Protein AF-A0A2D6ACR7-F1 (afdb_monomer)

pLDDT: mean 82.37, std 18.06, range [27.03, 98.69]

Radius of gyration: 22.25 Å; Cα contacts (8 Å, |Δi|>4): 767; chains: 1; bounding box: 65×64×54 Å

Nearest PDB structures (foldseek):
  6c80-assembly2_B  TM=6.185E-01  e=1.051E-09  Linum usitatissimum
  6c80-assembly1_A  TM=6.211E-01  e=3.548E-09  Linum usitatissimum
  6yao-assembly1_A  TM=6.087E-01  e=3.243E-08  Zea mays
  8clw-assembly1_A  TM=5.637E-01  e=1.971E-08  Zea mays
  8cm2-assembly1_A  TM=6.034E-01  e=7.435E-08  Zea mays

Structure (mmCIF, N/CA/C/O backbone):
data_AF-A0A2D6ACR7-F1
#
_entry.id   AF-A0A2D6ACR7-F1
#
loop_
_atom_site.group_PDB
_atom_site.id
_atom_site.type_symbol
_atom_site.label_atom_id
_atom_site.label_alt_id
_atom_site.label_comp_id
_atom_site.label_asym_id
_atom_site.label_entity_id
_atom_site.label_seq_id
_atom_site.pdbx_PDB_ins_code
_atom_site.Cartn_x
_atom_site.Cartn_y
_atom_site.Cartn_z
_atom_site.occupancy
_atom_site.B_iso_or_equiv
_atom_site.auth_seq_id
_atom_site.auth_comp_id
_atom_site.auth_asym_id
_atom_site.auth_atom_id
_atom_site.pdbx_PDB_model_num
ATOM 1 N N . MET A 1 1 ? -39.086 -8.931 -20.977 1.00 32.16 1 MET A N 1
ATOM 2 C CA . MET A 1 1 ? -38.122 -8.091 -21.718 1.00 32.16 1 MET A CA 1
ATOM 3 C C . MET A 1 1 ? -38.561 -6.638 -21.595 1.00 32.16 1 MET A C 1
ATOM 5 O O . MET A 1 1 ? -39.583 -6.286 -22.160 1.00 32.16 1 MET A O 1
ATOM 9 N N . ARG A 1 2 ? -37.881 -5.822 -20.779 1.00 27.03 2 ARG A N 1
ATOM 10 C CA . ARG A 1 2 ? -38.121 -4.370 -20.705 1.00 27.03 2 ARG A CA 1
ATOM 11 C C . ARG A 1 2 ? -36.912 -3.682 -21.328 1.00 27.03 2 ARG A C 1
ATOM 13 O O . ARG A 1 2 ? -35.798 -3.879 -20.849 1.00 27.03 2 ARG A O 1
ATOM 20 N N . GLY A 1 3 ? -37.143 -2.969 -22.429 1.00 29.28 3 GLY A N 1
ATOM 21 C CA . GLY A 1 3 ? -36.119 -2.243 -23.171 1.00 29.28 3 GLY A CA 1
ATOM 22 C C . GLY A 1 3 ? -35.458 -1.187 -22.293 1.00 29.28 3 GLY A C 1
ATOM 23 O O . GLY A 1 3 ? -36.133 -0.408 -21.624 1.00 29.28 3 GLY A O 1
ATOM 24 N N . CYS A 1 4 ? -34.129 -1.198 -22.271 1.00 29.14 4 CYS A N 1
ATOM 25 C CA . CYS A 1 4 ? -33.329 -0.186 -21.603 1.00 29.14 4 CYS A CA 1
ATOM 26 C C . CYS A 1 4 ? -33.202 1.006 -22.561 1.00 29.14 4 CYS A C 1
ATOM 28 O O . CYS A 1 4 ? -32.306 1.047 -23.399 1.00 29.14 4 CYS A O 1
ATOM 30 N N . THR A 1 5 ? -34.141 1.948 -22.495 1.00 33.62 5 THR A N 1
ATOM 31 C CA . THR A 1 5 ? -33.985 3.246 -23.156 1.00 33.62 5 THR A CA 1
ATOM 32 C C . THR A 1 5 ? -32.949 4.039 -22.369 1.00 33.62 5 THR A C 1
ATOM 34 O O . THR A 1 5 ? -33.218 4.485 -21.252 1.00 33.62 5 THR A O 1
ATOM 37 N N . TYR A 1 6 ? -31.740 4.165 -22.917 1.00 33.53 6 TYR A N 1
ATOM 38 C CA . TYR A 1 6 ? -30.740 5.077 -22.375 1.00 33.53 6 TYR A CA 1
ATOM 39 C C . TYR A 1 6 ? -31.261 6.505 -22.531 1.00 33.53 6 TYR A C 1
ATOM 41 O O . TYR A 1 6 ? -31.427 7.003 -23.640 1.00 33.53 6 TYR A O 1
ATOM 49 N N . ASP A 1 7 ? -31.561 7.122 -21.392 1.00 43.62 7 ASP A N 1
ATOM 50 C CA . ASP A 1 7 ? -32.065 8.484 -21.279 1.00 43.62 7 ASP A CA 1
ATOM 51 C C . ASP A 1 7 ? -31.105 9.462 -21.982 1.00 43.62 7 ASP A C 1
ATOM 53 O O . ASP A 1 7 ? -29.890 9.428 -21.755 1.00 43.62 7 ASP A O 1
ATOM 57 N N . PHE A 1 8 ? -31.635 10.337 -22.837 1.00 36.16 8 PHE A N 1
ATOM 58 C CA . PHE A 1 8 ? -30.876 11.372 -23.549 1.00 36.16 8 PHE A CA 1
ATOM 59 C C . PHE A 1 8 ? -30.076 12.253 -22.571 1.00 36.16 8 PHE A C 1
ATOM 61 O O . PHE A 1 8 ? -28.972 12.711 -22.879 1.00 36.16 8 PHE A O 1
ATOM 68 N N . VAL A 1 9 ? -30.575 12.398 -21.338 1.00 41.72 9 VAL A N 1
ATOM 69 C CA . VAL A 1 9 ? -29.881 13.064 -20.228 1.00 41.72 9 VAL A CA 1
ATOM 70 C C . VAL A 1 9 ? -28.606 12.316 -19.821 1.00 41.72 9 VAL A C 1
ATOM 72 O O . VAL A 1 9 ? -27.584 12.942 -19.548 1.00 41.72 9 VAL A O 1
ATOM 75 N N . TYR A 1 10 ? -28.611 10.980 -19.822 1.00 44.31 10 TYR A N 1
ATOM 76 C CA . TYR A 1 10 ? -27.429 10.175 -19.511 1.00 44.31 10 TYR A CA 1
ATOM 77 C C . TYR A 1 10 ? -26.345 10.345 -20.579 1.00 44.31 10 TYR A C 1
ATOM 79 O O . TYR A 1 10 ? -25.189 10.578 -20.230 1.00 44.31 10 TYR A O 1
ATOM 87 N N . VAL A 1 11 ? -26.712 10.295 -21.863 1.00 43.09 11 VAL A N 1
ATOM 88 C CA . VAL A 1 11 ? -25.769 10.485 -22.980 1.00 43.09 11 VAL A CA 1
ATOM 89 C C . VAL A 1 11 ? -25.199 11.906 -22.973 1.00 43.09 11 VAL A C 1
ATOM 91 O O . VAL A 1 11 ? -23.983 12.069 -22.998 1.00 43.09 11 VAL A O 1
ATOM 94 N N . SER A 1 12 ? -26.041 12.926 -22.799 1.00 43.62 12 SER A N 1
ATOM 95 C CA . SER A 1 12 ? -25.620 14.335 -22.736 1.00 43.62 12 SER A CA 1
ATOM 96 C C . SER A 1 12 ? -24.672 14.614 -21.561 1.00 43.62 12 SER A C 1
ATOM 98 O O . SER A 1 12 ? -23.674 15.319 -21.703 1.00 43.62 12 SER A O 1
ATOM 100 N N . VAL A 1 13 ? -24.922 14.000 -20.399 1.00 50.91 13 VAL A N 1
ATOM 101 C CA . VAL A 1 13 ? -24.055 14.111 -19.216 1.00 50.91 13 VAL A CA 1
ATOM 102 C C . VAL A 1 13 ? -22.725 13.373 -19.407 1.00 50.91 13 VAL A C 1
ATOM 104 O O . VAL A 1 13 ? -21.712 13.815 -18.868 1.00 50.91 13 VAL A O 1
ATOM 107 N N . GLN A 1 14 ? -22.686 12.265 -20.152 1.00 47.03 14 GLN A N 1
ATOM 108 C CA . GLN A 1 14 ? -21.426 11.578 -20.469 1.00 47.03 14 GLN A CA 1
ATOM 109 C C . GLN A 1 14 ? -20.617 12.325 -21.536 1.00 47.03 14 GLN A C 1
ATOM 111 O O . GLN A 1 14 ? -19.407 12.451 -21.379 1.00 47.03 14 GLN A O 1
ATOM 116 N N . VAL A 1 15 ? -21.270 12.913 -22.542 1.00 46.62 15 VAL A N 1
ATOM 117 C CA . VAL A 1 15 ? -20.622 13.785 -23.537 1.00 46.62 15 VAL A CA 1
ATOM 118 C C . VAL A 1 15 ? -20.020 15.026 -22.865 1.00 46.62 15 VAL A C 1
ATOM 120 O O . VAL A 1 15 ? -18.858 15.344 -23.110 1.00 46.62 15 VAL A O 1
ATOM 123 N N . LEU A 1 16 ? -20.729 15.664 -21.921 1.00 49.78 16 LEU A N 1
ATOM 124 C CA . LEU A 1 16 ? -20.158 16.756 -21.117 1.00 49.78 16 LEU A CA 1
ATOM 125 C C . LEU A 1 16 ? -18.928 16.307 -20.308 1.00 49.78 16 LEU A C 1
ATOM 127 O O . LEU A 1 16 ? -17.957 17.050 -20.226 1.00 49.78 16 LEU A O 1
ATOM 131 N N . LYS A 1 17 ? -18.937 15.105 -19.718 1.00 50.47 17 LYS A N 1
ATOM 132 C CA . LYS A 1 17 ? -17.806 14.583 -18.921 1.00 50.47 17 LYS A CA 1
ATOM 133 C C . LYS A 1 17 ? -16.572 14.276 -19.764 1.00 50.47 17 LYS A C 1
ATOM 135 O O . LYS A 1 17 ? -15.466 14.577 -19.329 1.00 50.47 17 LYS A O 1
ATOM 140 N N . VAL A 1 18 ? -16.768 13.667 -20.933 1.00 46.78 18 VAL A N 1
ATOM 141 C CA . VAL A 1 18 ? -15.682 13.245 -21.829 1.00 46.78 18 VAL A CA 1
ATOM 142 C C . VAL A 1 18 ? -15.062 14.440 -22.546 1.00 46.78 18 VAL A C 1
ATOM 144 O O . VAL A 1 18 ? -13.860 14.440 -22.768 1.00 46.78 18 VAL A O 1
ATOM 147 N N . CYS A 1 19 ? -15.839 15.482 -22.850 1.00 46.41 19 CYS A N 1
ATOM 148 C CA . CYS A 1 19 ? -15.314 16.654 -23.545 1.00 46.41 19 CYS A CA 1
ATOM 149 C C . CYS A 1 19 ? -14.800 17.737 -22.584 1.00 46.41 19 CYS A C 1
ATOM 151 O O . CYS A 1 19 ? -13.721 18.275 -22.807 1.00 46.41 19 CYS A O 1
ATOM 153 N N . LEU A 1 20 ? -15.519 18.062 -21.500 1.00 53.78 20 LEU A N 1
ATOM 154 C CA . LEU A 1 20 ? -15.186 19.240 -20.684 1.00 53.78 20 LEU A CA 1
ATOM 155 C C . LEU A 1 20 ? -14.039 19.021 -19.708 1.00 53.78 20 LEU A C 1
ATOM 157 O O . LEU A 1 20 ? -13.333 19.974 -19.410 1.00 53.78 20 LEU A O 1
ATOM 161 N N . VAL A 1 21 ? -13.840 17.811 -19.184 1.00 53.50 21 VAL A N 1
ATOM 162 C CA . VAL A 1 21 ? -12.768 17.579 -18.207 1.00 53.50 21 VAL A CA 1
ATOM 163 C C . VAL A 1 21 ? -11.394 17.509 -18.892 1.00 53.50 21 VAL A C 1
ATOM 165 O O . VAL A 1 21 ? -10.489 18.180 -18.400 1.00 53.50 21 VAL A O 1
ATOM 168 N N . PRO A 1 22 ? -11.205 16.825 -20.041 1.00 50.06 22 PRO A N 1
ATOM 169 C CA . PRO A 1 22 ? -9.967 16.942 -20.809 1.00 50.06 22 PRO A CA 1
ATOM 170 C C . PRO A 1 22 ? -9.761 18.361 -21.336 1.00 50.06 22 PRO A C 1
ATOM 172 O O . PRO A 1 22 ? -8.680 18.898 -21.149 1.00 50.06 22 PRO A O 1
ATOM 175 N N . LEU A 1 23 ? -10.804 19.017 -21.868 1.00 53.00 23 LEU A N 1
ATOM 176 C CA . LEU A 1 23 ? -10.726 20.419 -22.295 1.00 53.00 23 LEU A CA 1
ATOM 177 C C . LEU A 1 23 ? -10.321 21.344 -21.142 1.00 53.00 23 L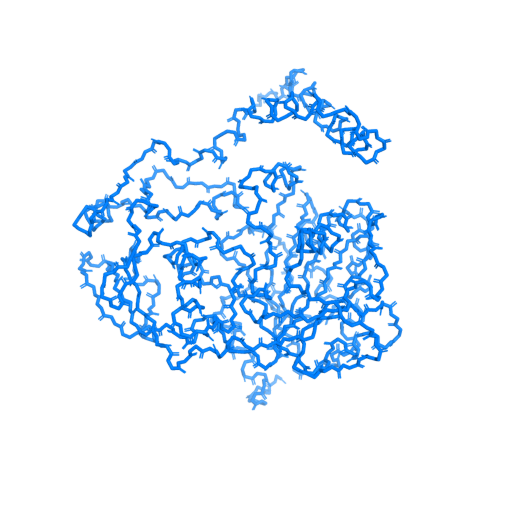EU A C 1
ATOM 179 O O . LEU A 1 23 ? -9.557 22.271 -21.356 1.00 53.00 23 LEU A O 1
ATOM 183 N N . ALA A 1 24 ? -10.775 21.089 -19.917 1.00 54.31 24 ALA A N 1
ATOM 184 C CA . ALA A 1 24 ? -10.395 21.867 -18.745 1.00 54.31 24 ALA A CA 1
ATOM 185 C C . ALA A 1 24 ? -8.967 21.606 -18.272 1.00 54.31 24 ALA A C 1
ATOM 187 O O . ALA A 1 24 ? -8.308 22.539 -17.832 1.00 54.31 24 ALA A O 1
ATOM 188 N N . VAL A 1 25 ? -8.485 20.365 -18.360 1.00 54.28 25 VAL A N 1
ATOM 189 C CA . VAL A 1 25 ? -7.078 20.035 -18.091 1.00 54.28 25 VAL A CA 1
ATOM 190 C C . VAL A 1 25 ? -6.186 20.662 -19.164 1.00 54.28 25 VAL A C 1
ATOM 192 O O . VAL A 1 25 ? -5.176 21.273 -18.835 1.00 54.28 25 VAL A O 1
ATOM 195 N N . THR A 1 26 ? -6.589 20.610 -20.433 1.00 53.59 26 THR A N 1
ATOM 196 C CA . THR A 1 26 ? -5.908 21.300 -21.533 1.00 53.59 26 THR A CA 1
ATOM 197 C C . THR A 1 26 ? -5.942 22.816 -21.336 1.00 53.59 26 THR A C 1
ATOM 199 O O . THR A 1 26 ? -4.903 23.451 -21.415 1.00 53.59 26 THR A O 1
ATOM 202 N N . LEU A 1 27 ? -7.083 23.416 -20.989 1.00 51.00 27 LEU A N 1
ATOM 203 C CA . LEU A 1 27 ? -7.186 24.849 -20.684 1.00 51.00 27 LEU A CA 1
ATOM 204 C C . LEU A 1 27 ? -6.377 25.236 -19.439 1.00 51.00 27 LEU A C 1
ATOM 206 O O . LEU A 1 27 ? -5.805 26.318 -19.407 1.00 51.00 27 LEU A O 1
ATOM 210 N N . PHE A 1 28 ? -6.273 24.354 -18.443 1.00 56.44 28 PHE A N 1
ATOM 211 C CA . PHE A 1 28 ? -5.432 24.545 -17.260 1.00 56.44 28 PHE A CA 1
ATOM 212 C C . PHE A 1 28 ? -3.940 24.576 -17.612 1.00 56.44 28 PHE A C 1
ATOM 214 O O . PHE A 1 28 ? -3.203 25.396 -17.075 1.00 56.44 28 PHE A O 1
ATOM 221 N N . VAL A 1 29 ? -3.507 23.709 -18.532 1.00 52.12 29 VAL A N 1
ATOM 222 C CA . VAL A 1 29 ? -2.110 23.627 -18.985 1.00 52.12 29 VAL A CA 1
ATOM 223 C C . VAL A 1 29 ? -1.764 24.742 -19.979 1.00 52.12 29 VAL A C 1
ATOM 225 O O . VAL A 1 29 ? -0.653 25.258 -19.952 1.00 52.12 29 VAL A O 1
ATOM 228 N N . VAL A 1 30 ? -2.702 25.128 -20.848 1.00 48.72 30 VAL A N 1
ATOM 229 C CA . VAL A 1 30 ? -2.438 26.011 -21.999 1.00 48.72 30 VAL A CA 1
ATOM 230 C C . VAL A 1 30 ? -2.842 27.469 -21.735 1.00 48.72 30 VAL A C 1
ATOM 232 O O . VAL A 1 30 ? -2.284 28.376 -22.342 1.00 48.72 30 VAL A O 1
ATOM 235 N N . ALA A 1 31 ? -3.784 27.728 -20.823 1.00 57.72 31 ALA A N 1
ATOM 236 C CA . ALA A 1 31 ? -4.308 29.068 -20.555 1.00 57.72 31 ALA A CA 1
ATOM 237 C C . ALA A 1 31 ? -4.481 29.314 -19.038 1.00 57.72 31 ALA A C 1
ATOM 239 O O . ALA A 1 31 ? -5.609 29.351 -18.529 1.00 57.72 31 ALA A O 1
ATOM 240 N N . PRO A 1 32 ? -3.376 29.548 -18.302 1.00 54.59 32 PRO A N 1
ATOM 241 C CA . PRO A 1 32 ? -3.344 29.671 -16.840 1.00 54.59 32 PRO A CA 1
ATOM 242 C C . PRO A 1 32 ? -4.098 30.887 -16.274 1.00 54.59 32 PRO A C 1
ATOM 244 O O . PRO A 1 32 ? -3.966 31.188 -15.098 1.00 54.59 32 PRO A O 1
ATOM 247 N N . HIS A 1 33 ? -4.896 31.603 -17.066 1.00 56.44 33 HIS A N 1
ATOM 248 C CA . HIS A 1 33 ? -5.745 32.714 -16.624 1.00 56.44 33 HIS A CA 1
ATOM 249 C C . HIS A 1 33 ? -7.211 32.285 -16.405 1.00 56.44 33 HIS A C 1
ATOM 251 O O . HIS A 1 33 ? -7.989 33.024 -15.808 1.00 56.44 33 HIS A O 1
ATOM 257 N N . TYR A 1 34 ? -7.597 31.065 -16.806 1.00 56.28 34 TYR A N 1
ATOM 258 C CA . TYR A 1 34 ? -8.970 30.538 -16.699 1.00 56.28 34 TYR A CA 1
ATOM 259 C C . TYR A 1 34 ? -9.301 29.883 -15.343 1.00 56.28 34 TYR A C 1
ATOM 261 O O . TYR A 1 34 ? -10.048 28.904 -15.260 1.00 56.28 34 TYR A O 1
ATOM 269 N N . TRP A 1 35 ? -8.816 30.460 -14.240 1.00 52.62 35 TRP A N 1
ATOM 270 C CA . TRP A 1 35 ? -9.111 29.985 -12.879 1.00 52.62 35 TRP A CA 1
ATOM 271 C C . TRP A 1 35 ? -10.615 29.967 -12.554 1.00 52.62 35 TRP A C 1
ATOM 273 O O . TRP A 1 35 ? -11.046 29.191 -11.706 1.00 52.62 35 TRP A O 1
ATOM 283 N N . GLY A 1 36 ? -11.434 30.763 -13.252 1.00 53.69 36 GLY A N 1
ATOM 284 C CA . GLY A 1 36 ? -12.889 30.829 -13.054 1.00 53.69 36 GLY A CA 1
ATOM 285 C C . GLY A 1 36 ? -13.682 29.601 -13.530 1.00 53.69 36 GLY A C 1
ATOM 286 O O . GLY A 1 36 ? -14.800 29.387 -13.064 1.00 53.69 36 GLY A O 1
ATOM 287 N N . VAL A 1 37 ? -13.123 28.755 -14.406 1.00 53.66 37 VAL A N 1
ATOM 288 C CA . VAL A 1 37 ? -13.819 27.559 -14.939 1.00 53.66 37 VAL A CA 1
ATOM 289 C C . VAL A 1 37 ? -13.693 26.361 -13.985 1.00 53.66 37 VAL A C 1
ATOM 291 O O . VAL A 1 37 ? -14.593 25.522 -13.894 1.00 53.66 37 VAL A O 1
ATOM 294 N N . LEU A 1 38 ? -12.613 26.319 -13.202 1.00 52.44 38 LEU A N 1
ATOM 295 C CA . LEU A 1 38 ? -12.324 25.295 -12.192 1.00 52.44 38 LEU A CA 1
ATOM 296 C C . LEU A 1 38 ? -13.436 25.154 -11.134 1.00 52.44 38 LEU A C 1
ATOM 298 O O . LEU A 1 38 ? -13.902 24.032 -10.930 1.00 52.44 38 LEU A O 1
ATOM 302 N N . PRO A 1 39 ? -13.935 26.238 -10.503 1.00 53.28 39 PRO A N 1
ATOM 303 C CA . PRO A 1 39 ? -15.071 26.176 -9.587 1.00 53.28 39 PRO A CA 1
ATOM 304 C C . PRO A 1 39 ? -16.343 25.635 -10.243 1.00 53.28 39 PRO A C 1
ATOM 306 O O . PRO A 1 39 ? -17.083 24.886 -9.612 1.00 53.28 39 PRO A O 1
ATOM 309 N N . LEU A 1 40 ? -16.596 25.969 -11.512 1.00 52.00 40 LEU A N 1
ATOM 310 C CA . LEU A 1 40 ? -17.808 25.563 -12.227 1.00 52.00 40 LEU A CA 1
ATOM 311 C C . LEU A 1 40 ? -17.795 24.062 -12.562 1.00 52.00 40 LEU A C 1
ATOM 313 O O . LEU A 1 40 ? -18.788 23.362 -12.363 1.00 52.00 40 LEU A O 1
ATOM 317 N N . LEU A 1 41 ? -16.641 23.546 -12.989 1.00 55.50 41 LEU A N 1
ATOM 318 C CA . LEU A 1 41 ? -16.401 22.114 -13.183 1.00 55.50 41 LEU A CA 1
ATOM 319 C C . LEU A 1 41 ? -16.436 21.348 -11.865 1.00 55.50 41 LEU A C 1
ATOM 321 O O . LEU A 1 41 ? -17.027 20.272 -11.789 1.00 55.50 41 LEU A O 1
ATOM 325 N N . PHE A 1 42 ? -15.859 21.923 -10.811 1.00 53.66 42 PHE A N 1
ATOM 326 C CA . PHE A 1 42 ? -15.922 21.370 -9.465 1.00 53.66 42 PHE A CA 1
ATOM 327 C C . PHE A 1 42 ? -17.379 21.273 -8.987 1.00 53.66 42 PHE A C 1
ATOM 329 O O . PHE A 1 42 ? -17.803 20.220 -8.520 1.00 53.66 42 PHE A O 1
ATOM 336 N N . LEU A 1 43 ? -18.192 22.311 -9.206 1.00 50.62 43 LEU A N 1
ATOM 337 C CA . LEU A 1 43 ? -19.628 22.318 -8.909 1.00 50.62 43 LEU A CA 1
ATOM 338 C C . LEU A 1 43 ? -20.423 21.302 -9.753 1.00 50.62 43 LEU A C 1
ATOM 340 O O . LEU A 1 43 ? -21.362 20.695 -9.238 1.00 50.62 43 LEU A O 1
ATOM 344 N N . LEU A 1 44 ? -20.045 21.068 -11.013 1.00 52.91 44 LEU A N 1
ATOM 345 C CA . LEU A 1 44 ? -20.660 20.056 -11.884 1.00 52.91 44 LEU A CA 1
ATOM 346 C C . LEU A 1 44 ? -20.317 18.621 -11.452 1.00 52.91 44 LEU A C 1
ATOM 348 O O . LEU A 1 44 ? -21.209 17.775 -11.373 1.00 52.91 44 LEU A O 1
ATOM 352 N N . VAL A 1 45 ? -19.058 18.351 -11.091 1.00 51.31 45 VAL A N 1
ATOM 353 C CA . VAL A 1 45 ? -18.621 17.064 -10.516 1.00 51.31 45 VAL A CA 1
ATOM 354 C C . VAL A 1 45 ? -19.323 16.805 -9.177 1.00 51.31 45 VAL A C 1
ATOM 356 O O . VAL A 1 45 ? -19.790 15.691 -8.928 1.00 51.31 45 VAL A O 1
ATOM 359 N N . LEU A 1 46 ? -19.496 17.847 -8.356 1.00 44.00 46 LEU A N 1
ATOM 360 C CA . LEU A 1 46 ? -20.262 17.811 -7.106 1.00 44.00 46 LEU A CA 1
ATOM 361 C C . LEU A 1 46 ? -21.776 17.624 -7.300 1.00 44.00 46 LEU A C 1
ATOM 363 O O . LEU A 1 46 ? -22.466 17.345 -6.323 1.00 44.00 46 LEU A O 1
ATOM 367 N N . ARG A 1 47 ? -22.329 17.764 -8.512 1.00 45.12 47 ARG A N 1
ATOM 368 C CA . ARG A 1 47 ? -23.769 17.582 -8.790 1.00 45.12 47 ARG A CA 1
ATOM 369 C C . ARG A 1 47 ? -24.141 16.186 -9.294 1.00 45.12 47 ARG A C 1
ATOM 371 O O . ARG A 1 47 ? -25.323 15.915 -9.470 1.00 45.12 47 ARG A O 1
ATOM 378 N N . LEU A 1 48 ? -23.185 15.270 -9.469 1.00 48.88 48 LEU A N 1
ATOM 379 C CA . LEU A 1 48 ? -23.453 13.898 -9.918 1.00 48.88 48 LEU A CA 1
ATOM 380 C C . LEU A 1 48 ? -24.039 13.041 -8.774 1.00 48.88 48 LEU A C 1
ATOM 382 O O . LEU A 1 48 ? -23.304 12.696 -7.847 1.00 48.88 48 LEU A O 1
ATOM 386 N N . PRO A 1 49 ? -25.323 12.624 -8.816 1.00 39.72 49 PRO A N 1
ATOM 387 C CA . PRO A 1 49 ? -25.995 12.000 -7.669 1.00 39.72 49 PRO A CA 1
ATOM 388 C C . PRO A 1 49 ? -25.344 10.692 -7.199 1.00 39.72 49 PRO A C 1
ATOM 390 O O . PRO A 1 49 ? -25.216 10.489 -5.998 1.00 39.72 49 PRO A O 1
ATOM 393 N N . LYS A 1 50 ? -24.833 9.854 -8.118 1.00 38.16 50 LYS A N 1
ATOM 394 C CA . LYS A 1 50 ? -24.115 8.601 -7.792 1.00 38.16 50 LYS A CA 1
ATOM 395 C C . LYS A 1 50 ? -22.665 8.813 -7.331 1.00 38.16 50 LYS A C 1
ATOM 397 O O . LYS A 1 50 ? -22.194 8.070 -6.474 1.00 38.16 50 LYS A O 1
ATOM 402 N N . CYS A 1 51 ? -21.970 9.840 -7.832 1.00 40.72 51 CYS A N 1
ATOM 403 C CA . CYS A 1 51 ? -20.648 10.212 -7.311 1.00 40.72 51 CYS A CA 1
ATOM 404 C C . CYS A 1 51 ? -20.781 10.829 -5.919 1.00 40.72 51 CYS A C 1
ATOM 406 O O . CYS A 1 51 ? -19.979 10.528 -5.047 1.00 40.72 51 CYS A O 1
ATOM 408 N N . ASN A 1 52 ? -21.853 11.582 -5.665 1.00 40.53 52 ASN A N 1
ATOM 409 C CA . ASN A 1 52 ? -22.217 12.037 -4.331 1.00 40.53 52 ASN A CA 1
ATOM 410 C C . ASN A 1 52 ? -22.564 10.884 -3.396 1.00 40.53 52 ASN A C 1
ATOM 412 O O . ASN A 1 52 ? -22.194 10.961 -2.234 1.00 40.53 52 ASN A O 1
ATOM 416 N N . THR A 1 53 ? -23.212 9.808 -3.848 1.00 41.19 53 THR A N 1
ATOM 417 C CA . THR A 1 53 ? -23.493 8.681 -2.949 1.00 41.19 53 THR A CA 1
ATOM 418 C C . THR A 1 53 ? -22.231 7.934 -2.540 1.00 41.19 53 THR A C 1
ATOM 420 O O . THR A 1 53 ? -22.225 7.494 -1.411 1.00 41.19 53 THR A O 1
ATOM 423 N N . CYS A 1 54 ? -21.172 7.835 -3.362 1.00 38.78 54 CYS A N 1
ATOM 424 C CA . CYS A 1 54 ? -19.912 7.133 -3.026 1.00 38.78 54 CYS A CA 1
ATOM 425 C C . CYS A 1 54 ? -18.792 8.039 -2.470 1.00 38.78 54 CYS A C 1
ATOM 427 O O . CYS A 1 54 ? -18.012 7.622 -1.620 1.00 38.78 54 CYS A O 1
ATOM 429 N N . ALA A 1 55 ? -18.719 9.299 -2.898 1.00 42.31 55 ALA A N 1
ATOM 430 C CA . ALA A 1 55 ? -17.878 10.313 -2.261 1.00 42.31 55 ALA A CA 1
ATOM 431 C C . ALA A 1 55 ? -18.454 10.680 -0.877 1.00 42.31 55 ALA A C 1
ATOM 433 O O . ALA A 1 55 ? -17.723 10.869 0.092 1.00 42.31 55 ALA A O 1
ATOM 434 N N . ARG A 1 56 ? -19.789 10.675 -0.739 1.00 41.75 56 ARG A N 1
ATOM 435 C CA . ARG A 1 56 ? -20.500 10.791 0.541 1.00 41.75 56 ARG A CA 1
ATOM 436 C C . ARG A 1 56 ? -21.076 9.468 1.061 1.00 41.75 56 ARG A C 1
ATOM 438 O O . ARG A 1 56 ? -21.972 9.572 1.893 1.00 41.75 56 ARG A O 1
ATOM 445 N N . SER A 1 57 ? -20.595 8.261 0.710 1.00 44.16 57 SER A N 1
ATOM 446 C CA . SER A 1 57 ? -21.160 6.967 1.214 1.00 44.16 57 SER A CA 1
ATOM 447 C C . SER A 1 57 ? -20.888 6.709 2.702 1.00 44.16 57 SER A C 1
ATOM 449 O O . SER A 1 57 ? -20.521 5.612 3.108 1.00 44.16 57 SER A O 1
ATOM 451 N N . GLY A 1 58 ? -20.996 7.755 3.519 1.00 43.69 58 GLY A N 1
ATOM 452 C CA . GLY A 1 58 ? -21.908 7.833 4.663 1.00 43.69 58 GLY A CA 1
ATOM 453 C C . GLY A 1 58 ? -21.348 8.644 5.834 1.00 43.69 58 GLY A C 1
ATOM 454 O O . GLY A 1 58 ? -21.868 8.613 6.941 1.00 43.69 58 GLY A O 1
ATOM 455 N N . CYS A 1 59 ? -20.332 9.474 5.591 1.00 42.47 59 CYS A N 1
ATOM 456 C CA . CYS A 1 59 ? -19.771 10.383 6.592 1.00 42.47 59 CYS A CA 1
ATOM 457 C C . CYS A 1 59 ? -20.789 11.358 7.238 1.00 42.47 59 CYS A C 1
ATOM 459 O O . CYS A 1 59 ? -20.473 11.924 8.282 1.00 42.47 59 CYS A O 1
ATOM 461 N N . ALA A 1 60 ? -21.984 11.579 6.677 1.00 46.22 60 ALA A N 1
ATOM 462 C CA . ALA A 1 60 ? -23.017 12.432 7.289 1.00 46.22 60 ALA A CA 1
ATOM 463 C C . ALA A 1 60 ? -24.190 11.647 7.911 1.00 46.22 60 ALA A C 1
ATOM 465 O O . ALA A 1 60 ? -24.725 12.070 8.931 1.00 46.22 60 ALA A O 1
ATOM 466 N N . SER A 1 61 ? -24.554 10.489 7.356 1.00 53.97 61 SER A N 1
ATOM 467 C CA . SER A 1 61 ? -25.665 9.649 7.815 1.00 53.97 61 SER A CA 1
ATOM 468 C C . SER A 1 61 ? -25.132 8.326 8.369 1.00 53.97 61 SER A C 1
ATOM 470 O O . SER A 1 61 ? -24.861 7.374 7.647 1.00 53.97 61 SER A O 1
ATOM 472 N N . GLY A 1 62 ? -24.941 8.262 9.684 1.00 71.50 62 GLY A N 1
ATOM 473 C CA . GLY A 1 62 ? -24.470 7.054 10.357 1.00 71.50 62 GLY A CA 1
ATOM 474 C C . GLY A 1 62 ? -23.994 7.343 11.773 1.00 71.50 62 GLY A C 1
ATOM 475 O O . GLY A 1 62 ? -23.666 8.481 12.112 1.00 71.50 62 GLY A O 1
ATOM 476 N N . LYS A 1 63 ? -23.945 6.317 12.626 1.00 89.38 63 LYS A N 1
ATOM 477 C CA . LYS A 1 63 ? -23.433 6.475 13.996 1.00 89.38 63 LYS A CA 1
ATOM 478 C C . LYS A 1 63 ? -21.940 6.802 13.963 1.00 89.38 63 LYS A C 1
ATOM 480 O O . LYS A 1 63 ? -21.192 6.221 13.182 1.00 89.38 63 LYS A O 1
ATOM 485 N N . GLN A 1 64 ? -21.509 7.719 14.827 1.00 92.31 64 GLN A N 1
ATOM 486 C CA . GLN A 1 64 ? -20.114 8.164 14.920 1.00 92.31 64 GLN A CA 1
ATOM 487 C C . GLN A 1 64 ? -19.668 8.143 16.382 1.00 92.31 64 GLN A C 1
ATOM 489 O O . GLN A 1 64 ? -19.675 9.178 17.053 1.00 92.31 64 GLN A O 1
ATOM 494 N N . PRO A 1 65 ? -19.369 6.956 16.932 1.00 95.94 65 PRO A N 1
ATOM 495 C CA . PRO A 1 65 ? -18.988 6.835 18.327 1.00 95.94 65 PRO A CA 1
ATOM 496 C C . PRO A 1 65 ? -17.737 7.671 18.616 1.00 95.94 65 PRO A C 1
ATOM 498 O O . PRO A 1 65 ? -16.751 7.594 17.895 1.00 95.94 65 PRO A O 1
ATOM 501 N N . LYS A 1 66 ? -17.768 8.451 19.699 1.00 96.69 66 LYS A N 1
ATOM 502 C CA . LYS A 1 66 ? -16.601 9.196 20.213 1.00 96.69 66 LYS A CA 1
ATOM 503 C C . LYS A 1 66 ? -15.858 8.429 21.311 1.00 96.69 66 LYS A C 1
ATOM 505 O O . LYS A 1 66 ? -14.683 8.675 21.584 1.00 96.69 66 LYS A O 1
ATOM 510 N N . THR A 1 67 ? -16.546 7.481 21.947 1.00 97.75 67 THR A N 1
ATOM 511 C CA . THR A 1 67 ? -16.064 6.731 23.112 1.00 97.75 67 THR A CA 1
ATOM 512 C C . THR A 1 67 ? -15.962 5.240 22.812 1.00 97.75 67 THR A C 1
ATOM 514 O O . THR A 1 67 ? -16.688 4.706 21.971 1.00 97.75 67 THR A O 1
ATOM 517 N N . LYS A 1 68 ? -15.098 4.540 23.560 1.00 97.94 68 LYS A N 1
ATOM 518 C CA . LYS A 1 68 ? -14.924 3.083 23.448 1.00 97.94 68 LYS A CA 1
ATOM 519 C C . LYS A 1 68 ? -16.241 2.343 23.699 1.00 97.94 68 LYS A C 1
ATOM 521 O O . LYS A 1 68 ? -16.586 1.435 22.953 1.00 97.94 68 LYS A O 1
ATOM 526 N N . ARG A 1 69 ? -17.011 2.769 24.709 1.00 98.19 69 ARG A N 1
ATOM 527 C CA . ARG A 1 69 ? -18.327 2.188 25.028 1.00 98.19 69 ARG A CA 1
ATOM 528 C C . ARG A 1 69 ? -19.291 2.296 23.845 1.00 98.19 69 ARG A C 1
ATOM 530 O O . ARG A 1 69 ? -19.912 1.301 23.485 1.00 98.19 69 ARG A O 1
ATOM 537 N N . ALA A 1 70 ? -19.387 3.473 23.223 1.00 98.06 70 ALA A N 1
ATOM 538 C CA . ALA A 1 70 ? -20.257 3.683 22.067 1.00 98.06 70 ALA A CA 1
ATOM 539 C C . ALA A 1 70 ? -19.797 2.874 20.840 1.00 98.06 70 ALA A C 1
ATOM 541 O O . ALA A 1 70 ? -20.634 2.309 20.138 1.00 98.06 70 ALA A O 1
ATOM 542 N N . PHE A 1 71 ? -18.482 2.771 20.613 1.00 97.94 71 PHE A N 1
ATOM 543 C CA . PHE A 1 71 ? -17.902 1.951 19.546 1.00 97.94 71 PHE A CA 1
ATOM 544 C C . PHE A 1 71 ? -18.292 0.479 19.708 1.00 97.94 71 PHE A C 1
ATOM 546 O O . PHE A 1 71 ? -18.903 -0.111 18.820 1.00 97.94 71 PHE A O 1
ATOM 553 N N . VAL A 1 72 ? -18.012 -0.096 20.880 1.00 98.25 72 VAL A N 1
ATOM 554 C CA . VAL A 1 72 ? -18.299 -1.507 21.176 1.00 98.25 72 VAL A CA 1
ATOM 555 C C . VAL A 1 72 ? -19.802 -1.779 21.108 1.00 98.25 72 VAL A C 1
ATOM 557 O O . VAL A 1 72 ? -20.214 -2.812 20.588 1.00 98.25 72 VAL A O 1
ATOM 560 N N . ALA A 1 73 ? -20.639 -0.843 21.565 1.00 98.25 73 ALA A N 1
ATOM 561 C CA . ALA A 1 73 ? -22.088 -0.961 21.440 1.00 98.25 73 ALA A CA 1
ATOM 562 C C . ALA A 1 73 ? -22.557 -1.020 19.975 1.00 98.25 73 ALA A C 1
ATOM 564 O O . ALA A 1 73 ? -23.482 -1.773 19.678 1.00 98.25 73 ALA A O 1
ATOM 565 N N . CYS A 1 74 ? -21.931 -0.271 19.060 1.00 97.44 74 CYS A N 1
ATOM 566 C CA . CYS A 1 74 ? -22.247 -0.350 17.631 1.00 97.44 74 CYS A CA 1
ATOM 567 C C . CYS A 1 74 ? -21.879 -1.724 17.055 1.00 97.44 74 CYS A C 1
ATOM 569 O O . CYS A 1 74 ? -22.734 -2.369 16.454 1.00 97.44 74 CYS A O 1
ATOM 571 N N . VAL A 1 75 ? -20.663 -2.209 17.327 1.00 96.94 75 VAL A N 1
ATOM 572 C CA . VAL A 1 75 ? -20.200 -3.527 16.853 1.00 96.94 75 VAL A CA 1
ATOM 573 C C . VAL A 1 75 ? -21.088 -4.661 17.383 1.00 96.94 75 VAL A C 1
ATOM 575 O O . VAL A 1 75 ? -21.508 -5.535 16.634 1.00 96.94 75 VAL A O 1
ATOM 578 N N . ARG A 1 76 ? -21.461 -4.632 18.670 1.00 96.94 76 ARG A N 1
ATOM 579 C CA . ARG A 1 76 ? -22.323 -5.662 19.288 1.00 96.94 76 ARG A CA 1
ATOM 580 C C . ARG A 1 76 ? -23.732 -5.734 18.699 1.00 96.94 76 ARG A C 1
ATOM 582 O O . ARG A 1 76 ? -24.350 -6.801 18.748 1.00 96.94 76 ARG A O 1
ATOM 589 N N . ARG A 1 77 ? -24.217 -4.612 18.157 1.00 96.56 77 ARG A N 1
ATOM 590 C CA . ARG A 1 77 ? -25.484 -4.499 17.420 1.00 96.56 77 ARG A CA 1
ATOM 591 C C . ARG A 1 77 ? -25.377 -4.983 15.968 1.00 96.56 77 ARG A C 1
ATOM 593 O O . ARG A 1 77 ? -26.356 -4.868 15.247 1.00 96.56 77 ARG A O 1
ATOM 600 N N . GLY A 1 78 ? -24.219 -5.495 15.547 1.00 94.88 78 GLY A N 1
ATOM 601 C CA . GLY A 1 78 ? -23.993 -5.979 14.185 1.00 94.88 78 GLY A CA 1
ATOM 602 C C . GLY A 1 78 ? -23.617 -4.887 13.184 1.00 94.88 78 GLY A C 1
ATOM 603 O O . GLY A 1 78 ? -23.535 -5.170 11.997 1.00 94.88 78 GLY A O 1
ATOM 604 N N . LEU A 1 79 ? -23.366 -3.649 13.631 1.00 94.12 79 LEU A N 1
ATOM 605 C CA . LEU A 1 79 ? -22.921 -2.591 12.723 1.00 94.12 79 LEU A CA 1
ATOM 606 C C . LEU A 1 79 ? -21.441 -2.777 12.380 1.00 94.12 79 LEU A C 1
ATOM 608 O O . LEU A 1 79 ? -20.606 -2.913 13.277 1.00 94.12 79 LEU A O 1
ATOM 612 N N . GLN A 1 80 ? -21.111 -2.701 11.094 1.00 92.19 80 GLN A N 1
ATOM 613 C CA . GLN A 1 80 ? -19.746 -2.829 10.606 1.00 92.19 80 GLN A CA 1
ATOM 614 C C . GLN A 1 80 ? -18.977 -1.500 10.754 1.00 92.19 80 GLN A C 1
ATOM 616 O O . GLN A 1 80 ? -19.467 -0.450 10.321 1.00 92.19 80 GLN A O 1
ATOM 621 N N . PRO A 1 81 ? -17.777 -1.504 11.366 1.00 93.69 81 PRO A N 1
ATOM 622 C CA . PRO A 1 81 ? -16.950 -0.308 11.474 1.00 93.69 81 PRO A CA 1
ATOM 623 C C . PRO A 1 81 ? -16.400 0.113 10.110 1.00 93.69 81 PRO A C 1
ATOM 625 O O . PRO A 1 81 ? -15.865 -0.702 9.359 1.00 93.69 81 PRO A O 1
ATOM 628 N N . VAL A 1 82 ? -16.465 1.412 9.827 1.00 90.19 82 VAL A N 1
ATOM 629 C CA . VAL A 1 82 ? -15.949 2.023 8.601 1.00 90.19 82 VAL A CA 1
ATOM 630 C C . VAL A 1 82 ? -14.946 3.110 8.954 1.00 90.19 82 VAL A C 1
ATOM 632 O O . VAL A 1 82 ? -15.267 4.054 9.676 1.00 90.19 82 VAL A O 1
ATOM 635 N N . GLY A 1 83 ? -13.730 2.963 8.429 1.00 89.56 83 GLY A N 1
ATOM 636 C CA . GLY A 1 83 ? -12.674 3.968 8.497 1.00 89.56 83 GLY A CA 1
ATOM 637 C C . GLY A 1 83 ? -12.908 5.122 7.524 1.00 89.56 83 GLY A C 1
ATOM 638 O O . GLY A 1 83 ? -13.961 5.756 7.519 1.00 89.56 83 GLY A O 1
ATOM 639 N N . SER A 1 84 ?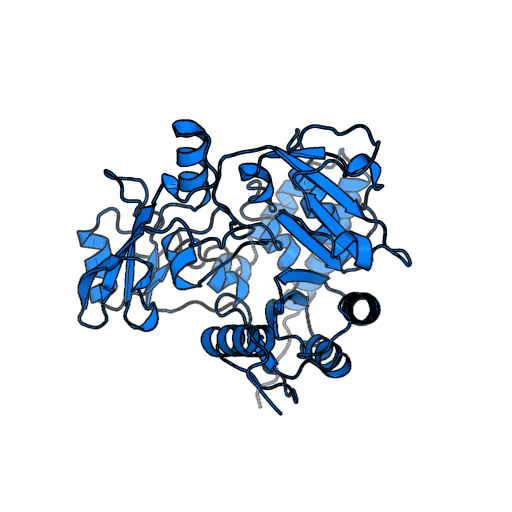 -11.933 5.359 6.647 1.00 80.31 84 SER A N 1
ATOM 640 C CA . SER A 1 84 ? -11.980 6.435 5.643 1.00 80.31 84 SER A CA 1
ATOM 641 C C . SER A 1 84 ? -12.839 6.106 4.408 1.00 80.31 84 SER A C 1
ATOM 643 O O . SER A 1 84 ? -12.986 6.947 3.534 1.00 80.31 84 SER A O 1
ATOM 645 N N . GLY A 1 85 ? -13.405 4.895 4.310 1.00 80.00 85 GLY A N 1
ATOM 646 C CA . GLY A 1 85 ? -14.331 4.506 3.231 1.00 80.00 85 GLY A CA 1
ATOM 647 C C . GLY A 1 85 ? -13.690 4.142 1.882 1.00 80.00 85 GLY A C 1
ATOM 648 O O . GLY A 1 85 ? -14.411 3.796 0.950 1.00 80.00 85 GLY A O 1
ATOM 649 N N . TRP A 1 86 ? -12.356 4.146 1.772 1.00 77.81 86 TRP A N 1
ATOM 650 C CA . TRP A 1 86 ? -11.635 3.866 0.520 1.00 77.81 86 TRP A CA 1
ATOM 651 C C . TRP A 1 86 ? -11.998 2.531 -0.135 1.00 77.81 86 TRP A C 1
ATOM 653 O O . TRP A 1 86 ? -12.188 2.479 -1.346 1.00 77.81 86 TRP A O 1
ATOM 663 N N . SER A 1 87 ? -12.161 1.454 0.637 1.00 79.44 87 SER A N 1
ATOM 664 C CA . SER A 1 87 ? -12.540 0.158 0.061 1.00 79.44 87 SER A CA 1
ATOM 665 C C . SER A 1 87 ? -13.918 0.172 -0.592 1.00 79.44 87 SER A C 1
ATOM 667 O O . SER A 1 87 ? -14.116 -0.533 -1.575 1.00 79.44 87 SER A O 1
ATOM 669 N N . PHE A 1 88 ? -14.855 0.989 -0.103 1.00 77.38 88 PHE A N 1
ATOM 670 C CA . PHE A 1 88 ? -16.174 1.110 -0.730 1.00 77.38 88 PHE A CA 1
ATOM 671 C C . PHE A 1 88 ? -16.083 1.837 -2.057 1.00 77.38 88 PHE A C 1
ATOM 673 O O . PHE A 1 88 ? -16.697 1.422 -3.034 1.00 77.38 88 PHE A O 1
ATOM 680 N N . TYR A 1 89 ? -15.261 2.885 -2.104 1.00 74.44 89 TYR A N 1
ATOM 681 C CA . TYR A 1 89 ? -14.967 3.592 -3.339 1.00 74.44 89 TYR A CA 1
ATOM 682 C C . TYR A 1 89 ? -14.340 2.653 -4.385 1.00 74.44 89 TYR A C 1
ATOM 684 O O . TYR A 1 89 ? -14.825 2.570 -5.512 1.00 74.44 89 TYR A O 1
ATOM 692 N N . LEU A 1 90 ? -13.319 1.883 -3.993 1.00 77.31 90 LEU A N 1
ATOM 693 C CA . LEU A 1 90 ? -12.588 0.991 -4.900 1.00 77.31 90 LEU A CA 1
ATOM 694 C C . LEU A 1 90 ? -13.434 -0.211 -5.353 1.00 77.31 90 LEU A C 1
ATOM 696 O O . LEU A 1 90 ? -13.365 -0.604 -6.516 1.00 77.31 90 LEU A O 1
ATOM 700 N N . LYS A 1 91 ? -14.269 -0.771 -4.468 1.00 78.00 91 LYS A N 1
ATOM 701 C CA . LYS A 1 91 ? -15.192 -1.871 -4.803 1.00 78.00 91 LYS A CA 1
ATOM 702 C C . LYS A 1 91 ? -16.467 -1.419 -5.503 1.00 78.00 91 LYS A C 1
ATOM 704 O O . LYS A 1 91 ? -17.098 -2.229 -6.177 1.00 78.00 91 LYS A O 1
ATOM 709 N N . ARG A 1 92 ? -16.833 -0.143 -5.353 1.00 74.94 92 ARG A N 1
ATOM 710 C CA . ARG A 1 92 ? -18.151 0.410 -5.703 1.00 74.94 92 ARG A CA 1
ATOM 711 C C . ARG A 1 92 ? -19.293 -0.334 -5.003 1.00 74.94 92 ARG A C 1
ATOM 713 O O . ARG A 1 92 ? -20.353 -0.538 -5.587 1.00 74.94 92 ARG A O 1
ATOM 720 N N . ASP A 1 93 ? -19.046 -0.734 -3.760 1.00 75.81 93 ASP A N 1
ATOM 721 C CA . ASP A 1 93 ? -19.972 -1.493 -2.924 1.00 75.81 93 ASP A CA 1
ATOM 722 C C . ASP A 1 93 ? -19.845 -1.041 -1.465 1.00 75.81 93 ASP A C 1
ATOM 724 O O . ASP A 1 93 ? -18.736 -0.803 -0.978 1.00 75.81 93 ASP A O 1
ATOM 728 N N . ALA A 1 94 ? -20.975 -0.893 -0.778 1.00 75.44 94 ALA A N 1
ATOM 729 C CA . ALA A 1 94 ? -21.034 -0.453 0.609 1.00 75.44 94 ALA A CA 1
ATOM 730 C C . ALA A 1 94 ? -22.043 -1.309 1.397 1.00 75.44 94 ALA A C 1
ATOM 732 O O . ALA A 1 94 ? -23.173 -1.491 0.941 1.00 75.44 94 ALA A O 1
ATOM 733 N N . PRO A 1 95 ? -21.686 -1.791 2.603 1.00 77.31 95 PRO A N 1
ATOM 734 C CA . PRO A 1 95 ? -22.612 -2.528 3.449 1.00 77.31 95 PRO A CA 1
ATOM 735 C C . PRO A 1 95 ? -23.766 -1.634 3.917 1.00 77.31 95 PRO A C 1
ATOM 737 O O . PRO A 1 95 ? -23.597 -0.436 4.139 1.00 77.31 95 PRO A O 1
ATOM 740 N N . SER A 1 96 ? -24.934 -2.234 4.149 1.00 79.56 96 SER A N 1
ATOM 741 C CA . SER A 1 96 ? -26.137 -1.522 4.601 1.00 79.56 96 SER A CA 1
ATOM 742 C C . SER A 1 96 ? -26.113 -1.140 6.089 1.00 79.56 96 SER A C 1
ATOM 744 O O . SER A 1 96 ? -26.759 -0.174 6.490 1.00 79.56 96 SER A O 1
ATOM 746 N N . GLN A 1 97 ? -25.367 -1.871 6.923 1.00 88.69 97 GLN A N 1
ATOM 747 C CA . GLN A 1 97 ? -25.310 -1.672 8.374 1.00 88.69 97 GLN A CA 1
ATOM 748 C C . GLN A 1 97 ? -23.915 -1.244 8.821 1.00 88.69 97 GLN A C 1
ATOM 750 O O . GLN A 1 97 ? -23.059 -2.073 9.122 1.00 88.69 97 GLN A O 1
ATOM 755 N N . ILE A 1 98 ? -23.687 0.068 8.889 1.00 90.00 98 ILE A N 1
ATOM 756 C CA . ILE A 1 98 ? -22.359 0.641 9.132 1.00 90.00 98 ILE A CA 1
ATOM 757 C C . ILE A 1 98 ? -22.352 1.728 10.209 1.00 90.00 98 ILE A C 1
ATOM 759 O O . ILE A 1 98 ? -23.371 2.341 10.534 1.00 90.00 98 ILE A O 1
ATOM 763 N N . PHE A 1 99 ? -21.171 1.983 10.767 1.00 92.12 99 PHE A N 1
ATOM 764 C CA . PHE A 1 99 ? -20.886 3.169 11.573 1.00 92.12 99 PHE A CA 1
ATOM 765 C C . PHE A 1 99 ? -19.468 3.679 11.291 1.00 92.12 99 PHE A C 1
ATOM 767 O O . PHE A 1 99 ? -18.579 2.898 10.959 1.00 92.12 99 PHE A O 1
ATOM 774 N N . TYR A 1 100 ? -19.231 4.982 11.455 1.00 90.88 100 TYR A N 1
ATOM 775 C CA . TYR A 1 100 ? -17.953 5.606 11.095 1.00 90.88 100 TYR A CA 1
ATOM 776 C C . TYR A 1 100 ? -17.048 5.776 12.301 1.00 90.88 100 TYR A C 1
ATOM 778 O O . TYR A 1 100 ? -17.440 6.346 13.321 1.00 90.88 100 TYR A O 1
ATOM 786 N N . THR A 1 101 ? -15.799 5.351 12.157 1.00 93.75 101 THR A N 1
ATOM 787 C CA . THR A 1 101 ? -14.806 5.406 13.230 1.00 93.75 101 THR A CA 1
ATOM 788 C C . THR A 1 101 ? -14.085 6.748 13.303 1.00 93.75 101 THR A C 1
ATOM 790 O O . THR A 1 101 ? -13.429 7.003 14.300 1.00 93.75 101 THR A O 1
ATOM 793 N N . ARG A 1 102 ? -14.259 7.659 12.334 1.00 87.69 102 ARG A N 1
ATOM 794 C CA . ARG A 1 102 ? -13.541 8.954 12.251 1.00 87.69 102 ARG A CA 1
ATOM 795 C C . ARG A 1 102 ? -13.589 9.822 13.521 1.00 87.69 102 ARG A C 1
ATOM 797 O O . ARG A 1 102 ? -12.674 10.593 13.780 1.00 87.69 102 ARG A O 1
ATOM 804 N N . GLN A 1 103 ? -14.670 9.731 14.301 1.00 92.56 103 GLN A N 1
ATOM 805 C CA . GLN A 1 103 ? -14.826 10.459 15.572 1.00 92.56 103 GLN A CA 1
ATOM 806 C C . GLN A 1 103 ? -14.228 9.689 16.765 1.00 92.56 103 GLN A C 1
ATOM 808 O O . GLN A 1 103 ? -13.934 10.269 17.809 1.00 92.56 103 GLN A O 1
ATOM 813 N N . PHE A 1 104 ? -13.984 8.388 16.605 1.00 96.94 104 PHE A N 1
ATOM 814 C CA . PHE A 1 104 ? -13.237 7.538 17.524 1.00 96.94 104 PHE A CA 1
ATOM 815 C C . PHE A 1 104 ? -11.733 7.604 17.205 1.00 96.94 104 PHE A C 1
ATOM 817 O O . PHE A 1 104 ? -11.104 6.610 16.846 1.00 96.94 104 PHE A O 1
ATOM 824 N N . ARG A 1 105 ? -11.163 8.807 17.327 1.00 96.81 105 ARG A N 1
ATOM 825 C CA . ARG A 1 105 ? -9.771 9.139 16.968 1.00 96.81 105 ARG A CA 1
ATOM 826 C C . ARG A 1 105 ? -8.939 9.626 18.157 1.00 96.81 105 ARG A C 1
ATOM 828 O O . ARG A 1 105 ? -9.484 9.976 19.215 1.00 96.81 105 ARG A O 1
ATOM 835 N N . GLY A 1 106 ? -7.626 9.649 17.961 1.00 97.69 106 GLY A N 1
ATOM 836 C CA . GLY A 1 106 ? -6.633 10.150 18.905 1.00 97.69 106 GLY A CA 1
ATOM 837 C C . GLY A 1 106 ? -5.976 9.059 19.747 1.00 97.69 106 GLY A C 1
ATOM 838 O O . GLY A 1 106 ? -6.326 7.875 19.674 1.00 97.69 106 GLY A O 1
ATOM 839 N N . ARG A 1 107 ? -5.027 9.495 20.575 1.00 97.50 107 ARG A N 1
ATOM 840 C CA . ARG A 1 107 ? -4.203 8.652 21.442 1.00 97.50 107 ARG A CA 1
ATOM 841 C C . ARG A 1 107 ? -4.629 8.775 22.905 1.00 97.50 107 ARG A C 1
ATOM 843 O O . ARG A 1 107 ? -5.043 9.843 23.348 1.00 97.50 107 ARG A O 1
ATOM 850 N N . LYS A 1 108 ? -4.530 7.682 23.662 1.00 96.31 108 LYS A N 1
ATOM 851 C CA . LYS A 1 108 ? -4.595 7.678 25.131 1.00 96.31 108 LYS A CA 1
ATOM 852 C C . LYS A 1 108 ? -3.542 6.707 25.656 1.00 96.31 108 LYS A C 1
ATOM 854 O O . LYS A 1 108 ? -3.628 5.513 25.367 1.00 96.31 108 LYS A O 1
ATOM 859 N N . ASN A 1 109 ? -2.588 7.209 26.439 1.00 94.81 109 ASN A N 1
ATOM 860 C CA . ASN A 1 109 ? -1.386 6.472 26.848 1.00 94.81 109 ASN A CA 1
ATOM 861 C C . ASN A 1 109 ? -0.644 5.953 25.598 1.00 94.81 109 ASN A C 1
ATOM 863 O O . ASN A 1 109 ? -0.487 6.697 24.637 1.00 94.81 109 ASN A O 1
ATOM 867 N N . GLU A 1 110 ? -0.241 4.683 25.551 1.00 96.00 110 GLU A N 1
ATOM 868 C CA . GLU A 1 110 ? 0.409 4.069 24.379 1.00 96.00 110 GLU A CA 1
ATOM 869 C C . GLU A 1 110 ? -0.559 3.653 23.250 1.00 96.00 110 GLU A C 1
ATOM 871 O O . GLU A 1 110 ? -0.126 3.151 22.215 1.00 96.00 110 GLU A O 1
ATOM 876 N N . TRP A 1 111 ? -1.869 3.860 23.421 1.00 98.31 111 TRP A N 1
ATOM 877 C CA . TRP A 1 111 ? -2.880 3.316 22.517 1.00 98.31 111 TRP A CA 1
ATOM 878 C C . TRP A 1 111 ? -3.470 4.350 21.566 1.00 98.31 111 TRP A C 1
ATOM 880 O O . TRP A 1 111 ? -3.983 5.389 21.989 1.00 98.31 111 TRP A O 1
ATOM 890 N N . TRP A 1 112 ? -3.539 3.983 20.292 1.00 98.50 112 TRP A N 1
ATOM 891 C CA . TRP A 1 112 ? -4.210 4.736 19.243 1.00 98.50 112 TRP A CA 1
ATOM 892 C C . TRP A 1 112 ? -5.568 4.135 18.919 1.00 98.50 112 TRP A C 1
ATOM 894 O O . TRP A 1 112 ? -5.689 2.936 18.664 1.00 98.50 112 TRP A O 1
ATOM 904 N N . LYS A 1 113 ? -6.615 4.963 18.915 1.00 98.62 113 LYS A N 1
ATOM 905 C CA . LYS A 1 113 ? -7.963 4.511 18.546 1.00 98.62 113 LYS A CA 1
ATOM 906 C C . LYS A 1 113 ? -8.040 4.211 17.054 1.00 98.62 113 LYS A C 1
ATOM 908 O O . LYS A 1 113 ? -7.456 4.936 16.249 1.00 98.62 113 LYS A O 1
ATOM 913 N N . SER A 1 114 ? -8.827 3.203 16.688 1.00 97.81 114 SER A N 1
ATOM 914 C CA . SER A 1 114 ? -8.915 2.668 15.325 1.00 97.81 114 SER A CA 1
ATOM 915 C C . SER A 1 114 ? -9.370 3.658 14.253 1.00 97.81 114 SER A C 1
ATOM 917 O O . SER A 1 114 ? -9.131 3.407 13.075 1.00 97.81 114 SER A O 1
ATOM 919 N N . GLY A 1 115 ? -10.004 4.769 14.634 1.00 96.25 115 GLY A N 1
ATOM 920 C CA . GLY A 1 115 ? -10.393 5.849 13.729 1.00 96.25 115 GLY A CA 1
ATOM 921 C C . GLY A 1 115 ? -9.321 6.900 13.456 1.00 96.25 115 GLY A C 1
ATOM 922 O O . GLY A 1 115 ? -9.568 7.805 12.666 1.00 96.25 115 GLY A O 1
ATOM 923 N N . THR A 1 116 ? -8.160 6.817 14.107 1.00 97.12 116 THR A N 1
ATOM 924 C CA . THR A 1 116 ? -7.019 7.707 13.838 1.00 97.12 116 THR A CA 1
ATOM 925 C C . THR A 1 116 ? -6.423 7.374 12.471 1.00 97.12 116 THR A C 1
ATOM 927 O O . THR A 1 116 ? -6.298 6.192 12.145 1.00 97.12 116 THR A O 1
ATOM 930 N N . SER A 1 117 ? -6.072 8.382 11.669 1.00 94.00 117 SER A N 1
ATOM 931 C CA . SER A 1 117 ? -5.367 8.173 10.396 1.00 94.00 117 SER A CA 1
ATOM 932 C C . SER A 1 117 ? -3.939 7.654 10.604 1.00 94.00 117 SER A C 1
ATOM 934 O O . SER A 1 117 ? -3.329 7.921 11.638 1.00 94.00 117 SER A O 1
ATOM 936 N N . ILE A 1 118 ? -3.396 6.922 9.627 1.00 94.19 118 ILE A N 1
ATOM 937 C CA . ILE A 1 118 ? -1.977 6.530 9.617 1.00 94.19 118 ILE A CA 1
ATOM 938 C C . ILE A 1 118 ? -1.097 7.782 9.654 1.00 94.19 118 ILE A C 1
ATOM 940 O O . ILE A 1 118 ? -0.129 7.813 10.405 1.00 94.19 118 ILE A O 1
ATOM 944 N N . GLN A 1 119 ? -1.476 8.817 8.899 1.00 92.69 119 GLN A N 1
ATOM 945 C CA . GLN A 1 119 ? -0.799 10.110 8.851 1.00 92.69 119 GLN A CA 1
ATOM 946 C C . GLN A 1 119 ? -0.606 10.711 10.249 1.00 92.69 119 GLN A C 1
ATOM 948 O O . GLN A 1 119 ? 0.521 10.978 10.645 1.00 92.69 119 GLN A O 1
ATOM 953 N N . GLU A 1 120 ? -1.684 10.835 11.035 1.00 95.31 120 GLU A N 1
ATOM 954 C CA . GLU A 1 120 ? -1.625 11.358 12.411 1.00 95.31 120 GLU A CA 1
ATOM 955 C C . GLU A 1 120 ? -0.668 10.549 13.306 1.00 95.31 120 GLU A C 1
ATOM 957 O O . GLU A 1 120 ? 0.016 11.114 14.160 1.00 95.31 120 GLU A O 1
ATOM 962 N N . VAL A 1 121 ? -0.613 9.226 13.124 1.00 96.94 121 VAL A N 1
ATOM 963 C CA . VAL A 1 121 ? 0.289 8.357 13.890 1.00 96.94 121 VAL A CA 1
ATOM 964 C C . VAL A 1 121 ? 1.740 8.533 13.434 1.00 96.94 121 VAL A C 1
ATOM 966 O O . VAL A 1 121 ? 2.632 8.655 14.271 1.00 96.94 121 VAL A O 1
ATOM 969 N N . ALA A 1 122 ? 1.983 8.570 12.124 1.00 95.88 122 ALA A N 1
ATOM 970 C CA . ALA A 1 122 ? 3.312 8.747 11.546 1.00 95.88 122 ALA A CA 1
ATOM 971 C C . ALA A 1 122 ? 3.909 10.113 11.914 1.00 95.88 122 ALA A C 1
ATOM 973 O O . ALA A 1 122 ? 5.063 10.178 12.334 1.00 95.88 122 ALA A O 1
ATOM 974 N N . ASP A 1 123 ? 3.109 11.180 11.841 1.00 96.12 123 ASP A N 1
ATOM 975 C CA . ASP A 1 123 ? 3.498 12.521 12.280 1.00 96.12 123 ASP A CA 1
ATOM 976 C C . ASP A 1 123 ? 3.904 12.539 13.751 1.00 96.12 123 ASP A C 1
ATOM 978 O O . ASP A 1 123 ? 4.944 13.096 14.094 1.00 96.12 123 ASP A O 1
ATOM 982 N N . TYR A 1 124 ? 3.122 11.892 14.621 1.00 97.81 124 TYR A N 1
ATOM 983 C CA . TYR A 1 124 ? 3.455 11.806 16.038 1.00 97.81 124 TYR A CA 1
ATOM 984 C C . TYR A 1 124 ? 4.826 11.156 16.260 1.00 97.81 124 TYR A C 1
ATOM 986 O O . TYR A 1 124 ? 5.664 11.726 16.954 1.00 97.81 124 TYR A O 1
ATOM 994 N N . TYR A 1 125 ? 5.092 9.990 15.663 1.00 97.50 125 TYR A N 1
ATOM 995 C CA . TYR A 1 125 ? 6.366 9.296 15.884 1.00 97.50 125 TYR A CA 1
ATOM 996 C C . TYR A 1 125 ? 7.564 10.003 15.242 1.00 97.50 125 TYR A C 1
ATOM 998 O O . TYR A 1 125 ? 8.645 10.018 15.837 1.00 97.50 125 TYR A O 1
ATOM 1006 N N . ARG A 1 126 ? 7.366 10.667 14.099 1.00 96.94 126 ARG A N 1
ATOM 1007 C CA . ARG A 1 126 ? 8.383 11.534 13.498 1.00 96.94 126 ARG A CA 1
ATOM 1008 C C . ARG A 1 126 ? 8.723 12.700 14.420 1.00 96.94 126 ARG A C 1
ATOM 1010 O O . ARG A 1 126 ? 9.883 12.890 14.756 1.00 96.94 126 ARG A O 1
ATOM 1017 N N . LEU A 1 127 ? 7.719 13.464 14.845 1.00 97.50 127 LEU A N 1
ATOM 1018 C CA . LEU A 1 127 ? 7.931 14.691 15.615 1.00 97.50 127 LEU A CA 1
ATOM 1019 C C . LEU A 1 127 ? 8.454 14.425 17.030 1.00 97.50 127 LEU A C 1
ATOM 1021 O O . LEU A 1 127 ? 9.142 15.270 17.586 1.00 97.50 127 LEU A O 1
ATOM 1025 N N . GLN A 1 128 ? 8.103 13.288 17.633 1.00 97.56 128 GLN A N 1
ATOM 1026 C CA . GLN A 1 128 ? 8.456 12.994 19.026 1.00 97.56 128 GLN A CA 1
ATOM 1027 C C . GLN A 1 128 ? 9.726 12.158 19.180 1.00 97.56 128 GLN A C 1
ATOM 1029 O O . GLN A 1 128 ? 10.406 12.284 20.192 1.00 97.56 128 GLN A O 1
ATOM 1034 N N . TYR A 1 129 ? 10.033 11.293 18.211 1.00 97.44 129 TYR A N 1
ATOM 1035 C CA . TYR A 1 129 ? 11.126 10.321 18.334 1.00 97.44 129 TYR A CA 1
ATOM 1036 C C . TYR A 1 129 ? 12.062 10.302 17.122 1.00 97.44 129 TYR A C 1
ATOM 1038 O O . TYR A 1 129 ? 12.987 9.496 17.093 1.00 97.44 129 TYR A O 1
ATOM 1046 N N . ASN A 1 130 ? 11.812 11.134 16.104 1.00 97.44 130 ASN A N 1
ATOM 1047 C CA . ASN A 1 130 ? 12.472 11.056 14.799 1.00 97.44 130 ASN A CA 1
ATOM 1048 C C . ASN A 1 130 ? 12.434 9.635 14.195 1.00 97.44 130 ASN A C 1
ATOM 1050 O O . ASN A 1 130 ? 13.394 9.159 13.587 1.00 97.44 130 ASN A O 1
ATOM 1054 N N . LYS A 1 131 ? 11.308 8.937 14.393 1.00 97.31 131 LYS A N 1
ATOM 1055 C CA . LYS A 1 131 ? 11.061 7.584 13.882 1.00 97.31 131 LYS A CA 1
ATOM 1056 C C . LYS A 1 131 ? 10.085 7.612 12.712 1.00 97.31 131 LYS A C 1
ATOM 1058 O O . LYS A 1 131 ? 9.222 8.484 12.624 1.00 97.31 131 LYS A O 1
ATOM 1063 N N . ALA A 1 132 ? 10.185 6.615 11.844 1.00 95.50 132 ALA A N 1
ATOM 1064 C CA . ALA A 1 132 ? 9.280 6.395 10.728 1.00 95.50 132 ALA A CA 1
ATOM 1065 C C . ALA A 1 132 ? 8.782 4.945 10.702 1.00 95.50 132 ALA A C 1
ATOM 1067 O O . ALA A 1 132 ? 9.441 4.007 11.164 1.00 95.50 132 ALA A O 1
ATOM 1068 N N . PHE A 1 133 ? 7.601 4.746 10.117 1.00 94.06 133 PHE A N 1
ATOM 1069 C CA . PHE A 1 133 ? 7.164 3.402 9.761 1.00 94.06 133 PHE A CA 1
ATOM 1070 C C . PHE A 1 133 ? 8.098 2.830 8.683 1.00 94.06 133 PHE A C 1
ATOM 1072 O O . PHE A 1 133 ? 8.464 3.554 7.759 1.00 94.06 133 PHE A O 1
ATOM 1079 N N . PRO A 1 134 ? 8.453 1.537 8.736 1.00 90.69 134 PRO A N 1
ATOM 1080 C CA . PRO A 1 134 ? 9.282 0.936 7.690 1.00 90.69 134 PRO A CA 1
ATOM 1081 C C . PRO A 1 134 ? 8.611 0.921 6.308 1.00 90.69 134 PRO A C 1
ATOM 1083 O O . PRO A 1 134 ? 9.275 0.960 5.278 1.00 90.69 134 PRO A O 1
ATOM 1086 N N . SER A 1 135 ? 7.278 0.853 6.284 1.00 89.62 135 SER A N 1
ATOM 1087 C CA . SER A 1 135 ? 6.474 0.868 5.065 1.00 89.62 135 SER A CA 1
ATOM 1088 C C . SER A 1 135 ? 5.041 1.299 5.384 1.00 89.62 135 SER A C 1
ATOM 1090 O O . SER A 1 135 ? 4.481 0.836 6.381 1.00 89.62 135 SER A O 1
ATOM 1092 N N . LEU A 1 136 ? 4.419 2.134 4.546 1.00 89.50 136 LEU A N 1
ATOM 1093 C CA . LEU A 1 136 ? 3.007 2.530 4.665 1.00 89.50 136 LEU A CA 1
ATOM 1094 C C . LEU A 1 136 ? 2.255 2.367 3.339 1.00 89.50 136 LEU A C 1
ATOM 1096 O O . LEU A 1 136 ? 2.858 2.540 2.282 1.00 89.50 136 LEU A O 1
ATOM 1100 N N . PRO A 1 137 ? 0.936 2.089 3.370 1.00 86.88 137 PRO A N 1
ATOM 1101 C CA . PRO A 1 137 ? 0.091 2.256 2.193 1.00 86.88 137 PRO A CA 1
ATOM 1102 C C . PRO A 1 137 ? 0.253 3.656 1.598 1.00 86.88 137 PRO A C 1
ATOM 1104 O O . PRO A 1 137 ? 0.334 4.627 2.347 1.00 86.88 137 PRO A O 1
ATOM 1107 N N . SER A 1 138 ? 0.209 3.766 0.268 1.00 80.12 138 SER A N 1
ATOM 1108 C CA . SER A 1 138 ? 0.470 5.021 -0.455 1.00 80.12 138 SER A CA 1
ATOM 1109 C C . SER A 1 138 ? -0.467 6.178 -0.076 1.00 80.12 138 SER A C 1
ATOM 1111 O O . SER A 1 138 ? -0.137 7.328 -0.341 1.00 80.12 138 SER A O 1
ATOM 1113 N N . ILE A 1 139 ? -1.622 5.874 0.534 1.00 81.44 139 ILE A N 1
ATOM 1114 C CA . ILE A 1 139 ? -2.608 6.830 1.055 1.00 81.44 139 ILE A CA 1
ATOM 1115 C C . ILE A 1 139 ? -2.581 6.769 2.589 1.00 81.44 139 ILE A C 1
ATOM 1117 O O . ILE A 1 139 ? -3.089 5.819 3.196 1.00 81.44 139 ILE A O 1
ATOM 1121 N N . SER A 1 140 ? -2.021 7.791 3.231 1.00 86.94 140 SER A N 1
ATOM 1122 C CA . SER A 1 140 ? -1.835 7.844 4.687 1.00 86.94 140 SER A CA 1
ATOM 1123 C C . SER A 1 140 ? -3.087 8.309 5.451 1.00 86.94 140 SER A C 1
ATOM 1125 O O . SER A 1 140 ? -3.184 8.147 6.669 1.00 86.94 140 SER A O 1
ATOM 1127 N N . GLU A 1 141 ? -4.116 8.813 4.766 1.00 85.50 141 GLU A N 1
ATOM 1128 C CA . GLU A 1 141 ? -5.403 9.189 5.370 1.00 85.50 141 GLU A CA 1
ATOM 1129 C C . GLU A 1 141 ? -6.286 7.984 5.714 1.00 85.50 141 GLU A C 1
ATOM 1131 O O . GLU A 1 141 ? -7.373 8.141 6.282 1.00 85.50 141 GLU A O 1
ATOM 1136 N N . ILE A 1 142 ? -5.867 6.769 5.358 1.00 87.06 142 ILE A N 1
ATOM 1137 C CA . ILE A 1 142 ? -6.524 5.540 5.800 1.00 87.06 142 ILE A CA 1
ATOM 1138 C C . ILE A 1 142 ? -6.480 5.492 7.335 1.00 87.06 142 ILE A C 1
ATOM 1140 O O . ILE A 1 142 ? -5.458 5.767 7.954 1.00 87.06 142 ILE A O 1
ATOM 1144 N N . THR A 1 143 ? -7.593 5.146 7.981 1.00 93.38 143 THR A N 1
ATOM 1145 C CA . THR A 1 143 ? -7.600 4.922 9.435 1.00 93.38 143 THR A CA 1
ATOM 1146 C C . THR A 1 143 ? -6.830 3.652 9.799 1.00 93.38 143 THR A C 1
ATOM 1148 O O . THR A 1 143 ? -7.003 2.637 9.121 1.00 93.38 143 THR A O 1
ATOM 1151 N N . ILE A 1 144 ? -6.107 3.635 10.917 1.00 95.75 144 ILE A N 1
ATOM 1152 C CA . ILE A 1 144 ? -5.338 2.462 11.369 1.00 95.75 144 ILE A CA 1
ATOM 1153 C C . ILE A 1 144 ? -6.194 1.195 11.544 1.00 95.75 144 ILE A C 1
ATOM 1155 O O . ILE A 1 144 ? -5.727 0.089 11.290 1.00 95.75 144 ILE A O 1
ATOM 1159 N N . GLY A 1 145 ? -7.471 1.332 11.920 1.00 95.75 145 GLY A N 1
ATOM 1160 C CA . GLY A 1 145 ? -8.393 0.197 11.998 1.00 95.75 145 GLY A CA 1
ATOM 1161 C C . GLY A 1 145 ? -8.647 -0.439 10.634 1.00 95.75 145 GLY A C 1
ATOM 1162 O O . GLY A 1 145 ? -8.599 -1.659 10.510 1.00 95.75 145 GLY A O 1
ATOM 1163 N N . ALA A 1 146 ? -8.874 0.389 9.611 1.00 92.00 146 ALA A N 1
ATOM 1164 C CA . ALA A 1 146 ? -9.016 -0.076 8.234 1.00 92.00 146 ALA A CA 1
ATOM 1165 C C . ALA A 1 146 ? -7.705 -0.675 7.713 1.00 92.00 146 ALA A C 1
ATOM 1167 O O . ALA A 1 146 ? -7.748 -1.750 7.134 1.00 92.00 146 ALA A O 1
ATOM 1168 N N . TRP A 1 147 ? -6.563 -0.036 7.995 1.00 92.62 147 TRP A N 1
ATOM 1169 C CA . TRP A 1 147 ? -5.234 -0.530 7.626 1.00 92.62 147 TRP A CA 1
ATOM 1170 C C . TRP A 1 147 ? -5.000 -1.972 8.086 1.00 92.62 147 TRP A C 1
ATOM 1172 O O . TRP A 1 147 ? -4.665 -2.836 7.275 1.00 92.62 147 TRP A O 1
ATOM 1182 N N . ILE A 1 148 ? -5.248 -2.239 9.372 1.00 94.00 148 ILE A N 1
ATOM 1183 C CA . ILE A 1 148 ? -5.135 -3.578 9.959 1.00 94.00 148 ILE A CA 1
ATOM 1184 C C . ILE A 1 148 ? -6.157 -4.531 9.334 1.00 94.00 148 ILE A C 1
ATOM 1186 O O . ILE A 1 148 ? -5.817 -5.652 8.965 1.00 94.00 148 ILE A O 1
ATOM 1190 N N . TRP A 1 149 ? -7.412 -4.093 9.208 1.00 92.94 149 TRP A N 1
ATOM 1191 C CA . TRP A 1 149 ? -8.510 -4.942 8.748 1.00 92.94 149 TRP A CA 1
ATOM 1192 C C . TRP A 1 149 ? -8.323 -5.448 7.316 1.00 92.94 149 TRP A C 1
ATOM 1194 O O . TRP A 1 149 ? -8.590 -6.613 7.023 1.00 92.94 149 TRP A O 1
ATOM 1204 N N . THR A 1 150 ? -7.874 -4.578 6.412 1.00 86.94 150 THR A N 1
ATOM 1205 C CA . THR A 1 150 ? -7.647 -4.933 5.006 1.00 86.94 150 THR A CA 1
ATOM 1206 C C . THR A 1 150 ? -6.278 -5.553 4.770 1.00 86.94 150 THR A C 1
ATOM 1208 O O . THR A 1 150 ? -6.056 -6.102 3.693 1.00 86.94 150 THR A O 1
ATOM 1211 N N . GLY A 1 151 ? -5.376 -5.485 5.754 1.00 86.81 151 GLY A N 1
ATOM 1212 C CA . GLY A 1 151 ? -3.983 -5.883 5.589 1.00 86.81 151 GLY A CA 1
ATOM 1213 C C . GLY A 1 151 ? -3.262 -5.019 4.556 1.00 86.81 151 GLY A C 1
ATOM 1214 O O . GLY A 1 151 ? -2.430 -5.540 3.815 1.00 86.81 151 GLY A O 1
ATOM 1215 N N . SER A 1 152 ? -3.608 -3.728 4.464 1.00 86.06 152 SER A N 1
ATOM 1216 C CA . SER A 1 152 ? -2.966 -2.838 3.494 1.00 86.06 152 SER A CA 1
ATOM 1217 C C . SER A 1 152 ? -1.465 -2.741 3.776 1.00 86.06 152 SER A C 1
ATOM 1219 O O . SER A 1 152 ? -1.017 -2.707 4.925 1.00 86.06 152 SER A O 1
ATOM 1221 N N . HIS A 1 153 ? -0.676 -2.669 2.718 1.00 83.75 153 HIS A N 1
ATOM 1222 C CA . HIS A 1 153 ? 0.779 -2.635 2.783 1.00 83.75 153 HIS A CA 1
ATOM 1223 C C . HIS A 1 153 ? 1.309 -1.461 1.968 1.00 83.75 153 HIS A C 1
ATOM 1225 O O . HIS A 1 153 ? 0.594 -0.891 1.143 1.00 83.75 153 HIS A O 1
ATOM 1231 N N . GLY A 1 154 ? 2.560 -1.102 2.230 1.00 81.31 154 GLY A N 1
ATOM 1232 C CA . GLY A 1 154 ? 3.298 -0.172 1.396 1.00 81.31 154 GLY A CA 1
ATOM 1233 C C . GLY A 1 154 ? 4.193 -0.871 0.391 1.00 81.31 154 GLY A C 1
ATOM 1234 O O . GLY A 1 154 ? 4.064 -2.071 0.128 1.00 81.31 154 GLY A O 1
ATOM 1235 N N . SER A 1 155 ? 5.113 -0.085 -0.149 1.00 69.12 155 SER A N 1
ATOM 1236 C CA . SER A 1 155 ? 6.060 -0.484 -1.183 1.00 69.12 155 SER A CA 1
ATOM 1237 C C . SER A 1 155 ? 7.433 -0.741 -0.561 1.00 69.12 155 SER A C 1
ATOM 1239 O O . SER A 1 155 ? 8.367 0.017 -0.779 1.00 69.12 155 SER A O 1
ATOM 1241 N N . SER A 1 156 ? 7.577 -1.773 0.276 1.00 66.88 156 SER A N 1
ATOM 1242 C CA . SER A 1 156 ? 8.904 -2.153 0.788 1.00 66.88 156 SER A CA 1
ATOM 1243 C C . SER A 1 156 ? 9.701 -2.887 -0.295 1.00 66.88 156 SER A C 1
ATOM 1245 O O . SER A 1 156 ? 9.232 -3.893 -0.827 1.00 66.88 156 SER A O 1
ATOM 1247 N N . GLY A 1 157 ? 10.905 -2.404 -0.593 1.00 77.69 157 GLY A N 1
ATOM 1248 C CA . GLY A 1 157 ? 11.931 -3.147 -1.323 1.00 77.69 157 GLY A CA 1
ATOM 1249 C C . GLY A 1 157 ? 12.590 -4.207 -0.435 1.00 77.69 157 GLY A C 1
ATOM 1250 O O . GLY A 1 157 ? 12.113 -4.507 0.659 1.00 77.69 157 GLY A O 1
ATOM 1251 N N . ASP A 1 158 ? 13.714 -4.760 -0.884 1.00 80.88 158 ASP A N 1
ATOM 1252 C CA . ASP A 1 158 ? 14.365 -5.903 -0.220 1.00 80.88 158 ASP A CA 1
ATOM 1253 C C . ASP A 1 158 ? 14.888 -5.600 1.190 1.00 80.88 158 ASP A C 1
ATOM 1255 O O . ASP A 1 158 ? 15.069 -6.512 1.995 1.00 80.88 158 ASP A O 1
ATOM 1259 N N . THR A 1 159 ? 15.148 -4.326 1.490 1.00 76.62 159 THR A N 1
ATOM 1260 C CA . THR A 1 159 ? 15.785 -3.906 2.751 1.00 76.62 159 THR A CA 1
ATOM 1261 C C . THR A 1 159 ? 14.811 -3.275 3.752 1.00 76.62 159 THR A C 1
ATOM 1263 O O . THR A 1 159 ? 15.200 -2.973 4.881 1.00 76.62 159 THR A O 1
ATOM 1266 N N . GLY A 1 160 ? 13.545 -3.083 3.364 1.00 78.12 160 GLY A N 1
ATOM 1267 C CA . GLY A 1 160 ? 12.497 -2.542 4.229 1.00 78.12 160 GLY A CA 1
ATOM 1268 C C . GLY A 1 160 ? 11.805 -3.627 5.058 1.00 78.12 160 GLY A C 1
ATOM 1269 O O . GLY A 1 160 ? 11.557 -4.734 4.581 1.00 78.12 160 GLY A O 1
ATOM 1270 N N . ALA A 1 161 ? 11.444 -3.307 6.302 1.00 85.31 161 ALA A N 1
ATOM 1271 C CA . ALA A 1 161 ? 10.582 -4.171 7.108 1.00 85.31 161 ALA A CA 1
ATOM 1272 C C . ALA A 1 161 ? 9.103 -4.012 6.684 1.00 85.31 161 ALA A C 1
ATOM 1274 O O . ALA A 1 161 ? 8.725 -2.975 6.128 1.00 85.31 161 ALA A O 1
ATOM 1275 N N . PRO A 1 162 ? 8.233 -5.010 6.932 1.00 84.75 162 PRO A N 1
ATOM 1276 C CA . PRO A 1 162 ? 6.821 -4.888 6.596 1.00 84.75 162 PRO A CA 1
ATOM 1277 C C . PRO A 1 162 ? 6.137 -3.802 7.436 1.00 84.75 162 PRO A C 1
ATOM 1279 O O . PRO A 1 162 ? 6.531 -3.506 8.565 1.00 84.75 162 PRO A O 1
ATOM 1282 N N . SER A 1 163 ? 5.049 -3.254 6.898 1.00 84.19 163 SER A N 1
ATOM 1283 C CA . SER A 1 163 ? 4.255 -2.178 7.508 1.00 84.19 163 SER A CA 1
ATOM 1284 C C . SER A 1 163 ? 3.809 -2.450 8.948 1.00 84.19 163 SER A C 1
ATOM 1286 O O . SER A 1 163 ? 3.710 -1.537 9.765 1.00 84.19 163 SER A O 1
ATOM 1288 N N . ASN A 1 164 ? 3.554 -3.716 9.266 1.00 89.44 164 ASN A N 1
ATOM 1289 C CA . ASN A 1 164 ? 3.056 -4.171 10.558 1.00 89.44 164 ASN A CA 1
ATOM 1290 C C . ASN A 1 164 ? 4.161 -4.572 11.555 1.00 89.44 164 ASN A C 1
ATOM 1292 O O . ASN A 1 164 ? 3.832 -5.009 12.656 1.00 89.44 164 ASN A O 1
ATOM 1296 N N . ALA A 1 165 ? 5.447 -4.436 11.205 1.00 91.62 165 ALA A N 1
ATOM 1297 C CA . ALA A 1 165 ? 6.566 -4.883 12.046 1.00 91.62 165 ALA A CA 1
ATOM 1298 C C . ALA A 1 165 ? 6.601 -4.213 13.431 1.00 91.62 165 ALA A C 1
ATOM 1300 O O . ALA A 1 165 ? 7.055 -4.812 14.403 1.00 91.62 165 ALA A O 1
ATOM 1301 N N . CYS A 1 166 ? 6.094 -2.983 13.526 1.00 94.69 166 CYS A N 1
ATOM 1302 C CA . CYS A 1 166 ? 6.057 -2.202 14.761 1.00 94.69 166 CYS A CA 1
ATOM 1303 C C . CYS A 1 166 ? 4.724 -2.309 15.520 1.00 94.69 166 CYS A C 1
ATOM 1305 O O . CYS A 1 166 ? 4.533 -1.608 16.510 1.00 94.69 166 CYS A O 1
ATOM 1307 N N . PHE A 1 167 ? 3.772 -3.141 15.086 1.00 96.56 167 PHE A N 1
ATOM 1308 C CA . PHE A 1 167 ? 2.503 -3.284 15.807 1.00 96.56 167 PHE A CA 1
ATOM 1309 C C . PHE A 1 167 ? 2.730 -4.182 17.028 1.00 96.56 167 PHE A C 1
ATOM 1311 O O . PHE A 1 167 ? 3.197 -5.313 16.895 1.00 96.56 167 PHE A O 1
ATOM 1318 N N . LYS A 1 168 ? 2.409 -3.675 18.223 1.00 97.75 168 LYS A N 1
ATOM 1319 C CA . LYS A 1 168 ? 2.714 -4.340 19.499 1.00 97.75 168 LYS A CA 1
ATOM 1320 C C . LYS A 1 168 ? 1.523 -5.158 19.982 1.00 97.75 168 LYS A C 1
ATOM 1322 O O . LYS A 1 168 ? 1.559 -6.387 19.975 1.00 97.75 168 LYS A O 1
ATOM 1327 N N . GLU A 1 169 ? 0.436 -4.481 20.335 1.00 98.44 169 GLU A N 1
ATOM 1328 C CA . GLU A 1 169 ? -0.794 -5.104 20.817 1.00 98.44 169 GLU A CA 1
ATOM 1329 C C . GLU A 1 169 ? -2.012 -4.530 20.107 1.00 98.44 169 GLU A C 1
ATOM 1331 O O . GLU A 1 169 ? -2.025 -3.390 19.634 1.00 98.44 169 GLU A O 1
ATOM 1336 N N . ILE A 1 170 ? -3.073 -5.327 20.071 1.00 98.56 170 ILE A N 1
ATOM 1337 C CA . ILE A 1 170 ? -4.341 -4.939 19.477 1.00 98.56 170 ILE A CA 1
ATOM 1338 C C . ILE A 1 170 ? -5.493 -5.262 20.415 1.00 98.56 170 ILE A C 1
ATOM 1340 O O . ILE A 1 170 ? -5.599 -6.358 20.963 1.00 98.56 170 ILE A O 1
ATOM 1344 N N . GLU A 1 171 ? -6.385 -4.289 20.572 1.00 98.62 171 GLU A N 1
ATOM 1345 C CA . GLU A 1 171 ? -7.667 -4.464 21.234 1.00 98.62 171 GLU A CA 1
ATOM 1346 C C . GLU A 1 171 ? -8.765 -4.533 20.176 1.00 98.62 171 GLU A C 1
ATOM 1348 O O . GLU A 1 171 ? -8.923 -3.617 19.362 1.00 98.62 171 GLU A O 1
ATOM 1353 N N . TYR A 1 172 ? -9.560 -5.596 20.206 1.00 98.69 172 TYR A N 1
ATOM 1354 C CA . TYR A 1 172 ? -10.634 -5.829 19.246 1.00 98.69 172 TYR A CA 1
ATOM 1355 C C . TYR A 1 172 ? -11.875 -6.417 19.924 1.00 98.69 172 TYR A C 1
ATOM 1357 O O . TYR A 1 172 ? -11.822 -6.928 21.044 1.00 98.69 172 TYR A O 1
ATOM 1365 N N . VAL A 1 173 ? -13.018 -6.315 19.249 1.00 98.56 173 VAL A N 1
ATOM 1366 C CA . VAL A 1 173 ? -14.245 -7.028 19.624 1.00 98.56 173 VAL A CA 1
ATOM 1367 C C . VAL A 1 173 ? -14.235 -8.364 18.892 1.00 98.56 173 VAL A C 1
ATOM 1369 O O . VAL A 1 173 ? -14.213 -8.365 17.666 1.00 98.56 173 VAL A O 1
ATOM 1372 N N . ALA A 1 174 ? -14.223 -9.480 19.613 1.00 98.44 174 ALA A N 1
ATOM 1373 C CA . ALA A 1 174 ? -14.209 -10.820 19.030 1.00 98.44 174 ALA A CA 1
ATOM 1374 C C . ALA A 1 174 ? -15.605 -11.266 18.554 1.00 98.44 174 ALA A C 1
ATOM 1376 O O . ALA A 1 174 ? -16.605 -10.607 18.850 1.00 98.44 174 ALA A O 1
ATOM 1377 N N . LEU A 1 175 ? -15.683 -12.392 17.833 1.00 97.75 175 LEU A N 1
ATOM 1378 C CA . LEU A 1 175 ? -16.951 -12.973 17.348 1.00 97.75 175 LEU A CA 1
ATOM 1379 C C . LEU A 1 175 ? -17.959 -13.252 18.479 1.00 97.75 175 LEU A C 1
ATOM 1381 O O . LEU A 1 175 ? -19.156 -13.036 18.307 1.00 97.75 175 LEU A O 1
ATOM 1385 N N . ASP A 1 176 ? -17.471 -13.631 19.664 1.00 97.69 176 ASP A N 1
ATOM 1386 C CA . ASP A 1 176 ? -18.262 -13.815 20.894 1.00 97.69 176 ASP A CA 1
ATOM 1387 C C . ASP A 1 176 ? -18.714 -12.489 21.548 1.00 97.69 176 ASP A C 1
ATOM 1389 O O . ASP A 1 176 ? -19.245 -12.476 22.661 1.00 97.69 176 ASP A O 1
ATOM 1393 N N . LYS A 1 177 ? -18.486 -11.353 20.873 1.00 97.38 177 LYS A N 1
ATOM 1394 C CA . LYS A 1 177 ? -18.811 -9.987 21.310 1.00 97.38 177 LYS A CA 1
ATOM 1395 C C . LYS A 1 177 ? -18.061 -9.517 22.567 1.00 97.38 177 LYS A C 1
ATOM 1397 O O . LYS A 1 177 ? -18.376 -8.438 23.103 1.00 97.38 177 LYS A O 1
ATOM 1402 N N . ARG A 1 178 ? -17.060 -10.262 23.042 1.00 98.12 178 ARG A N 1
ATOM 1403 C CA . ARG A 1 178 ? -16.164 -9.848 24.133 1.00 98.12 178 ARG A CA 1
ATOM 1404 C C . ARG A 1 178 ? -15.013 -9.010 23.583 1.00 98.12 178 ARG A C 1
ATOM 1406 O O . ARG A 1 178 ? -14.657 -9.097 22.411 1.00 98.12 178 ARG A O 1
ATOM 1413 N N . ILE A 1 179 ? -14.461 -8.149 24.432 1.00 98.44 179 ILE A N 1
ATOM 1414 C CA . ILE A 1 179 ? -13.257 -7.386 24.094 1.00 98.44 179 ILE A CA 1
ATOM 1415 C C . ILE A 1 179 ? -12.062 -8.270 24.421 1.00 98.44 179 ILE A C 1
ATOM 1417 O O . ILE A 1 179 ? -12.006 -8.830 25.514 1.00 98.44 179 ILE A O 1
ATOM 1421 N N . ARG A 1 180 ? -11.120 -8.377 23.489 1.00 98.56 180 ARG A N 1
ATOM 1422 C CA . ARG A 1 180 ? -9.858 -9.087 23.683 1.00 98.56 180 ARG A CA 1
ATOM 1423 C C . ARG A 1 180 ? -8.704 -8.132 23.436 1.00 98.56 180 ARG A C 1
ATOM 1425 O O . ARG A 1 180 ? -8.804 -7.256 22.577 1.00 98.56 180 ARG A O 1
ATOM 1432 N N . VAL A 1 181 ? -7.631 -8.317 24.194 1.00 98.56 181 VAL A N 1
ATOM 1433 C CA . VAL A 1 181 ? -6.336 -7.673 23.977 1.00 98.56 181 VAL A CA 1
ATOM 1434 C C . VAL A 1 181 ? -5.336 -8.791 23.766 1.00 98.56 181 VAL A C 1
ATOM 1436 O O . VAL A 1 181 ? -5.281 -9.716 24.573 1.00 98.56 181 VAL A O 1
ATOM 1439 N N . VAL A 1 182 ? -4.610 -8.747 22.656 1.00 98.50 182 VAL A N 1
ATOM 1440 C CA . VAL A 1 182 ? -3.600 -9.755 22.320 1.00 98.50 182 VAL A CA 1
ATOM 1441 C C . VAL A 1 182 ? -2.373 -9.077 21.712 1.00 98.50 182 VAL A C 1
ATOM 1443 O O . VAL A 1 182 ? -2.517 -8.017 21.089 1.00 98.50 182 VAL A O 1
ATOM 1446 N N . PRO A 1 183 ? -1.183 -9.691 21.817 1.00 98.38 183 PRO A N 1
ATOM 1447 C CA . PRO A 1 183 ? -0.055 -9.338 20.965 1.00 98.38 183 PRO A CA 1
ATOM 1448 C C . PRO A 1 183 ? -0.463 -9.387 19.490 1.00 98.38 183 PRO A C 1
ATOM 1450 O O . PRO A 1 183 ? -1.126 -10.336 19.062 1.00 98.38 183 PRO A O 1
ATOM 1453 N N . TYR A 1 184 ? -0.057 -8.395 18.692 1.00 97.12 184 TYR A N 1
ATOM 1454 C CA . TYR A 1 184 ? -0.476 -8.300 17.289 1.00 97.12 184 TYR A CA 1
ATOM 1455 C C . TYR A 1 184 ? -0.078 -9.539 16.470 1.00 97.12 184 TYR A C 1
ATOM 1457 O O . TYR A 1 184 ? -0.830 -9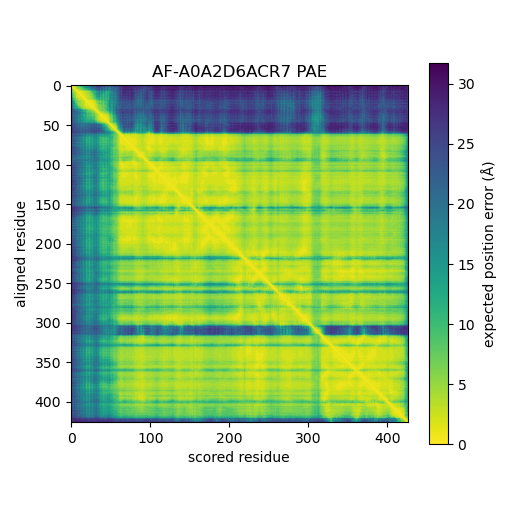.981 15.608 1.00 97.12 184 TYR A O 1
ATOM 1465 N N . ALA A 1 185 ? 1.059 -10.164 16.788 1.00 94.81 185 ALA A N 1
ATOM 1466 C CA . ALA A 1 185 ? 1.515 -11.394 16.137 1.00 94.81 185 ALA A CA 1
ATOM 1467 C C . ALA A 1 185 ? 0.544 -12.586 16.287 1.00 94.81 185 ALA A C 1
ATOM 1469 O O . ALA A 1 185 ? 0.578 -13.505 15.471 1.00 94.81 185 ALA A O 1
ATOM 1470 N N . LEU A 1 186 ? -0.318 -12.575 17.311 1.00 96.12 186 LEU A N 1
ATOM 1471 C CA . LEU A 1 186 ? -1.328 -13.609 17.568 1.00 96.12 186 LEU A CA 1
ATOM 1472 C C . LEU A 1 186 ? -2.720 -13.221 17.048 1.00 96.12 186 LE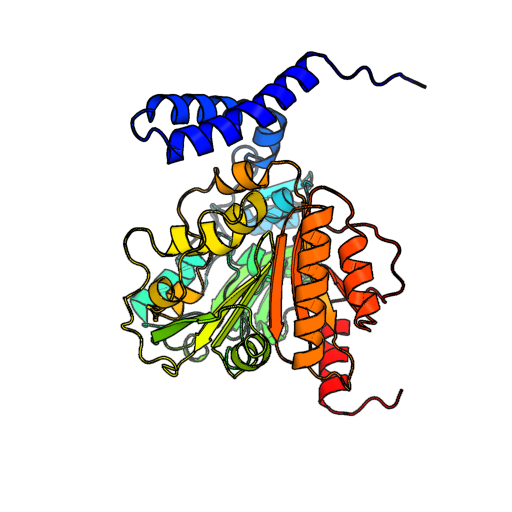U A C 1
ATOM 1474 O O . LEU A 1 186 ? -3.676 -13.982 17.199 1.00 96.12 186 LEU A O 1
ATOM 1478 N N . PHE A 1 187 ? -2.863 -12.027 16.474 1.00 96.19 187 PHE A N 1
ATOM 1479 C CA . PHE A 1 187 ? -4.143 -11.528 16.006 1.00 96.19 187 PHE A CA 1
ATOM 1480 C C . PHE A 1 187 ? -4.544 -12.162 14.669 1.00 96.19 187 PHE A C 1
ATOM 1482 O O . PHE A 1 187 ? -3.837 -12.042 13.670 1.00 96.19 187 PHE A O 1
ATOM 1489 N N . ASP A 1 188 ? -5.730 -12.773 14.633 1.00 94.69 188 ASP A N 1
ATOM 1490 C CA . ASP A 1 188 ? -6.391 -13.192 13.398 1.00 94.69 188 ASP A CA 1
ATOM 1491 C C . ASP A 1 188 ? -7.626 -12.320 13.152 1.00 94.69 188 ASP A C 1
ATOM 1493 O O . ASP A 1 188 ? -8.610 -12.374 13.894 1.00 94.69 188 ASP A O 1
ATOM 1497 N N . VAL A 1 189 ? -7.594 -11.545 12.065 1.00 93.75 189 VAL A N 1
ATOM 1498 C CA . VAL A 1 189 ? -8.706 -10.679 11.649 1.00 93.75 189 VAL A CA 1
ATOM 1499 C C . VAL A 1 189 ? -10.018 -11.449 11.468 1.00 93.75 189 VAL A C 1
ATOM 1501 O O . VAL A 1 189 ? -11.086 -10.887 11.693 1.00 93.75 189 VAL A O 1
ATOM 1504 N N . LYS A 1 190 ? -9.968 -12.750 11.139 1.00 94.06 190 LYS A N 1
ATOM 1505 C CA . LYS A 1 190 ? -11.166 -13.596 11.001 1.00 94.06 190 LYS A CA 1
ATOM 1506 C C . LYS A 1 190 ? -11.904 -13.821 12.323 1.00 94.06 190 LYS A C 1
ATOM 1508 O O . LYS A 1 190 ? -13.078 -14.174 12.305 1.00 94.06 190 LYS A O 1
ATOM 1513 N N . GLN A 1 191 ? -11.234 -13.624 13.458 1.00 96.00 191 GLN A N 1
ATOM 1514 C CA . GLN A 1 191 ? -11.822 -13.764 14.793 1.00 96.00 191 GLN A CA 1
ATOM 1515 C C . GLN A 1 191 ? -12.373 -12.440 15.345 1.00 96.00 191 GLN A C 1
ATOM 1517 O O . GLN A 1 191 ? -12.859 -12.398 16.479 1.00 96.00 191 GLN A O 1
ATOM 1522 N N . ALA A 1 192 ? -12.306 -11.358 14.567 1.00 97.50 192 ALA A N 1
ATOM 1523 C CA . ALA A 1 192 ? -12.707 -10.025 14.985 1.00 97.50 192 ALA A CA 1
ATOM 1524 C C . ALA A 1 192 ? -13.992 -9.559 14.290 1.00 97.50 192 ALA A C 1
ATOM 1526 O O . ALA A 1 192 ? -14.224 -9.821 13.118 1.00 97.50 192 ALA A O 1
ATOM 1527 N N . LEU A 1 193 ? -14.803 -8.795 15.021 1.00 97.31 193 LEU A N 1
ATOM 1528 C CA . LEU A 1 193 ? -15.924 -7.999 14.515 1.00 97.31 193 LEU A CA 1
ATOM 1529 C C . LEU A 1 193 ? -15.541 -6.522 14.325 1.00 97.31 193 LEU A C 1
ATOM 1531 O O . LEU A 1 193 ? -16.216 -5.786 13.610 1.00 97.31 193 LEU A O 1
ATOM 1535 N N . GLY A 1 194 ? -14.475 -6.060 14.983 1.00 97.25 194 GLY A N 1
ATOM 1536 C CA . GLY A 1 194 ? -13.979 -4.698 14.816 1.00 97.25 194 GLY A CA 1
ATOM 1537 C C . GLY A 1 194 ? -12.740 -4.395 15.649 1.00 97.25 194 GLY A C 1
ATOM 1538 O O . GLY A 1 194 ? -12.637 -4.815 16.802 1.00 97.25 194 GLY A O 1
ATOM 1539 N N . ILE A 1 195 ? -11.818 -3.625 15.070 1.00 98.31 195 ILE A N 1
ATOM 1540 C CA . ILE A 1 195 ? -10.609 -3.150 15.751 1.00 98.31 195 ILE A CA 1
ATOM 1541 C C . ILE A 1 195 ? -10.954 -1.927 16.599 1.00 98.31 195 ILE A C 1
ATOM 1543 O O . ILE A 1 195 ? -11.488 -0.945 16.083 1.00 98.31 195 ILE A O 1
ATOM 1547 N N . VAL A 1 196 ? -10.639 -1.961 17.893 1.00 98.44 196 VAL A N 1
ATOM 1548 C CA . VAL A 1 196 ? -10.886 -0.849 18.821 1.00 98.44 196 VAL A CA 1
ATOM 1549 C C . VAL A 1 196 ? -9.667 0.072 18.867 1.00 98.44 196 VAL A C 1
ATOM 1551 O O . VAL A 1 196 ? -9.778 1.268 18.610 1.00 98.44 196 VAL A O 1
ATOM 1554 N N . ARG A 1 197 ? -8.488 -0.458 19.184 1.00 98.44 197 ARG A N 1
ATOM 1555 C CA . ARG A 1 197 ? -7.251 0.329 19.289 1.00 98.44 197 ARG A CA 1
ATOM 1556 C C . ARG A 1 197 ? -6.026 -0.553 19.095 1.00 98.44 197 ARG A C 1
ATOM 1558 O O . ARG A 1 197 ? -6.113 -1.765 19.257 1.00 98.44 197 ARG A O 1
ATOM 1565 N N . VAL A 1 198 ? -4.907 0.071 18.763 1.00 98.50 198 VAL A N 1
ATOM 1566 C CA . VAL A 1 198 ? -3.608 -0.578 18.549 1.00 98.50 198 VAL A CA 1
ATOM 1567 C C . VAL A 1 198 ? -2.521 0.220 19.267 1.00 98.50 198 VAL A C 1
ATOM 1569 O O . VAL A 1 198 ? -2.625 1.446 19.376 1.00 98.50 198 VAL A O 1
ATOM 1572 N N . SER A 1 199 ? -1.516 -0.470 19.793 1.00 98.31 199 SER A N 1
ATOM 1573 C CA . SER A 1 199 ? -0.286 0.123 20.321 1.00 98.31 199 SER A CA 1
ATOM 1574 C C . SER A 1 199 ? 0.894 -0.228 19.413 1.00 98.31 199 SER A C 1
ATOM 1576 O O . SER A 1 199 ? 0.865 -1.225 18.684 1.00 98.31 199 SER A O 1
ATOM 1578 N N . PHE A 1 200 ? 1.932 0.605 19.446 1.00 97.81 200 PHE A N 1
ATOM 1579 C CA . PHE A 1 200 ? 3.124 0.425 18.624 1.00 97.81 200 PHE A CA 1
ATOM 1580 C C . PHE A 1 200 ? 4.368 0.272 19.490 1.00 97.81 200 PHE A C 1
ATOM 1582 O O . PHE A 1 200 ? 4.490 0.896 20.544 1.00 97.81 200 PHE A O 1
ATOM 1589 N N . ASP A 1 201 ? 5.281 -0.557 19.009 1.00 97.25 201 ASP A N 1
ATOM 1590 C CA . ASP A 1 201 ? 6.611 -0.774 19.549 1.00 97.25 201 ASP A CA 1
ATOM 1591 C C . ASP A 1 201 ? 7.575 0.194 18.850 1.00 97.25 201 ASP A C 1
ATOM 1593 O O . ASP A 1 201 ? 7.888 0.030 17.668 1.00 97.25 201 ASP A O 1
ATOM 1597 N N . VAL A 1 202 ? 7.978 1.249 19.563 1.00 96.50 202 VAL A N 1
ATOM 1598 C CA . VAL A 1 202 ? 8.807 2.338 19.014 1.00 96.50 202 VAL A CA 1
ATOM 1599 C C . VAL A 1 202 ? 10.216 1.854 18.685 1.00 96.50 202 VAL A C 1
ATOM 1601 O O . VAL A 1 202 ? 10.821 2.345 17.736 1.00 96.50 202 VAL A O 1
ATOM 1604 N N . GLU A 1 203 ? 10.725 0.858 19.410 1.00 95.88 203 GLU A N 1
ATOM 1605 C CA . GLU A 1 203 ? 12.052 0.283 19.164 1.00 95.88 203 GLU A CA 1
ATOM 1606 C C . GLU A 1 203 ? 12.093 -0.492 17.843 1.00 95.88 203 GLU A C 1
ATOM 1608 O O . GLU A 1 203 ? 13.126 -0.550 17.182 1.00 95.88 203 GLU A O 1
ATOM 1613 N N . LYS A 1 204 ? 10.945 -1.027 17.409 1.00 95.31 204 LYS A N 1
ATOM 1614 C CA . LYS A 1 204 ? 10.782 -1.681 16.101 1.00 95.31 204 LYS A CA 1
ATOM 1615 C C . LYS A 1 204 ? 10.454 -0.718 14.963 1.00 95.31 204 LYS A C 1
ATOM 1617 O O . LYS A 1 204 ? 10.312 -1.159 13.820 1.00 95.31 204 LYS A O 1
ATOM 1622 N N . MET A 1 205 ? 10.286 0.574 15.242 1.00 95.06 205 MET A N 1
ATOM 1623 C CA . MET A 1 205 ? 10.188 1.583 14.189 1.00 95.06 205 MET A CA 1
ATOM 1624 C C . MET A 1 205 ? 11.573 1.896 13.631 1.00 95.06 205 MET A C 1
ATOM 1626 O O . MET A 1 205 ? 12.573 1.873 14.347 1.00 95.06 205 MET A O 1
ATOM 1630 N N . ALA A 1 206 ? 11.627 2.214 12.341 1.00 94.06 206 ALA A N 1
ATOM 1631 C CA . ALA A 1 206 ? 12.869 2.622 11.708 1.00 94.06 206 ALA A CA 1
ATOM 1632 C C . ALA A 1 206 ? 13.232 4.049 12.135 1.00 94.06 206 ALA A C 1
ATOM 1634 O O . ALA A 1 206 ? 12.351 4.876 12.384 1.00 94.06 206 ALA A O 1
ATOM 1635 N N . ASP A 1 207 ? 14.525 4.357 12.180 1.00 96.12 207 ASP A N 1
ATOM 1636 C CA . ASP A 1 207 ? 14.965 5.751 12.216 1.00 96.12 207 ASP A CA 1
ATOM 1637 C C . ASP A 1 207 ? 14.475 6.481 10.963 1.00 96.12 207 ASP A C 1
ATOM 1639 O O . ASP A 1 207 ? 14.406 5.899 9.878 1.00 96.12 207 ASP A O 1
ATOM 1643 N N . ASN A 1 208 ? 14.127 7.760 11.096 1.00 96.38 208 ASN A N 1
ATOM 1644 C CA . ASN A 1 208 ? 13.730 8.582 9.959 1.00 96.38 208 ASN A CA 1
ATOM 1645 C C . ASN A 1 208 ? 14.960 9.105 9.193 1.00 96.38 208 ASN A C 1
ATOM 1647 O O . ASN A 1 208 ? 15.238 10.301 9.174 1.00 96.38 208 ASN A O 1
ATOM 1651 N N . PHE A 1 209 ? 15.729 8.191 8.604 1.00 95.38 209 PHE A N 1
ATOM 1652 C CA . PHE A 1 209 ? 16.932 8.514 7.837 1.00 95.38 209 PHE A CA 1
ATOM 1653 C C . PHE A 1 209 ? 16.608 8.966 6.404 1.00 95.38 209 PHE A C 1
ATOM 1655 O O . PHE A 1 209 ? 15.497 8.770 5.900 1.00 95.38 209 PHE A O 1
ATOM 1662 N N . THR A 1 210 ? 17.605 9.549 5.742 1.00 96.44 210 THR A N 1
ATOM 1663 C CA . THR A 1 210 ? 17.523 10.013 4.352 1.00 96.44 210 THR A CA 1
ATOM 1664 C C . THR A 1 210 ? 17.764 8.874 3.363 1.00 96.44 210 THR A C 1
ATOM 1666 O O . THR A 1 210 ? 18.643 8.033 3.548 1.00 96.44 210 THR A O 1
ATOM 1669 N N . LEU A 1 211 ? 16.969 8.859 2.301 1.00 95.56 211 LEU A N 1
ATOM 1670 C CA . LEU A 1 211 ? 17.071 7.981 1.145 1.00 95.56 211 LEU A CA 1
ATOM 1671 C C . LEU A 1 211 ? 17.337 8.817 -0.110 1.00 95.56 211 LEU A C 1
ATOM 1673 O O . LEU A 1 211 ? 16.887 9.954 -0.214 1.00 95.56 211 LEU A O 1
ATOM 1677 N N . HIS A 1 212 ? 18.010 8.209 -1.077 1.00 95.25 212 HIS A N 1
ATOM 1678 C CA . HIS A 1 212 ? 18.263 8.746 -2.406 1.00 95.25 212 HIS A CA 1
ATOM 1679 C C . HIS A 1 212 ? 17.198 8.202 -3.359 1.00 95.25 212 HIS A C 1
ATOM 1681 O O . HIS A 1 212 ? 17.145 6.995 -3.618 1.00 95.25 212 HIS A O 1
ATOM 1687 N N . LYS A 1 213 ? 16.308 9.080 -3.823 1.00 94.56 213 LYS A N 1
ATOM 1688 C CA . LYS A 1 213 ? 15.316 8.813 -4.864 1.00 94.56 213 LYS A CA 1
ATOM 1689 C C . LYS A 1 213 ? 15.969 9.010 -6.224 1.00 94.56 213 LYS A C 1
ATOM 1691 O O . LYS A 1 213 ? 16.648 10.008 -6.445 1.00 94.56 213 LYS A O 1
ATOM 1696 N N . ARG A 1 214 ? 15.685 8.104 -7.154 1.00 92.12 214 ARG A N 1
ATOM 1697 C CA . ARG A 1 214 ? 16.018 8.280 -8.568 1.00 92.12 214 ARG A CA 1
ATOM 1698 C C . ARG A 1 214 ? 14.965 7.674 -9.480 1.00 92.12 214 ARG A C 1
ATOM 1700 O O . ARG A 1 214 ? 14.264 6.729 -9.098 1.00 92.12 214 ARG A O 1
ATOM 1707 N N . LYS A 1 215 ? 14.904 8.214 -10.693 1.00 92.75 215 LYS A N 1
ATOM 1708 C CA . LYS A 1 215 ? 14.301 7.559 -11.851 1.00 92.75 215 LYS A CA 1
ATOM 1709 C C . LYS A 1 215 ? 15.382 6.728 -12.541 1.00 92.75 215 LYS A C 1
ATOM 1711 O O . LYS A 1 215 ? 16.553 7.056 -12.435 1.00 92.75 215 LYS A O 1
ATOM 1716 N N . ILE A 1 216 ? 14.992 5.634 -13.176 1.00 91.00 216 ILE A N 1
ATOM 1717 C CA . ILE A 1 216 ? 15.860 4.851 -14.056 1.00 91.00 216 ILE A CA 1
ATOM 1718 C C . ILE A 1 216 ? 15.191 4.888 -15.429 1.00 91.00 216 ILE A C 1
ATOM 1720 O O . ILE A 1 216 ? 14.000 4.569 -15.544 1.00 91.00 216 ILE A O 1
ATOM 1724 N N . GLU A 1 217 ? 15.905 5.341 -16.453 1.00 84.31 217 GLU A N 1
ATOM 1725 C CA . GLU A 1 217 ? 15.385 5.299 -17.818 1.00 84.31 217 GLU A CA 1
ATOM 1726 C C . GLU A 1 217 ? 15.217 3.863 -18.300 1.00 84.31 217 GLU A C 1
ATOM 1728 O O . GLU A 1 217 ? 15.984 2.977 -17.940 1.00 84.31 217 GLU A O 1
ATOM 1733 N N . TYR A 1 218 ? 14.170 3.615 -19.086 1.00 83.88 218 TYR A N 1
ATOM 1734 C CA . TYR A 1 218 ? 13.908 2.283 -19.609 1.00 83.88 218 TYR A CA 1
ATOM 1735 C C . TYR A 1 218 ? 14.812 1.991 -20.813 1.00 83.88 218 TYR A C 1
ATOM 1737 O O . TYR A 1 218 ? 14.493 2.355 -21.943 1.00 83.88 218 TYR A O 1
ATOM 1745 N N . ASP A 1 219 ? 15.924 1.313 -20.548 1.00 83.12 219 ASP A N 1
ATOM 1746 C CA . ASP A 1 219 ? 16.883 0.799 -21.522 1.00 83.12 219 ASP A CA 1
ATOM 1747 C C . ASP A 1 219 ? 17.169 -0.707 -21.309 1.00 83.12 219 ASP A C 1
ATOM 1749 O O . ASP A 1 219 ? 16.506 -1.390 -20.520 1.00 83.12 219 ASP A O 1
ATOM 1753 N N . ALA A 1 220 ? 18.171 -1.240 -22.017 1.00 71.00 220 ALA A N 1
ATOM 1754 C CA . ALA A 1 220 ? 18.567 -2.648 -21.936 1.00 71.00 220 ALA A CA 1
ATOM 1755 C C . ALA A 1 220 ? 19.122 -3.083 -20.559 1.00 71.00 220 ALA A C 1
ATOM 1757 O O . ALA A 1 220 ? 19.277 -4.277 -20.315 1.00 71.00 220 ALA A O 1
ATOM 1758 N N . LEU A 1 221 ? 19.457 -2.150 -19.662 1.00 85.12 221 LEU A N 1
ATOM 1759 C CA . LEU A 1 221 ? 20.021 -2.422 -18.335 1.00 85.12 221 LEU A CA 1
ATOM 1760 C C . LEU A 1 221 ? 19.110 -1.963 -17.185 1.00 85.12 221 LEU A C 1
ATOM 1762 O O . LEU A 1 221 ? 19.332 -2.359 -16.036 1.00 85.12 221 LEU A O 1
ATOM 1766 N N . ALA A 1 222 ? 18.057 -1.204 -17.478 1.00 88.50 222 ALA A N 1
ATOM 1767 C CA . ALA A 1 222 ? 17.153 -0.587 -16.514 1.00 88.50 222 ALA A CA 1
ATOM 1768 C C . ALA A 1 222 ? 16.600 -1.563 -15.480 1.00 88.50 222 ALA A C 1
ATOM 1770 O O . ALA A 1 222 ? 16.590 -1.287 -14.279 1.00 88.50 222 ALA A O 1
ATOM 1771 N N . VAL A 1 223 ? 16.170 -2.742 -15.934 1.00 92.75 223 VAL A N 1
ATOM 1772 C CA . VAL A 1 223 ? 15.616 -3.774 -15.055 1.00 92.75 223 VAL A CA 1
ATOM 1773 C C . VAL A 1 223 ? 16.676 -4.291 -14.088 1.00 92.75 223 VAL A C 1
ATOM 1775 O O . VAL A 1 223 ? 16.388 -4.457 -12.903 1.00 92.75 223 VAL A O 1
ATOM 1778 N N . ARG A 1 224 ? 17.912 -4.510 -14.552 1.00 92.38 224 ARG A N 1
ATOM 1779 C CA . ARG A 1 224 ? 19.018 -4.943 -13.683 1.00 92.38 224 ARG A CA 1
ATOM 1780 C C . ARG A 1 224 ? 19.305 -3.897 -12.614 1.00 92.38 224 ARG A C 1
ATOM 1782 O O . ARG A 1 224 ? 19.456 -4.248 -11.445 1.00 92.38 224 ARG A O 1
ATOM 1789 N N . GLU A 1 225 ? 19.329 -2.624 -12.997 1.00 91.31 225 GLU A N 1
ATOM 1790 C CA . GLU A 1 225 ? 19.575 -1.523 -12.066 1.00 91.31 225 GLU A CA 1
ATOM 1791 C C . GLU A 1 225 ? 18.440 -1.369 -11.044 1.00 91.31 225 GLU A C 1
ATOM 1793 O O . GLU A 1 225 ? 18.681 -1.237 -9.839 1.00 91.31 225 GLU A O 1
ATOM 1798 N N . TRP A 1 226 ? 17.191 -1.469 -11.501 1.00 92.44 226 TRP A N 1
ATOM 1799 C CA . TRP A 1 226 ? 16.001 -1.426 -10.654 1.00 92.44 226 TRP A CA 1
ATOM 1800 C C . TRP A 1 226 ? 15.929 -2.607 -9.678 1.00 92.44 226 TRP A C 1
ATOM 1802 O O . TRP A 1 226 ? 15.486 -2.453 -8.536 1.00 92.44 226 TRP A O 1
ATOM 1812 N N . LEU A 1 227 ? 16.407 -3.785 -10.095 1.00 92.06 227 LEU A N 1
ATOM 1813 C CA . LEU A 1 227 ? 16.475 -4.984 -9.261 1.00 92.06 227 LEU A CA 1
ATOM 1814 C C . LEU A 1 227 ? 17.554 -4.923 -8.175 1.00 92.06 227 LEU A C 1
ATOM 1816 O O . LEU A 1 227 ? 17.490 -5.715 -7.230 1.00 92.06 227 LEU A O 1
ATOM 1820 N N . ARG A 1 228 ? 18.509 -3.988 -8.250 1.00 91.19 228 ARG A N 1
ATOM 1821 C CA . ARG A 1 228 ? 19.520 -3.837 -7.197 1.00 91.19 228 ARG A CA 1
ATOM 1822 C C . ARG A 1 228 ? 18.875 -3.563 -5.834 1.00 91.19 228 ARG A C 1
ATOM 1824 O O . ARG A 1 228 ? 17.824 -2.921 -5.784 1.00 91.19 228 ARG A O 1
ATOM 1831 N N . PRO A 1 229 ? 19.531 -3.957 -4.723 1.00 90.31 229 PRO A N 1
ATOM 1832 C CA . PRO A 1 229 ? 19.018 -3.723 -3.379 1.00 90.31 229 PRO A CA 1
ATOM 1833 C C . PRO A 1 229 ? 18.592 -2.269 -3.173 1.00 90.31 229 PRO A C 1
ATOM 1835 O O . PRO A 1 229 ? 19.328 -1.335 -3.502 1.00 90.31 229 PRO A O 1
ATOM 1838 N N . SER A 1 230 ? 17.387 -2.097 -2.636 1.00 90.56 230 SER A N 1
ATOM 1839 C CA . SER A 1 230 ? 16.775 -0.796 -2.382 1.00 90.56 230 SER A CA 1
ATOM 1840 C C . SER A 1 230 ? 15.849 -0.865 -1.175 1.00 90.56 230 SER A C 1
ATOM 1842 O O . SER A 1 230 ? 15.437 -1.949 -0.744 1.00 90.56 230 SER A O 1
ATOM 1844 N N . TYR A 1 231 ? 15.533 0.298 -0.616 1.00 90.50 231 TYR A N 1
ATOM 1845 C CA . TYR A 1 231 ? 14.581 0.415 0.479 1.00 90.50 231 TYR A CA 1
ATOM 1846 C C . TYR A 1 231 ? 13.143 0.390 -0.030 1.00 90.50 231 TYR A C 1
ATOM 1848 O O . TYR A 1 231 ? 12.310 -0.312 0.534 1.00 90.50 231 TYR A O 1
ATOM 1856 N N . GLN A 1 232 ? 12.874 1.090 -1.135 1.00 90.94 232 GLN A N 1
ATOM 1857 C CA . GLN A 1 232 ? 11.633 0.989 -1.906 1.00 90.94 232 GLN A CA 1
ATOM 1858 C C . GLN A 1 232 ? 11.948 0.956 -3.401 1.00 90.94 232 GLN A C 1
ATOM 1860 O O . GLN A 1 232 ? 13.020 1.394 -3.837 1.00 90.94 232 GLN A O 1
ATOM 1865 N N . ARG A 1 233 ? 11.030 0.403 -4.191 1.00 92.25 233 ARG A N 1
ATOM 1866 C CA . ARG A 1 233 ? 11.054 0.482 -5.654 1.00 92.25 233 ARG A CA 1
ATOM 1867 C C . ARG A 1 233 ? 9.659 0.284 -6.224 1.00 92.25 233 ARG A C 1
ATOM 1869 O O . ARG A 1 233 ? 8.856 -0.448 -5.643 1.00 92.25 233 ARG A O 1
ATOM 1876 N N . ALA A 1 234 ? 9.405 0.904 -7.363 1.00 93.69 234 ALA A N 1
ATOM 1877 C CA . ALA A 1 234 ? 8.177 0.731 -8.125 1.00 93.69 234 ALA A CA 1
ATOM 1878 C C . ALA A 1 234 ? 8.458 0.923 -9.619 1.00 93.69 234 ALA A C 1
ATOM 1880 O O . ALA A 1 234 ? 9.414 1.609 -9.981 1.00 93.69 234 ALA A O 1
ATOM 1881 N N . ILE A 1 235 ? 7.641 0.317 -10.476 1.00 94.75 235 ILE A N 1
ATOM 1882 C CA . ILE A 1 235 ? 7.587 0.628 -11.908 1.00 94.75 235 ILE A CA 1
ATOM 1883 C C . ILE A 1 235 ? 6.163 1.059 -12.210 1.00 94.75 235 ILE A C 1
ATOM 1885 O O . ILE A 1 235 ? 5.232 0.294 -11.967 1.00 94.75 235 ILE A O 1
ATOM 1889 N N . PHE A 1 236 ? 5.988 2.253 -12.755 1.00 94.00 236 PHE A N 1
ATOM 1890 C CA . PHE A 1 236 ? 4.693 2.713 -13.237 1.00 94.00 236 PHE A CA 1
ATOM 1891 C C . PHE A 1 236 ? 4.642 2.566 -14.751 1.00 94.00 236 PHE A C 1
ATOM 1893 O O . PHE A 1 236 ? 5.511 3.081 -15.450 1.00 94.00 236 PHE A O 1
ATOM 1900 N N . ILE A 1 237 ? 3.638 1.856 -15.256 1.00 94.94 237 ILE A N 1
ATOM 1901 C CA . ILE A 1 237 ? 3.463 1.569 -16.678 1.00 94.94 237 ILE A CA 1
ATOM 1902 C C . ILE A 1 237 ? 2.115 2.116 -17.130 1.00 94.94 237 ILE A C 1
ATOM 1904 O O . ILE A 1 237 ? 1.069 1.700 -16.634 1.00 94.94 237 ILE A O 1
ATOM 1908 N N . GLY A 1 238 ? 2.157 3.030 -18.091 1.00 92.62 238 GLY A N 1
ATOM 1909 C CA . GLY A 1 238 ? 1.003 3.539 -18.825 1.00 92.62 238 GLY A CA 1
ATOM 1910 C C . GLY A 1 238 ? 1.403 3.707 -20.285 1.00 92.62 238 GLY A C 1
ATOM 1911 O O . GLY A 1 238 ? 1.667 2.721 -20.965 1.00 92.62 238 GLY A O 1
ATOM 1912 N N . LYS A 1 239 ? 1.515 4.956 -20.741 1.00 89.56 239 LYS A N 1
ATOM 1913 C CA . LYS A 1 239 ? 2.131 5.315 -22.028 1.00 89.56 239 LYS A CA 1
ATOM 1914 C C . LYS A 1 239 ? 3.652 5.148 -22.024 1.00 89.56 239 LYS A C 1
ATOM 1916 O O . LYS A 1 239 ? 4.239 4.900 -23.069 1.00 89.56 239 LYS A O 1
ATOM 1921 N N . HIS A 1 240 ? 4.274 5.247 -20.853 1.00 91.81 240 HIS A N 1
ATOM 1922 C CA . HIS A 1 240 ? 5.697 5.015 -20.636 1.00 91.81 240 HIS A CA 1
ATOM 1923 C C . HIS A 1 240 ? 5.910 4.096 -19.432 1.00 91.81 240 HIS A C 1
ATOM 1925 O O . HIS A 1 240 ? 5.030 3.944 -18.577 1.00 91.81 240 HIS A O 1
ATOM 1931 N N . ALA A 1 241 ? 7.105 3.518 -19.342 1.00 93.56 241 ALA A N 1
ATOM 1932 C CA . ALA A 1 241 ? 7.572 2.832 -18.148 1.00 93.56 241 ALA A CA 1
ATOM 1933 C C . ALA A 1 241 ? 8.466 3.778 -17.331 1.00 93.56 241 ALA A C 1
ATOM 1935 O O . ALA A 1 241 ? 9.499 4.240 -17.809 1.00 93.56 241 ALA A O 1
ATOM 1936 N N . VAL A 1 242 ? 8.061 4.073 -16.096 1.00 93.19 242 VAL A N 1
ATOM 1937 C CA . VAL A 1 242 ? 8.795 4.929 -15.156 1.00 93.19 242 VAL A CA 1
ATOM 1938 C C . VAL A 1 242 ? 9.281 4.064 -14.003 1.00 93.19 242 VAL A C 1
ATOM 1940 O O . VAL A 1 242 ? 8.493 3.647 -13.151 1.00 93.19 242 VAL A O 1
ATOM 1943 N N . PHE A 1 243 ? 10.580 3.789 -13.977 1.00 94.69 243 PHE A N 1
ATOM 1944 C CA . PHE A 1 243 ? 11.222 3.009 -12.927 1.00 94.69 243 PHE A CA 1
ATOM 1945 C C . PHE A 1 243 ? 11.677 3.957 -11.827 1.00 94.69 243 PHE A C 1
ATOM 1947 O O . PHE A 1 243 ? 12.449 4.876 -12.083 1.00 94.69 243 PHE A O 1
ATOM 1954 N N . LEU A 1 244 ? 11.209 3.736 -10.602 1.00 93.62 244 LEU A N 1
ATOM 1955 C CA . LEU A 1 244 ? 11.592 4.521 -9.434 1.00 93.62 244 LEU A CA 1
ATOM 1956 C C . LEU A 1 244 ? 12.249 3.635 -8.386 1.00 93.62 244 LEU A C 1
ATOM 1958 O O . LEU A 1 244 ? 11.800 2.514 -8.117 1.00 93.62 244 LEU A O 1
ATOM 1962 N N . GLN A 1 245 ? 13.289 4.167 -7.753 1.00 93.38 245 GLN A N 1
ATOM 1963 C CA . GLN A 1 245 ? 14.011 3.485 -6.691 1.00 93.38 245 GLN A CA 1
ATOM 1964 C C . GLN A 1 245 ? 14.409 4.465 -5.590 1.00 93.38 245 GLN A C 1
ATOM 1966 O O . GLN A 1 245 ? 14.788 5.600 -5.864 1.00 93.38 245 GLN A O 1
ATOM 1971 N N . TRP A 1 246 ? 14.349 3.984 -4.348 1.00 93.94 246 TRP A N 1
ATOM 1972 C CA . TRP A 1 246 ? 14.817 4.691 -3.161 1.00 93.94 246 TRP A CA 1
ATOM 1973 C C . TRP A 1 246 ? 15.853 3.832 -2.440 1.00 93.94 246 TRP A C 1
ATOM 1975 O O . TRP A 1 246 ? 15.525 2.732 -1.980 1.00 93.94 246 TRP A O 1
ATOM 1985 N N . SER A 1 247 ? 17.096 4.301 -2.341 1.00 93.62 247 SER A N 1
ATOM 1986 C CA . SER A 1 247 ? 18.223 3.573 -1.734 1.00 93.62 247 SER A CA 1
ATOM 1987 C C . SER A 1 247 ? 18.920 4.386 -0.646 1.00 93.62 247 SER A C 1
ATOM 1989 O O . SER A 1 247 ? 18.824 5.604 -0.612 1.00 93.62 247 SER A O 1
ATOM 1991 N N . LYS A 1 248 ? 19.628 3.712 0.268 1.00 92.19 248 LYS A N 1
ATOM 1992 C CA . LYS A 1 248 ? 20.486 4.389 1.259 1.00 92.19 248 LYS A CA 1
ATOM 1993 C C . LYS A 1 248 ? 21.783 4.915 0.651 1.00 92.19 248 LYS A C 1
ATOM 1995 O O . LYS A 1 248 ? 22.345 5.875 1.149 1.00 92.19 248 LYS A O 1
ATOM 2000 N N . GLU A 1 249 ? 22.260 4.255 -0.395 1.00 90.75 249 GLU A N 1
ATOM 2001 C CA . GLU A 1 249 ? 23.455 4.654 -1.126 1.00 90.75 249 GLU A CA 1
ATOM 2002 C C . GLU A 1 249 ? 23.062 5.610 -2.246 1.00 90.75 249 GLU A C 1
ATOM 2004 O O . GLU A 1 249 ? 22.133 5.313 -3.013 1.00 90.75 249 GLU A O 1
ATOM 2009 N N . LYS A 1 250 ? 23.804 6.712 -2.364 1.00 90.38 250 LYS A N 1
ATOM 2010 C CA . LYS A 1 250 ? 23.828 7.526 -3.575 1.00 90.38 250 LYS A CA 1
ATOM 2011 C C . LYS A 1 250 ? 24.514 6.730 -4.682 1.00 90.38 250 LYS A C 1
ATOM 2013 O O . LYS A 1 250 ? 25.572 6.148 -4.459 1.00 90.38 250 LYS A O 1
ATOM 2018 N N . ARG A 1 251 ? 23.899 6.674 -5.863 1.00 80.19 251 ARG A N 1
ATOM 2019 C CA . ARG A 1 251 ? 24.372 5.829 -6.979 1.00 80.19 251 ARG A CA 1
ATOM 2020 C C . ARG A 1 251 ? 24.613 6.563 -8.287 1.00 80.19 251 ARG A C 1
ATOM 2022 O O . ARG A 1 251 ? 25.042 5.935 -9.246 1.00 80.19 251 ARG A O 1
ATOM 2029 N N . VAL A 1 252 ? 24.317 7.854 -8.332 1.00 75.25 252 VAL A N 1
ATOM 2030 C CA . VAL A 1 252 ? 24.499 8.681 -9.523 1.00 75.25 252 VAL A CA 1
ATOM 2031 C C . VAL A 1 252 ? 25.197 9.964 -9.096 1.00 75.25 252 VAL A C 1
ATOM 2033 O O . VAL A 1 252 ? 24.864 10.527 -8.051 1.00 75.25 252 VAL A O 1
ATOM 2036 N N . GLU A 1 253 ? 26.149 10.435 -9.895 1.00 81.38 253 GLU A N 1
ATOM 2037 C CA . GLU A 1 253 ? 26.835 11.721 -9.708 1.00 81.38 253 GLU A CA 1
ATOM 2038 C C . GLU A 1 253 ? 25.994 12.897 -10.228 1.00 81.38 253 GLU A C 1
ATOM 2040 O O . GLU A 1 253 ? 26.491 13.805 -10.882 1.00 81.38 253 GLU A O 1
ATOM 2045 N N . VAL A 1 254 ? 24.692 12.880 -9.952 1.00 83.50 254 VAL A N 1
ATOM 2046 C CA . VAL A 1 254 ? 23.798 14.002 -10.250 1.00 83.50 254 VAL A CA 1
ATOM 2047 C C . VAL A 1 254 ? 23.617 14.834 -8.981 1.00 83.50 254 VAL A C 1
ATOM 2049 O O . VAL A 1 254 ? 23.670 14.320 -7.851 1.00 83.50 254 VAL A O 1
ATOM 2052 N N . GLU A 1 255 ? 23.459 16.143 -9.160 1.00 86.19 255 GLU A N 1
ATOM 2053 C CA . GLU A 1 255 ? 23.086 17.049 -8.080 1.00 86.19 255 GLU A CA 1
ATOM 2054 C C . GLU A 1 255 ? 21.692 16.670 -7.563 1.00 86.19 255 GLU A C 1
ATOM 2056 O O . GLU A 1 255 ? 20.725 16.618 -8.318 1.00 86.19 255 GLU A O 1
ATOM 2061 N N . GLU A 1 256 ? 21.596 16.355 -6.272 1.00 89.06 256 GLU A N 1
ATOM 2062 C CA . GLU A 1 256 ? 20.335 15.936 -5.663 1.00 89.06 256 GLU A CA 1
ATOM 2063 C C . GLU A 1 256 ? 19.677 17.123 -4.973 1.00 89.06 256 GLU A C 1
ATOM 2065 O O . GLU A 1 256 ? 20.265 17.747 -4.084 1.00 89.06 256 GLU A O 1
ATOM 2070 N N . HIS A 1 257 ? 18.420 17.377 -5.319 1.00 90.25 257 HIS A N 1
ATOM 2071 C CA . HIS A 1 257 ? 17.588 18.310 -4.565 1.00 90.25 257 HIS A CA 1
ATOM 2072 C C . HIS A 1 257 ? 16.992 17.644 -3.314 1.00 90.25 257 HIS A C 1
ATOM 2074 O O . HIS A 1 257 ? 17.156 16.445 -3.094 1.00 90.25 257 HIS A O 1
ATOM 2080 N N . GLU A 1 258 ? 16.349 18.425 -2.447 1.00 91.75 258 GLU A N 1
ATOM 2081 C CA . GLU A 1 258 ? 15.694 17.928 -1.228 1.00 91.75 258 GLU A CA 1
ATOM 2082 C C . GLU A 1 258 ? 14.180 17.832 -1.425 1.00 91.75 258 GLU A C 1
ATOM 2084 O O . GLU A 1 258 ? 13.524 18.806 -1.797 1.00 91.75 258 GLU A O 1
ATOM 2089 N N . ASP A 1 259 ? 13.622 16.665 -1.113 1.00 88.88 259 ASP A N 1
ATOM 2090 C CA . ASP A 1 259 ? 12.209 16.349 -1.249 1.00 88.88 259 ASP A CA 1
ATOM 2091 C C . ASP A 1 259 ? 11.523 16.045 0.096 1.00 88.88 259 ASP A C 1
ATOM 2093 O O . ASP A 1 259 ? 12.092 15.373 0.962 1.00 88.88 259 ASP A O 1
ATOM 2097 N N . PRO A 1 260 ? 10.232 16.403 0.241 1.00 83.25 260 PRO A N 1
ATOM 2098 C CA . PRO A 1 260 ? 9.421 17.150 -0.717 1.00 83.25 260 PRO A CA 1
ATOM 2099 C C . PRO A 1 260 ? 9.667 18.668 -0.621 1.00 83.25 260 PRO A C 1
ATOM 2101 O O . PRO A 1 260 ? 9.587 19.242 0.463 1.00 83.25 260 PRO A O 1
ATOM 2104 N N . HIS A 1 261 ? 9.859 19.339 -1.758 1.00 77.88 261 HIS A N 1
ATOM 2105 C CA . HIS A 1 261 ? 9.725 20.796 -1.878 1.00 77.88 261 HIS A CA 1
ATOM 2106 C C . HIS A 1 261 ? 8.349 21.162 -2.476 1.00 77.88 261 HIS A C 1
ATOM 2108 O O . HIS A 1 261 ? 7.575 20.271 -2.827 1.00 77.88 261 HIS A O 1
ATOM 2114 N N . CYS A 1 262 ? 8.022 22.462 -2.577 1.00 70.00 262 CYS A N 1
ATOM 2115 C CA . CYS A 1 262 ? 6.687 23.045 -2.849 1.00 70.00 262 CYS A CA 1
ATOM 2116 C C . CYS A 1 262 ? 5.644 22.141 -3.543 1.00 70.00 262 CYS A C 1
ATOM 2118 O O . CYS A 1 262 ? 4.532 21.996 -3.038 1.00 70.00 262 CYS A O 1
ATOM 2120 N N . CYS A 1 263 ? 5.979 21.553 -4.695 1.00 69.38 263 CYS A N 1
ATOM 2121 C CA . CYS A 1 263 ? 5.085 20.707 -5.490 1.00 69.38 263 CYS A CA 1
ATOM 2122 C C . CYS A 1 263 ? 5.641 19.311 -5.815 1.00 69.38 263 CYS A C 1
ATOM 2124 O O . CYS A 1 263 ? 4.952 18.534 -6.475 1.00 69.38 263 CYS A O 1
ATOM 2126 N N . SER A 1 264 ? 6.847 18.955 -5.370 1.00 82.12 264 SER A N 1
ATOM 2127 C CA . SER A 1 264 ? 7.594 17.830 -5.947 1.00 82.12 264 SER A CA 1
ATOM 2128 C C . SER A 1 264 ? 6.933 16.471 -5.736 1.00 82.12 264 SER A C 1
ATOM 2130 O O . SER A 1 264 ? 6.919 15.649 -6.649 1.00 82.12 264 SER A O 1
ATOM 2132 N N . ARG A 1 265 ? 6.282 16.246 -4.588 1.00 84.00 265 ARG A N 1
ATOM 2133 C CA . ARG A 1 265 ? 5.466 15.041 -4.359 1.00 84.00 265 ARG A CA 1
ATOM 2134 C C . ARG A 1 265 ? 4.289 14.954 -5.321 1.00 84.00 265 ARG A C 1
ATOM 2136 O O . ARG A 1 265 ? 4.020 13.890 -5.869 1.00 84.00 265 ARG A O 1
ATOM 2143 N N . PHE A 1 266 ? 3.563 16.058 -5.485 1.00 82.44 266 PHE A N 1
ATOM 2144 C CA . PHE A 1 266 ? 2.409 16.092 -6.375 1.00 82.44 266 PHE A CA 1
ATOM 2145 C C . PHE A 1 266 ? 2.843 15.874 -7.820 1.00 82.44 266 PHE A C 1
ATOM 2147 O O . PHE A 1 266 ? 2.234 15.060 -8.500 1.00 82.44 266 PHE A O 1
ATOM 2154 N N . CYS A 1 267 ? 3.919 16.532 -8.256 1.00 83.81 267 CYS A N 1
ATOM 2155 C CA . CYS A 1 267 ? 4.513 16.331 -9.571 1.00 83.81 267 CYS A CA 1
ATOM 2156 C C . CYS A 1 267 ? 4.951 14.877 -9.764 1.00 83.81 267 CYS A C 1
ATOM 2158 O O . CYS A 1 267 ? 4.514 14.251 -10.720 1.00 83.81 267 CYS A O 1
ATOM 2160 N N . LEU A 1 268 ? 5.713 14.306 -8.827 1.00 87.44 268 LEU A N 1
ATOM 2161 C CA . LEU A 1 268 ? 6.137 12.906 -8.874 1.00 87.44 268 LEU A CA 1
ATOM 2162 C C . LEU A 1 268 ? 4.944 11.965 -9.058 1.00 87.44 268 LEU A C 1
ATOM 2164 O O . LEU A 1 268 ? 4.925 11.162 -9.989 1.00 87.44 268 LEU A O 1
ATOM 2168 N N . TRP A 1 269 ? 3.943 12.078 -8.185 1.00 86.25 269 TRP A N 1
ATOM 2169 C CA . TRP A 1 269 ? 2.745 11.251 -8.240 1.00 86.25 269 TRP A CA 1
ATOM 2170 C C . TRP A 1 269 ? 1.971 11.461 -9.550 1.00 86.25 269 TRP A C 1
ATOM 2172 O O . TRP A 1 269 ? 1.637 10.488 -10.221 1.00 86.25 269 TRP A O 1
ATOM 2182 N N . LEU A 1 270 ? 1.734 12.715 -9.949 1.00 83.75 270 LEU A N 1
ATOM 2183 C CA . LEU A 1 270 ? 0.994 13.069 -11.161 1.00 83.75 270 LEU A CA 1
ATOM 2184 C C . LEU A 1 270 ? 1.677 12.523 -12.416 1.00 83.75 270 LEU A C 1
ATOM 2186 O O . LEU A 1 270 ? 1.003 11.954 -13.270 1.00 83.75 270 LEU A O 1
ATOM 2190 N N . GLN A 1 271 ? 2.991 12.704 -12.530 1.00 85.00 271 GLN A N 1
ATOM 2191 C CA . GLN A 1 271 ? 3.772 12.294 -13.692 1.00 85.00 271 GLN A CA 1
ATOM 2192 C C . GLN A 1 271 ? 3.863 10.778 -13.811 1.00 85.00 271 GLN A C 1
ATOM 2194 O O . GLN A 1 271 ? 3.663 10.250 -14.898 1.00 85.00 271 GLN A O 1
ATOM 2199 N N . SER A 1 272 ? 4.143 10.086 -12.704 1.00 86.19 272 SER A N 1
ATOM 2200 C CA . SER A 1 272 ? 4.355 8.636 -12.706 1.00 86.19 272 SER A CA 1
ATOM 2201 C C . SER A 1 272 ? 3.062 7.833 -12.852 1.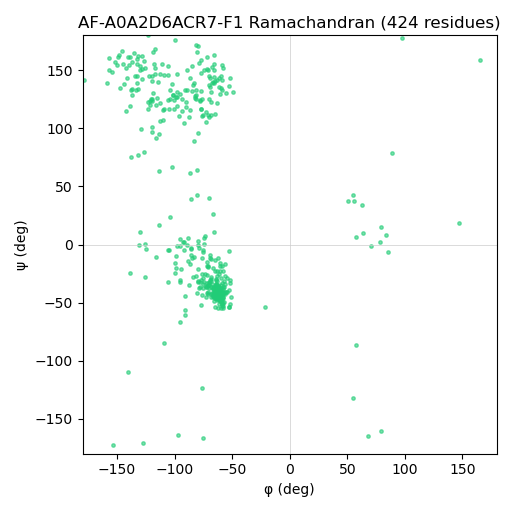00 86.19 272 SER A C 1
ATOM 2203 O O . SER A 1 272 ? 3.087 6.798 -13.514 1.00 86.19 272 SER A O 1
ATOM 2205 N N . ASP A 1 273 ? 1.939 8.305 -12.296 1.00 83.94 273 ASP A N 1
ATOM 2206 C CA . ASP A 1 273 ? 0.666 7.574 -12.293 1.00 83.94 273 ASP A CA 1
ATOM 2207 C C . ASP A 1 273 ? -0.391 8.223 -13.230 1.00 83.94 273 ASP A C 1
ATOM 2209 O O . ASP A 1 273 ? -0.449 7.816 -14.395 1.00 83.94 273 ASP A O 1
ATOM 2213 N N . PRO A 1 274 ? -1.197 9.243 -12.851 1.00 78.94 274 PRO A N 1
ATOM 2214 C CA . PRO A 1 274 ? -2.287 9.734 -13.707 1.00 78.94 274 PRO A CA 1
ATOM 2215 C C . PRO A 1 274 ? -1.873 10.230 -15.097 1.00 78.94 274 PRO A C 1
ATOM 2217 O O . PRO A 1 274 ? -2.536 9.909 -16.083 1.00 78.94 274 PRO A O 1
ATOM 2220 N N . CYS A 1 275 ? -0.812 11.035 -15.197 1.00 81.31 275 CYS A N 1
ATOM 2221 C CA . CYS A 1 275 ? -0.354 11.580 -16.473 1.00 81.31 275 CYS A CA 1
ATOM 2222 C C . CYS A 1 275 ? 0.178 10.461 -17.364 1.00 81.31 275 CYS A C 1
ATOM 2224 O O . CYS A 1 275 ? -0.195 10.396 -18.534 1.00 81.31 275 CYS A O 1
ATOM 2226 N N . ASN A 1 276 ? 0.971 9.547 -16.798 1.00 83.31 276 ASN A N 1
ATOM 2227 C CA . ASN A 1 276 ? 1.476 8.380 -17.511 1.00 83.31 276 ASN A CA 1
ATOM 2228 C C . ASN A 1 276 ? 0.339 7.484 -18.028 1.00 83.31 276 ASN A C 1
ATOM 2230 O O . ASN A 1 276 ? 0.405 6.994 -19.149 1.00 83.31 276 ASN A O 1
ATOM 2234 N N . ALA A 1 277 ? -0.738 7.316 -17.257 1.00 82.31 277 ALA A N 1
ATOM 2235 C CA . ALA A 1 277 ? -1.923 6.575 -17.689 1.00 82.31 277 ALA A CA 1
ATOM 2236 C C . ALA A 1 277 ? -2.682 7.264 -18.841 1.00 82.31 277 ALA A C 1
ATOM 2238 O O . ALA A 1 277 ? -3.248 6.591 -19.702 1.00 82.31 277 ALA A O 1
ATOM 2239 N N . ALA A 1 278 ? -2.733 8.601 -18.834 1.00 78.06 278 ALA A N 1
ATOM 2240 C CA . ALA A 1 278 ? -3.555 9.389 -19.749 1.00 78.06 278 ALA A CA 1
ATOM 2241 C C . ALA A 1 278 ? -2.827 9.791 -21.045 1.00 78.06 278 ALA A C 1
ATOM 2243 O O . ALA A 1 278 ? -3.275 9.424 -22.131 1.00 78.06 278 ALA A O 1
ATOM 2244 N N . CYS A 1 279 ? -1.730 10.552 -20.944 1.00 78.44 279 CYS A N 1
ATOM 2245 C CA . CYS A 1 279 ? -1.018 11.127 -22.097 1.00 78.44 279 CYS A CA 1
ATOM 2246 C C . CYS A 1 279 ? 0.479 10.794 -22.149 1.00 78.44 279 CYS A C 1
ATOM 2248 O O . CYS A 1 279 ? 1.046 10.827 -23.232 1.00 78.44 279 CYS A O 1
ATOM 2250 N N . GLY A 1 280 ? 1.138 10.549 -21.010 1.00 79.56 280 GLY A N 1
ATOM 2251 C CA . GLY A 1 280 ? 2.601 10.436 -20.926 1.00 79.56 280 GLY A CA 1
ATOM 2252 C C . GLY A 1 280 ? 3.372 11.751 -21.118 1.00 79.56 280 GLY A C 1
ATOM 2253 O O . GLY A 1 280 ? 4.589 11.793 -20.995 1.00 79.56 280 GLY A O 1
ATOM 2254 N N . CYS A 1 281 ? 2.665 12.848 -21.372 1.00 78.81 281 CYS A N 1
ATOM 2255 C CA . CYS A 1 281 ? 3.212 14.097 -21.884 1.00 78.81 281 CYS A CA 1
ATOM 2256 C C . CYS A 1 281 ? 3.971 14.962 -20.863 1.00 78.81 281 CYS A C 1
ATOM 2258 O O . CYS A 1 281 ? 4.635 15.915 -21.258 1.00 78.81 281 CYS A O 1
ATOM 2260 N N . CYS A 1 282 ? 3.883 14.660 -19.564 1.00 80.50 282 CYS A N 1
ATOM 2261 C CA . CYS A 1 282 ? 4.491 15.480 -18.510 1.00 80.50 282 CYS A CA 1
ATOM 2262 C C . CYS A 1 282 ? 5.637 14.780 -17.766 1.00 80.50 282 CYS A C 1
ATOM 2264 O O . CYS A 1 282 ? 5.970 15.205 -16.667 1.00 80.50 282 CYS A O 1
ATOM 2266 N N . ILE A 1 283 ? 6.218 13.704 -18.305 1.00 84.81 283 ILE A N 1
ATOM 2267 C CA . ILE A 1 283 ? 7.285 12.964 -17.617 1.00 84.81 283 ILE A CA 1
ATOM 2268 C C . ILE A 1 283 ? 8.606 13.733 -17.724 1.00 84.81 283 ILE A C 1
ATOM 2270 O O . ILE A 1 283 ? 9.143 13.917 -18.812 1.00 84.81 283 ILE A O 1
ATOM 2274 N N . GLU A 1 284 ? 9.140 14.160 -16.583 1.00 86.25 284 GLU A N 1
ATOM 2275 C CA . GLU A 1 284 ? 10.428 14.848 -16.512 1.00 86.25 284 GLU A CA 1
ATOM 2276 C C . GLU A 1 284 ? 11.626 13.911 -16.768 1.00 86.25 284 GLU A C 1
ATOM 2278 O O . GLU A 1 284 ? 11.523 12.679 -16.672 1.00 86.25 284 GLU A O 1
ATOM 2283 N N . SER A 1 285 ? 12.774 14.510 -17.101 1.00 85.75 285 SER A N 1
ATOM 2284 C CA . SER A 1 285 ? 14.052 13.814 -17.293 1.00 85.75 285 SER A CA 1
ATOM 2285 C C . SER A 1 285 ? 14.575 13.204 -15.986 1.00 85.75 285 SER A C 1
ATOM 2287 O O . SER A 1 285 ? 14.104 13.550 -14.901 1.00 85.75 285 SER A O 1
ATOM 2289 N N . GLU A 1 286 ? 15.521 12.266 -16.076 1.00 84.31 286 GLU A N 1
ATOM 2290 C CA . GLU A 1 286 ? 16.060 11.549 -14.911 1.00 84.31 286 GLU A CA 1
ATOM 2291 C C . GLU A 1 286 ? 16.626 12.484 -13.835 1.00 84.31 286 GLU A C 1
ATOM 2293 O O . GLU A 1 286 ? 16.352 12.292 -12.647 1.00 84.31 286 GLU A O 1
ATOM 2298 N N . GLU A 1 287 ? 17.336 13.536 -14.235 1.00 85.19 287 GLU A N 1
ATOM 2299 C CA . GLU A 1 287 ? 18.042 14.436 -13.321 1.00 85.19 287 GLU A CA 1
ATOM 2300 C C . GLU A 1 287 ? 17.074 15.142 -12.371 1.00 85.19 287 GLU A C 1
ATOM 2302 O O . GLU A 1 287 ? 17.360 15.323 -11.191 1.00 85.19 287 GLU A O 1
ATOM 2307 N N . LYS A 1 288 ? 15.870 15.468 -12.851 1.00 86.88 288 LYS A N 1
ATOM 2308 C CA . LYS A 1 288 ? 14.831 16.116 -12.040 1.00 86.88 288 LYS A CA 1
ATOM 2309 C C . LYS A 1 288 ? 14.210 15.186 -10.998 1.00 86.88 288 LYS A C 1
ATOM 2311 O O . LYS A 1 288 ? 13.602 15.650 -10.031 1.00 86.88 288 LYS A O 1
ATOM 2316 N N . TYR A 1 289 ? 14.367 13.874 -11.165 1.00 88.12 289 TYR A N 1
ATOM 2317 C CA . TYR A 1 289 ? 13.931 12.882 -10.186 1.00 88.12 289 TYR A CA 1
ATOM 2318 C C . TYR A 1 289 ? 14.993 12.582 -9.125 1.00 88.12 289 TYR A C 1
ATOM 2320 O O . TYR A 1 289 ? 14.636 11.967 -8.119 1.00 88.12 289 TYR A O 1
ATOM 2328 N N . ALA A 1 290 ? 16.254 12.976 -9.319 1.00 91.81 290 ALA A N 1
ATOM 2329 C CA . ALA A 1 290 ? 17.319 12.731 -8.354 1.00 91.81 290 ALA A CA 1
ATOM 2330 C C . ALA A 1 290 ? 17.129 13.610 -7.109 1.00 91.81 290 ALA A C 1
ATOM 2332 O O . ALA A 1 290 ? 17.251 14.833 -7.172 1.00 91.81 290 ALA A O 1
ATOM 2333 N N . SER A 1 291 ? 16.806 13.000 -5.968 1.00 93.88 291 SER A N 1
ATOM 2334 C CA . SER A 1 291 ? 16.576 13.757 -4.737 1.00 93.88 291 SER A CA 1
ATOM 2335 C C . SER A 1 291 ? 16.880 12.989 -3.464 1.00 93.88 291 SER A C 1
ATOM 2337 O O . SER A 1 291 ? 16.854 11.759 -3.414 1.00 93.88 291 SER A O 1
ATOM 2339 N N . ARG A 1 292 ? 17.137 13.742 -2.400 1.00 95.31 292 ARG A N 1
ATOM 2340 C CA . ARG A 1 292 ? 17.210 13.264 -1.024 1.00 95.31 292 ARG A CA 1
ATOM 2341 C C . ARG A 1 292 ? 15.830 13.383 -0.397 1.00 95.31 292 ARG A C 1
ATOM 2343 O O . ARG A 1 292 ? 15.150 14.388 -0.553 1.00 95.31 292 ARG A O 1
ATOM 2350 N N . VAL A 1 293 ? 15.384 12.332 0.277 1.00 94.81 293 VAL A N 1
ATOM 2351 C CA . VAL A 1 293 ? 14.038 12.268 0.850 1.00 94.81 293 VAL A CA 1
ATOM 2352 C C . VAL A 1 293 ? 14.056 11.445 2.130 1.00 94.81 293 VAL A C 1
ATOM 2354 O O . VAL A 1 293 ? 14.650 10.369 2.180 1.00 94.81 293 VAL A O 1
ATOM 2357 N N . SER A 1 294 ? 13.415 11.923 3.196 1.00 95.19 294 SER A N 1
ATOM 2358 C CA . SER A 1 294 ? 13.353 11.143 4.440 1.00 95.19 294 SER A CA 1
ATOM 2359 C C . SER A 1 294 ? 12.445 9.919 4.289 1.00 95.19 294 SER A C 1
ATOM 2361 O O . SER A 1 294 ? 11.456 9.950 3.551 1.00 95.19 294 SER A O 1
ATOM 2363 N N . LEU A 1 295 ? 12.735 8.840 5.018 1.00 93.75 295 LEU A N 1
ATOM 2364 C CA . LEU A 1 295 ? 11.923 7.620 5.006 1.00 93.75 295 LEU A CA 1
ATOM 2365 C C . LEU A 1 295 ? 10.433 7.895 5.285 1.00 93.75 295 LEU A C 1
ATOM 2367 O O . LEU A 1 295 ? 9.546 7.300 4.667 1.00 93.75 295 LEU A O 1
ATOM 2371 N N . TYR A 1 296 ? 10.141 8.811 6.203 1.00 93.00 296 TYR A N 1
ATOM 2372 C CA . TYR A 1 296 ? 8.782 9.257 6.480 1.00 93.00 296 TYR A CA 1
ATOM 2373 C C . TYR A 1 296 ? 8.067 9.788 5.224 1.00 93.00 296 TYR A C 1
ATOM 2375 O O . TYR A 1 296 ? 6.906 9.444 4.997 1.00 93.00 296 TYR A O 1
ATOM 2383 N N . GLU A 1 297 ? 8.759 10.570 4.392 1.00 91.31 297 GLU A N 1
ATOM 2384 C CA . GLU A 1 297 ? 8.184 11.173 3.186 1.00 91.31 297 GLU A CA 1
ATOM 2385 C C . GLU A 1 297 ? 8.100 10.184 2.019 1.00 91.31 297 GLU A C 1
ATOM 2387 O O . GLU A 1 297 ? 7.141 10.238 1.250 1.00 91.31 297 GLU A O 1
ATOM 2392 N N . VAL A 1 298 ? 9.041 9.236 1.914 1.00 89.75 298 VAL A N 1
ATOM 2393 C CA . VAL A 1 298 ? 8.984 8.140 0.926 1.00 89.75 298 VAL A CA 1
ATOM 2394 C C . VAL A 1 298 ? 7.705 7.316 1.090 1.00 89.75 298 VAL A C 1
ATOM 2396 O O . VAL A 1 298 ? 7.069 6.923 0.116 1.00 89.75 298 VAL A O 1
ATOM 2399 N N . ASN A 1 299 ? 7.283 7.099 2.334 1.00 87.75 299 ASN A N 1
ATOM 2400 C CA . ASN A 1 299 ? 6.060 6.370 2.653 1.00 87.75 299 ASN A CA 1
ATOM 2401 C C . ASN A 1 299 ? 4.759 7.105 2.280 1.00 87.75 299 ASN A C 1
ATOM 2403 O O . ASN A 1 299 ? 3.686 6.510 2.358 1.00 87.75 299 ASN A O 1
ATOM 2407 N N . GLN A 1 300 ? 4.832 8.377 1.888 1.00 84.75 300 GLN A N 1
ATOM 2408 C CA . GLN A 1 300 ? 3.684 9.204 1.514 1.00 84.75 300 GLN A CA 1
ATOM 2409 C C . GLN A 1 300 ? 3.740 9.551 0.033 1.00 84.75 300 GLN A C 1
ATOM 2411 O O . GLN A 1 300 ? 3.871 10.710 -0.353 1.00 84.75 300 GLN A O 1
ATOM 2416 N N . PHE A 1 301 ? 3.660 8.526 -0.810 1.00 82.12 301 PHE A N 1
ATOM 2417 C CA . PHE A 1 301 ? 3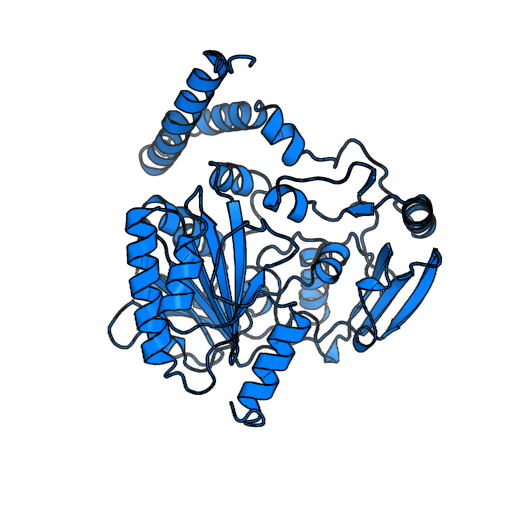.741 8.719 -2.252 1.00 82.12 301 PHE A CA 1
ATOM 2418 C C . PHE A 1 301 ? 2.592 9.584 -2.791 1.00 82.12 301 PHE A C 1
ATOM 2420 O O . PHE A 1 301 ? 2.825 10.499 -3.579 1.00 82.12 301 PHE A O 1
ATOM 2427 N N . VAL A 1 302 ? 1.355 9.337 -2.341 1.00 79.88 302 VAL A N 1
ATOM 2428 C CA . VAL A 1 302 ? 0.200 10.141 -2.754 1.00 79.88 302 VAL A CA 1
ATOM 2429 C C . VAL A 1 302 ? 0.149 11.411 -1.896 1.00 79.88 302 VAL A C 1
ATOM 2431 O O . VAL A 1 302 ? 0.164 11.318 -0.666 1.00 79.88 302 VAL A O 1
ATOM 2434 N N . PRO A 1 303 ? 0.093 12.611 -2.500 1.00 73.50 303 PRO A N 1
ATOM 2435 C CA . PRO A 1 303 ? -0.031 13.853 -1.748 1.00 73.50 303 PRO A CA 1
ATOM 2436 C C . PRO A 1 303 ? -1.350 13.901 -0.969 1.00 73.50 303 PRO A C 1
ATOM 2438 O O . PRO A 1 303 ? -2.405 13.530 -1.480 1.00 73.50 303 PRO A O 1
ATOM 2441 N N . SER A 1 304 ? -1.304 14.452 0.246 1.00 66.00 304 SER A N 1
ATOM 2442 C CA . SER A 1 304 ? -2.487 14.637 1.105 1.00 66.00 304 SER A CA 1
ATOM 2443 C C . SER A 1 304 ? -3.464 15.696 0.590 1.00 66.00 304 SER A C 1
ATOM 2445 O O . SER A 1 304 ? -4.601 15.847 1.059 1.00 66.00 304 SER A O 1
ATOM 2447 N N . VAL A 1 305 ? -3.005 16.462 -0.395 1.00 51.22 305 VAL A N 1
ATOM 2448 C CA . VAL A 1 305 ? -3.730 17.560 -0.994 1.00 51.22 305 VAL A CA 1
ATOM 2449 C C . VAL A 1 305 ? -4.766 16.952 -1.946 1.00 51.22 305 VAL A C 1
ATOM 2451 O O . VAL A 1 305 ? -4.431 16.353 -2.961 1.00 51.22 305 VAL A O 1
ATOM 2454 N N . TRP A 1 306 ? -6.037 17.185 -1.613 1.00 53.38 306 TRP A N 1
ATOM 2455 C CA . TRP A 1 306 ? -7.258 16.895 -2.373 1.00 53.38 306 TRP A CA 1
ATOM 2456 C C . TRP A 1 306 ? -7.916 15.515 -2.195 1.00 53.38 306 TRP A C 1
ATOM 2458 O O . TRP A 1 306 ? -7.969 14.664 -3.083 1.00 53.38 306 TRP A O 1
ATOM 2468 N N . ARG A 1 307 ? -8.646 15.405 -1.081 1.00 48.56 307 ARG A N 1
ATOM 2469 C CA . ARG A 1 307 ? -9.593 14.325 -0.734 1.00 48.56 307 ARG A CA 1
ATOM 2470 C C . ARG A 1 307 ? -10.684 14.017 -1.786 1.00 48.56 307 ARG A C 1
ATOM 2472 O O . ARG A 1 307 ? -11.439 13.072 -1.584 1.00 48.56 307 ARG A O 1
ATOM 2479 N N . TRP A 1 308 ? -10.796 14.789 -2.876 1.00 47.50 308 TRP A N 1
ATOM 2480 C CA . TRP A 1 308 ? -11.925 14.724 -3.818 1.00 47.50 308 TRP A CA 1
ATOM 2481 C C . TRP A 1 308 ? -11.571 14.825 -5.314 1.00 47.50 308 TRP A C 1
ATOM 2483 O O . TRP A 1 308 ? -12.332 14.292 -6.118 1.00 47.50 308 TRP A O 1
ATOM 2493 N N . THR A 1 309 ? -10.446 15.428 -5.727 1.00 49.31 309 THR A N 1
ATOM 2494 C CA . THR A 1 309 ? -10.044 15.424 -7.158 1.00 49.31 309 THR A CA 1
ATOM 2495 C C . THR A 1 309 ? -9.454 14.093 -7.588 1.00 49.31 309 THR A C 1
ATOM 2497 O O . THR A 1 309 ? -9.668 13.697 -8.724 1.00 49.31 309 THR A O 1
ATOM 2500 N N . LEU A 1 310 ? -8.793 13.362 -6.691 1.00 51.72 310 LEU A N 1
ATOM 2501 C CA . LEU A 1 310 ? -8.254 12.024 -6.952 1.00 51.72 310 LEU A CA 1
ATOM 2502 C C . LEU A 1 310 ? -9.354 11.028 -7.390 1.00 51.72 310 LEU A C 1
ATOM 2504 O O . LEU A 1 310 ? -9.259 10.469 -8.483 1.00 51.72 310 LEU A O 1
ATOM 2508 N N . PRO A 1 311 ? -10.463 10.864 -6.637 1.00 50.16 311 PRO A N 1
ATOM 2509 C CA . PRO A 1 311 ? -11.628 10.112 -7.100 1.00 50.16 311 PRO A CA 1
ATOM 2510 C C . PRO A 1 311 ? -12.314 10.669 -8.352 1.00 50.16 311 PRO A C 1
ATOM 2512 O O . PRO A 1 311 ? -12.979 9.919 -9.052 1.00 50.16 311 PRO A O 1
ATOM 2515 N N . ALA A 1 312 ? -12.204 11.968 -8.642 1.00 45.41 312 ALA A N 1
ATOM 2516 C CA . ALA A 1 312 ? -12.790 12.560 -9.847 1.00 45.41 312 ALA A CA 1
ATOM 2517 C C . ALA A 1 312 ? -11.935 12.287 -11.101 1.00 45.41 312 ALA A C 1
ATOM 2519 O O . ALA A 1 312 ? -12.485 11.982 -12.154 1.00 45.41 312 ALA A O 1
ATOM 2520 N N . LEU A 1 313 ? -10.604 12.306 -10.967 1.00 44.91 313 LEU A N 1
ATOM 2521 C CA . LEU A 1 313 ? -9.627 11.960 -12.009 1.00 44.91 313 LEU A CA 1
ATOM 2522 C C . LEU A 1 313 ? -9.570 10.450 -12.279 1.00 44.91 313 LEU A C 1
ATOM 2524 O O . LEU A 1 313 ? -9.458 10.039 -13.427 1.00 44.91 313 LEU A O 1
ATOM 2528 N N . PHE A 1 314 ? -9.732 9.609 -11.254 1.00 47.88 314 PHE A N 1
ATOM 2529 C CA . PHE A 1 314 ? -9.861 8.152 -11.418 1.00 47.88 314 PHE A CA 1
ATOM 2530 C C . PHE A 1 314 ? -11.318 7.676 -11.552 1.00 47.88 314 PHE A C 1
ATOM 2532 O O . PHE A 1 314 ? -11.583 6.500 -11.801 1.00 47.88 314 PHE A O 1
ATOM 2539 N N . GLY A 1 315 ? -12.280 8.592 -11.417 1.00 50.19 315 GLY A N 1
ATOM 2540 C CA . GLY A 1 315 ? -13.723 8.350 -11.513 1.00 50.19 315 GLY A CA 1
ATOM 2541 C C . GLY A 1 315 ? -14.231 8.136 -12.938 1.00 50.19 315 GLY A C 1
ATOM 2542 O O . GLY A 1 315 ? -15.420 7.875 -13.124 1.00 50.19 315 GLY A O 1
ATOM 2543 N N . TYR A 1 316 ? -13.340 8.180 -13.933 1.00 53.12 316 TYR A N 1
ATOM 2544 C CA . TYR A 1 316 ? -13.572 7.955 -15.368 1.00 53.12 316 TYR A CA 1
ATOM 2545 C C . TYR A 1 316 ? -13.968 6.515 -15.747 1.00 53.12 316 TYR A C 1
ATOM 2547 O O . TYR A 1 316 ? -13.725 6.042 -16.850 1.00 53.12 316 TYR A O 1
ATOM 2555 N N . GLY A 1 317 ? -14.581 5.772 -14.829 1.00 65.50 317 GLY A N 1
ATOM 2556 C CA . GLY A 1 317 ? -14.989 4.393 -15.071 1.00 65.50 317 GLY A CA 1
ATOM 2557 C C . GLY A 1 317 ? -13.895 3.360 -14.810 1.00 65.50 317 GLY A C 1
ATOM 2558 O O . GLY A 1 317 ? -14.238 2.179 -14.732 1.00 65.50 317 GLY A O 1
ATOM 2559 N N . HIS A 1 318 ? -12.652 3.767 -14.528 1.00 78.00 318 HIS A N 1
ATOM 2560 C CA . HIS A 1 318 ? -11.585 2.847 -14.131 1.00 78.00 318 HIS A CA 1
ATOM 2561 C C . HIS A 1 318 ? -11.932 2.119 -12.827 1.00 78.00 318 HIS A C 1
ATOM 2563 O O . HIS A 1 318 ? -12.442 2.696 -11.859 1.00 78.00 318 HIS A O 1
ATOM 2569 N N . ARG A 1 319 ? -11.683 0.814 -12.808 1.00 84.25 319 ARG A N 1
ATOM 2570 C CA . ARG A 1 319 ? -11.722 -0.029 -11.621 1.00 84.25 319 ARG A CA 1
ATOM 2571 C C . ARG A 1 319 ? -10.289 -0.350 -11.239 1.00 84.25 319 ARG A C 1
ATOM 2573 O O . ARG A 1 319 ? -9.531 -0.877 -12.051 1.00 84.25 319 ARG A O 1
ATOM 2580 N N . ASN A 1 320 ? -9.947 -0.026 -9.998 1.00 86.25 320 ASN A N 1
ATOM 2581 C CA . ASN A 1 320 ? -8.641 -0.328 -9.449 1.00 86.25 320 ASN A CA 1
ATOM 2582 C C . ASN A 1 320 ? -8.687 -1.673 -8.713 1.00 86.25 320 ASN A C 1
ATOM 2584 O O . ASN A 1 320 ? -9.535 -1.880 -7.838 1.00 86.25 320 ASN A O 1
ATOM 2588 N N . TYR A 1 321 ? -7.800 -2.582 -9.096 1.00 91.25 321 TYR A N 1
ATOM 2589 C CA . TYR A 1 321 ? -7.610 -3.880 -8.460 1.00 91.25 321 TYR A CA 1
ATOM 2590 C C . TYR A 1 321 ? -6.126 -4.190 -8.355 1.00 91.25 321 TYR A C 1
ATOM 2592 O O . TYR A 1 321 ? -5.305 -3.576 -9.019 1.00 91.25 321 TYR A O 1
ATOM 2600 N N . GLU A 1 322 ? -5.770 -5.125 -7.488 1.00 92.81 322 GLU A N 1
ATOM 2601 C CA . GLU A 1 322 ? -4.372 -5.469 -7.265 1.00 92.81 322 GLU A CA 1
ATOM 2602 C C . GLU A 1 322 ? -4.230 -6.979 -7.183 1.00 92.81 322 GLU A C 1
ATOM 2604 O O . GLU A 1 322 ? -4.970 -7.645 -6.451 1.00 92.81 322 GLU A O 1
ATOM 2609 N N . MET A 1 323 ? -3.299 -7.493 -7.979 1.00 94.50 323 MET A N 1
ATOM 2610 C CA . MET A 1 323 ? -2.915 -8.892 -8.044 1.00 94.50 323 MET A CA 1
ATOM 2611 C C . MET A 1 323 ? -1.604 -9.080 -7.292 1.00 94.50 323 MET A C 1
ATOM 2613 O O . MET A 1 323 ? -0.673 -8.295 -7.449 1.00 94.50 323 MET A O 1
ATOM 2617 N N . PHE A 1 324 ? -1.509 -10.154 -6.520 1.00 94.00 324 PHE A N 1
ATOM 2618 C CA . PHE A 1 324 ? -0.232 -10.623 -5.998 1.00 94.00 324 PHE A CA 1
ATOM 2619 C C . PHE A 1 324 ? 0.079 -11.954 -6.648 1.00 94.00 324 PHE A C 1
ATOM 2621 O O . PHE A 1 324 ? -0.701 -12.897 -6.515 1.00 94.00 324 PHE A O 1
ATOM 2628 N N . CYS A 1 325 ? 1.210 -12.017 -7.328 1.00 94.38 325 CYS A N 1
ATOM 2629 C CA . CYS A 1 325 ? 1.624 -13.140 -8.148 1.00 94.38 325 CYS A CA 1
ATOM 2630 C C . CYS A 1 325 ? 2.873 -13.766 -7.538 1.00 94.38 325 CYS A C 1
ATOM 2632 O O . CYS A 1 325 ? 3.860 -13.071 -7.294 1.00 94.38 325 CYS A O 1
ATOM 2634 N N . ALA A 1 326 ? 2.837 -15.074 -7.286 1.00 90.69 326 ALA A N 1
ATOM 2635 C CA . ALA A 1 326 ? 4.032 -15.792 -6.866 1.00 90.69 326 ALA A CA 1
ATOM 2636 C C . ALA A 1 326 ? 4.869 -16.146 -8.094 1.00 90.69 326 ALA A C 1
ATOM 2638 O O . ALA A 1 326 ? 4.366 -16.755 -9.040 1.00 90.69 326 ALA A O 1
ATOM 2639 N N . LEU A 1 327 ? 6.147 -15.781 -8.061 1.00 91.00 327 LEU A N 1
ATOM 2640 C CA . LEU A 1 327 ? 7.071 -16.104 -9.136 1.00 91.00 327 LEU A CA 1
ATOM 2641 C C . LEU A 1 327 ? 7.425 -17.601 -9.151 1.00 91.00 327 LEU A C 1
ATOM 2643 O O . LEU A 1 327 ? 7.452 -18.244 -8.092 1.00 91.00 327 LEU A O 1
ATOM 2647 N N . PRO A 1 328 ? 7.737 -18.167 -10.330 1.00 85.25 328 PRO A N 1
ATOM 2648 C CA . PRO A 1 328 ? 8.297 -19.510 -10.437 1.00 85.25 328 PRO A CA 1
ATOM 2649 C C . PRO A 1 328 ? 9.625 -19.653 -9.677 1.00 85.25 328 PRO A C 1
ATOM 2651 O O . PRO A 1 328 ? 10.374 -18.695 -9.502 1.00 85.25 328 PRO A O 1
ATOM 2654 N N . LYS A 1 329 ? 9.957 -20.883 -9.259 1.00 79.31 329 LYS A N 1
ATOM 2655 C CA . LYS A 1 329 ? 11.159 -21.181 -8.451 1.00 79.31 329 LYS A CA 1
ATOM 2656 C C . LYS A 1 329 ? 12.482 -20.877 -9.157 1.00 79.31 329 LYS A C 1
ATOM 2658 O O . LYS A 1 329 ? 13.473 -20.588 -8.496 1.00 79.31 329 LYS A O 1
ATOM 2663 N N . ARG A 1 330 ? 12.513 -21.007 -10.480 1.00 83.12 330 ARG A N 1
ATOM 2664 C CA . ARG A 1 330 ? 13.690 -20.764 -11.318 1.00 83.12 330 ARG A CA 1
ATOM 2665 C C . ARG A 1 330 ? 13.292 -19.781 -12.400 1.00 83.12 330 ARG A C 1
ATOM 2667 O O . ARG A 1 330 ? 12.946 -20.185 -13.502 1.00 83.12 330 ARG A O 1
ATOM 2674 N N . VAL A 1 331 ? 13.264 -18.513 -12.027 1.00 89.94 331 VAL A N 1
ATOM 2675 C CA . VAL A 1 331 ? 13.011 -17.425 -12.958 1.00 89.94 331 VAL A CA 1
ATOM 2676 C C . VAL A 1 331 ? 14.238 -16.526 -12.970 1.00 89.94 331 VAL A C 1
ATOM 2678 O O . VAL A 1 331 ? 14.742 -16.153 -11.909 1.00 89.94 331 VAL A O 1
ATOM 2681 N N . ASP A 1 332 ? 14.738 -16.212 -14.160 1.00 93.69 332 ASP A N 1
ATOM 2682 C CA . ASP A 1 332 ? 15.647 -15.087 -14.320 1.00 93.69 332 ASP A CA 1
ATOM 2683 C C . ASP A 1 332 ? 14.816 -13.816 -14.110 1.00 93.69 332 ASP A C 1
ATOM 2685 O O . ASP A 1 332 ? 13.910 -13.513 -14.888 1.00 93.69 332 ASP A O 1
ATOM 2689 N N . LEU A 1 333 ? 15.053 -13.121 -12.994 1.00 92.75 333 LEU A N 1
ATOM 2690 C CA . LEU A 1 333 ? 14.271 -11.939 -12.632 1.00 92.75 333 LEU A CA 1
ATOM 2691 C C . LEU A 1 333 ? 14.425 -10.829 -13.671 1.00 92.75 333 LEU A C 1
ATOM 2693 O O . LEU A 1 333 ? 13.457 -10.122 -13.938 1.00 92.75 333 LEU A O 1
ATOM 2697 N N . THR A 1 334 ? 15.613 -10.679 -14.251 1.00 93.94 334 THR A N 1
ATOM 2698 C CA . THR A 1 334 ? 15.861 -9.660 -15.265 1.00 93.94 334 THR A CA 1
ATOM 2699 C C . THR A 1 334 ? 15.036 -9.957 -16.505 1.00 93.94 334 THR A C 1
ATOM 2701 O O . THR A 1 334 ? 14.207 -9.133 -16.885 1.00 93.94 334 THR A O 1
ATOM 2704 N N . GLU A 1 335 ? 15.160 -11.165 -17.052 1.00 94.56 335 GLU A N 1
ATOM 2705 C CA . GLU A 1 335 ? 14.391 -11.576 -18.230 1.00 94.56 335 GLU A CA 1
ATOM 2706 C C . GLU A 1 335 ? 12.875 -11.497 -17.975 1.00 94.56 335 GLU A C 1
ATOM 2708 O O . GLU A 1 335 ? 12.104 -11.041 -18.824 1.00 94.56 335 GLU A O 1
ATOM 2713 N N . PHE A 1 336 ? 12.426 -11.909 -16.785 1.00 95.38 336 PHE A N 1
ATOM 2714 C CA . PHE A 1 336 ? 11.017 -11.858 -16.405 1.00 95.38 336 PHE A CA 1
ATOM 2715 C C . PHE A 1 336 ? 10.474 -10.432 -16.394 1.00 95.38 336 PHE A C 1
ATOM 2717 O O . PHE A 1 336 ? 9.429 -10.177 -16.994 1.00 95.38 336 PHE A O 1
ATOM 2724 N N . PHE A 1 337 ? 11.155 -9.501 -15.721 1.00 95.50 337 PHE A N 1
ATOM 2725 C CA . PHE A 1 337 ? 10.680 -8.123 -15.621 1.00 95.50 337 PHE A CA 1
ATOM 2726 C C . PHE A 1 337 ? 10.816 -7.368 -16.944 1.00 95.50 337 PHE A C 1
ATOM 2728 O O . PHE A 1 337 ? 9.928 -6.581 -17.259 1.00 95.50 337 PHE A O 1
ATOM 2735 N N . GLU A 1 338 ? 11.838 -7.647 -17.756 1.00 95.50 338 GLU A N 1
ATOM 2736 C CA . GLU A 1 338 ? 11.940 -7.110 -19.119 1.00 95.50 338 GLU A CA 1
ATOM 2737 C C . GLU A 1 338 ? 10.725 -7.520 -19.957 1.00 95.50 338 GLU A C 1
ATOM 2739 O O . GLU A 1 338 ? 10.010 -6.661 -20.482 1.00 95.50 338 GLU A O 1
ATOM 2744 N N . LYS A 1 339 ? 10.412 -8.823 -20.006 1.00 96.00 339 LYS A N 1
ATOM 2745 C CA . LYS A 1 339 ? 9.229 -9.330 -20.718 1.00 96.00 339 LYS A CA 1
ATOM 2746 C C . LYS A 1 339 ? 7.928 -8.787 -20.133 1.00 96.00 339 LYS A C 1
ATOM 2748 O O . LYS A 1 339 ? 7.014 -8.451 -20.884 1.00 96.00 339 LYS A O 1
ATOM 2753 N N . MET A 1 340 ? 7.830 -8.689 -18.807 1.00 96.62 340 MET A N 1
ATOM 2754 C CA . MET A 1 340 ? 6.653 -8.149 -18.127 1.00 96.62 340 MET A CA 1
ATOM 2755 C C . MET A 1 340 ? 6.403 -6.691 -18.509 1.00 96.62 340 MET A C 1
ATOM 2757 O O . MET A 1 340 ? 5.275 -6.346 -18.852 1.00 96.62 340 MET A O 1
ATOM 2761 N N . VAL A 1 341 ? 7.440 -5.852 -18.492 1.00 96.62 341 VAL A N 1
ATOM 2762 C CA . VAL A 1 341 ? 7.339 -4.432 -18.850 1.00 96.62 341 VAL A CA 1
ATOM 2763 C C . VAL A 1 341 ? 6.915 -4.277 -20.309 1.00 96.62 341 VAL A C 1
ATOM 2765 O O . VAL A 1 341 ? 5.945 -3.570 -20.573 1.00 96.62 341 VAL A O 1
ATOM 2768 N N . VAL A 1 342 ? 7.553 -4.997 -21.241 1.00 96.31 342 VAL A N 1
ATOM 2769 C CA . VAL A 1 342 ? 7.189 -4.962 -22.671 1.00 96.31 342 VAL A CA 1
ATOM 2770 C C . VAL A 1 342 ? 5.739 -5.398 -22.893 1.00 96.31 342 VAL A C 1
ATOM 2772 O O . VAL A 1 342 ? 4.992 -4.731 -23.609 1.00 96.31 342 VAL A O 1
ATOM 2775 N N . ASN A 1 343 ? 5.315 -6.502 -22.274 1.00 97.38 343 ASN A N 1
ATOM 2776 C CA . ASN A 1 343 ? 3.952 -7.008 -22.435 1.00 97.38 343 ASN A CA 1
ATOM 2777 C C . ASN A 1 343 ? 2.906 -6.065 -21.828 1.00 97.38 343 ASN A C 1
ATOM 2779 O O . ASN A 1 343 ? 1.839 -5.891 -22.414 1.00 97.38 343 ASN A O 1
ATOM 2783 N N . LEU A 1 344 ? 3.196 -5.436 -20.686 1.00 97.00 344 LEU A N 1
ATOM 2784 C CA . LEU A 1 344 ? 2.285 -4.472 -20.068 1.00 97.00 344 LEU A CA 1
ATOM 2785 C C . LEU A 1 344 ? 2.220 -3.150 -20.837 1.00 97.00 344 LEU A C 1
ATOM 2787 O O . LEU A 1 344 ? 1.128 -2.602 -20.953 1.00 97.00 344 LEU A O 1
ATOM 2791 N N . LEU A 1 345 ? 3.332 -2.669 -21.402 1.00 95.75 345 LEU A N 1
ATOM 2792 C CA . LEU A 1 345 ? 3.331 -1.509 -22.302 1.00 95.75 345 LEU A CA 1
ATOM 2793 C C . LEU A 1 345 ? 2.417 -1.763 -23.503 1.00 95.75 345 LEU A C 1
ATOM 2795 O O . LEU A 1 345 ? 1.449 -1.033 -23.695 1.00 95.75 345 LEU A O 1
ATOM 2799 N N . ARG A 1 346 ? 2.633 -2.870 -24.227 1.00 96.69 346 ARG A N 1
ATOM 2800 C CA . ARG A 1 346 ? 1.784 -3.272 -25.365 1.00 96.69 346 ARG A CA 1
ATOM 2801 C C . ARG A 1 346 ? 0.319 -3.439 -24.970 1.00 96.69 346 ARG A C 1
ATOM 2803 O O . ARG A 1 346 ? -0.584 -3.032 -25.694 1.00 96.69 346 ARG A O 1
ATOM 2810 N N . MET A 1 347 ? 0.066 -4.029 -23.801 1.00 97.00 347 MET A N 1
ATOM 2811 C CA . MET A 1 347 ? -1.290 -4.168 -23.278 1.00 97.00 347 MET A CA 1
ATOM 2812 C C . MET A 1 347 ? -1.941 -2.797 -23.054 1.00 97.00 347 MET A C 1
ATOM 2814 O O . MET A 1 347 ? -3.091 -2.613 -23.443 1.00 97.00 347 MET A O 1
ATOM 2818 N N . HIS A 1 348 ? -1.240 -1.840 -22.440 1.00 94.62 348 HIS A N 1
ATOM 2819 C CA . HIS A 1 348 ? -1.768 -0.499 -22.176 1.00 94.62 348 HIS A CA 1
ATOM 2820 C C . HIS A 1 348 ? -1.861 0.383 -23.427 1.00 94.62 348 HIS A C 1
ATOM 2822 O O . HIS A 1 348 ? -2.718 1.266 -23.470 1.00 94.62 348 HIS A O 1
ATOM 2828 N N . GLU A 1 349 ? -1.058 0.139 -24.461 1.00 93.38 349 GLU A N 1
ATOM 2829 C CA . GLU A 1 349 ? -1.254 0.739 -25.787 1.00 93.38 349 GLU A CA 1
ATOM 2830 C C . GLU A 1 349 ? -2.606 0.337 -26.391 1.00 93.38 349 GLU A C 1
ATOM 2832 O O . GLU A 1 349 ? -3.308 1.186 -26.937 1.00 93.38 349 GLU A O 1
ATOM 2837 N N . ASP A 1 350 ? -2.991 -0.930 -26.226 1.00 94.19 350 ASP A N 1
ATOM 2838 C CA . ASP A 1 350 ? -4.233 -1.512 -26.742 1.00 94.19 350 ASP A CA 1
ATOM 2839 C C . ASP A 1 350 ? -5.465 -1.117 -25.901 1.00 94.19 350 ASP A C 1
ATOM 2841 O O . ASP A 1 350 ? -6.444 -0.589 -26.427 1.00 94.19 350 ASP A O 1
ATOM 2845 N N . ILE A 1 351 ? -5.430 -1.316 -24.576 1.00 92.50 351 ILE A N 1
ATOM 2846 C CA . ILE A 1 351 ? -6.625 -1.132 -23.720 1.00 92.50 351 ILE A CA 1
ATOM 2847 C C . ILE A 1 351 ? -6.623 0.133 -22.861 1.00 92.50 351 ILE A C 1
ATOM 2849 O O . ILE A 1 351 ? -7.604 0.393 -22.157 1.00 92.50 351 ILE A O 1
ATOM 2853 N N . GLY A 1 352 ? -5.534 0.900 -22.869 1.00 90.12 352 GLY A N 1
ATOM 2854 C CA . GLY A 1 352 ? -5.338 2.031 -21.967 1.00 90.12 352 GLY A CA 1
ATOM 2855 C C . GLY A 1 352 ? -5.170 1.632 -20.496 1.00 90.12 352 GLY A C 1
ATOM 2856 O O . GLY A 1 352 ? -4.930 0.475 -20.138 1.00 90.12 352 GLY A O 1
ATOM 2857 N N . GLY A 1 353 ? -5.309 2.624 -19.613 1.00 89.56 353 GLY A N 1
ATOM 2858 C CA . GLY A 1 353 ? -5.141 2.457 -18.169 1.00 89.56 353 GLY A CA 1
ATOM 2859 C C . GLY A 1 353 ? -3.681 2.434 -17.727 1.00 89.56 353 GLY A C 1
ATOM 2860 O O . GLY A 1 353 ? -2.808 2.938 -18.427 1.00 89.56 353 GLY A O 1
ATOM 2861 N N . ARG A 1 354 ? -3.433 1.890 -16.531 1.00 92.31 354 ARG A N 1
ATOM 2862 C CA . ARG A 1 354 ? -2.078 1.784 -15.975 1.00 92.31 354 ARG A CA 1
ATOM 2863 C C . ARG A 1 354 ? -1.868 0.564 -15.095 1.00 92.31 354 ARG A C 1
ATOM 2865 O O . ARG A 1 354 ? -2.835 -0.006 -14.573 1.00 92.31 354 ARG A O 1
ATOM 2872 N N . SER A 1 355 ? -0.598 0.257 -14.874 1.00 95.25 355 SER A N 1
ATOM 2873 C CA . SER A 1 355 ? -0.089 -0.715 -13.913 1.00 95.25 355 SER A CA 1
ATOM 2874 C C . SER A 1 355 ? 0.982 -0.079 -13.031 1.00 95.25 355 SER A C 1
ATOM 2876 O O . SER A 1 355 ? 1.813 0.685 -13.506 1.00 95.25 355 SER A O 1
ATOM 2878 N N . GLU A 1 356 ? 1.001 -0.431 -11.754 1.00 94.38 356 GLU A N 1
ATOM 2879 C CA . GLU A 1 356 ? 2.119 -0.197 -10.844 1.00 94.38 356 GLU A CA 1
ATOM 2880 C C . GLU A 1 356 ? 2.657 -1.563 -10.408 1.00 94.38 356 GLU A C 1
ATOM 2882 O O . GLU A 1 356 ? 1.936 -2.379 -9.828 1.00 94.38 356 GLU A O 1
ATOM 2887 N N . ILE A 1 357 ? 3.927 -1.812 -10.709 1.00 94.94 357 ILE A N 1
ATOM 2888 C CA . ILE A 1 357 ? 4.650 -3.025 -10.344 1.00 94.94 357 ILE A CA 1
ATOM 2889 C C . ILE A 1 357 ? 5.478 -2.731 -9.106 1.00 94.94 357 ILE A C 1
ATOM 2891 O O . ILE A 1 357 ? 6.312 -1.824 -9.093 1.00 94.94 357 ILE A O 1
ATOM 2895 N N . ARG A 1 358 ? 5.307 -3.559 -8.083 1.00 92.19 358 ARG A N 1
ATOM 2896 C CA . ARG A 1 358 ? 6.212 -3.631 -6.938 1.00 92.19 358 ARG A CA 1
ATOM 2897 C C . ARG A 1 358 ? 6.675 -5.065 -6.770 1.00 92.19 358 ARG A C 1
ATOM 2899 O O . ARG A 1 358 ? 5.986 -6.013 -7.148 1.00 92.19 358 ARG A O 1
ATOM 2906 N N . PHE A 1 359 ? 7.863 -5.227 -6.214 1.00 89.38 359 PHE A N 1
ATOM 2907 C CA . PHE A 1 359 ? 8.505 -6.524 -6.101 1.00 89.38 359 PHE A CA 1
ATOM 2908 C C . PHE A 1 359 ? 9.153 -6.672 -4.735 1.00 89.38 359 PHE A C 1
ATOM 2910 O O . PHE A 1 359 ? 9.856 -5.776 -4.271 1.00 89.38 359 PHE A O 1
ATOM 2917 N N . SER A 1 360 ? 8.907 -7.818 -4.107 1.00 81.56 360 SER A N 1
ATOM 2918 C CA . SER A 1 360 ? 9.599 -8.221 -2.891 1.00 81.56 360 SER A CA 1
ATOM 2919 C C . SER A 1 360 ? 9.857 -9.723 -2.944 1.00 81.56 360 SER A C 1
ATOM 2921 O O . SER A 1 360 ? 8.919 -10.530 -2.923 1.00 81.56 360 SER A O 1
ATOM 2923 N N . LYS A 1 361 ? 11.139 -10.099 -3.006 1.00 81.88 361 LYS A N 1
ATOM 2924 C CA . LYS A 1 361 ? 11.633 -11.487 -3.015 1.00 81.88 361 LYS A CA 1
ATOM 2925 C C . LYS A 1 361 ? 11.088 -12.371 -4.145 1.00 81.88 361 LYS A C 1
ATOM 2927 O O . LYS A 1 361 ? 11.721 -12.528 -5.176 1.00 81.88 361 LYS A O 1
ATOM 2932 N N . HIS A 1 362 ? 9.931 -12.994 -3.939 1.00 85.75 362 HIS A N 1
ATOM 2933 C CA . HIS A 1 362 ? 9.296 -13.932 -4.875 1.00 85.75 362 HIS A CA 1
ATOM 2934 C C . HIS A 1 362 ? 7.827 -13.588 -5.136 1.00 85.75 362 HIS A C 1
ATOM 2936 O O . HIS A 1 362 ? 7.092 -14.398 -5.701 1.00 85.75 362 HIS A O 1
ATOM 2942 N N . VAL A 1 363 ? 7.380 -12.409 -4.700 1.00 89.38 363 VAL A N 1
ATOM 2943 C CA . VAL A 1 363 ? 6.017 -11.933 -4.925 1.00 89.38 363 VAL A CA 1
ATOM 2944 C C . VAL A 1 363 ? 6.070 -10.639 -5.721 1.00 89.38 363 VAL A C 1
ATOM 2946 O O . VAL A 1 363 ? 6.719 -9.670 -5.322 1.00 89.38 363 VAL A O 1
ATOM 2949 N N . VAL A 1 364 ? 5.362 -10.640 -6.846 1.00 93.25 364 VAL A N 1
ATOM 2950 C CA . VAL A 1 364 ? 5.082 -9.447 -7.641 1.00 93.25 364 VAL A CA 1
ATOM 2951 C C . VAL A 1 364 ? 3.724 -8.910 -7.231 1.00 93.25 364 VAL A C 1
ATOM 2953 O O . VAL A 1 364 ? 2.742 -9.647 -7.175 1.00 93.25 364 VAL A O 1
ATOM 2956 N N . PHE A 1 365 ? 3.683 -7.622 -6.945 1.00 94.00 365 PHE A N 1
ATOM 2957 C CA . PHE A 1 365 ? 2.490 -6.865 -6.623 1.00 94.00 365 PHE A CA 1
ATOM 2958 C C . PHE A 1 365 ? 2.170 -6.037 -7.861 1.00 94.00 365 PHE A C 1
ATOM 2960 O O . PHE A 1 365 ? 2.980 -5.207 -8.272 1.00 94.00 365 PHE A O 1
ATOM 2967 N N . LEU A 1 366 ? 1.021 -6.288 -8.471 1.00 95.56 366 LEU A N 1
ATOM 2968 C CA . LEU A 1 366 ? 0.593 -5.635 -9.697 1.00 95.56 366 LEU A CA 1
ATOM 2969 C C . LEU A 1 366 ? -0.713 -4.888 -9.428 1.00 95.56 366 LEU A C 1
ATOM 2971 O O . LEU A 1 366 ? -1.783 -5.493 -9.353 1.00 95.56 366 LEU A O 1
ATOM 2975 N N . ASP A 1 367 ? -0.613 -3.575 -9.243 1.00 93.19 367 ASP A N 1
ATOM 2976 C CA . ASP A 1 367 ? -1.740 -2.674 -9.003 1.00 93.19 367 ASP A CA 1
ATOM 2977 C C . ASP A 1 367 ? -2.214 -2.068 -10.330 1.00 93.19 367 ASP A C 1
ATOM 2979 O O . ASP A 1 367 ? -1.499 -1.320 -10.993 1.00 93.19 367 ASP A O 1
ATOM 2983 N N . LEU A 1 368 ? -3.433 -2.406 -10.731 1.00 93.38 368 LEU A N 1
ATOM 2984 C CA . LEU A 1 368 ? -3.998 -2.142 -12.047 1.00 93.38 368 LEU A CA 1
ATOM 2985 C C . LEU A 1 368 ? -5.161 -1.164 -11.946 1.00 93.38 368 LEU A C 1
ATOM 2987 O O . LEU A 1 368 ? -6.015 -1.282 -11.068 1.00 93.38 368 LEU A O 1
ATOM 2991 N N . SER A 1 369 ? -5.249 -0.241 -12.900 1.00 90.25 369 SER A N 1
ATOM 2992 C CA . SER A 1 369 ? -6.389 0.667 -13.044 1.00 90.25 369 SER A CA 1
ATOM 2993 C C . SER A 1 369 ? -6.908 0.637 -14.479 1.00 90.25 369 SER A C 1
ATOM 2995 O O . SER A 1 369 ? -6.355 1.288 -15.365 1.00 90.25 369 SER A O 1
ATOM 2997 N N . LEU A 1 370 ? -7.984 -0.120 -14.715 1.00 89.56 370 LEU A N 1
ATOM 2998 C CA . LEU A 1 370 ? -8.521 -0.407 -16.055 1.00 89.56 370 LEU A CA 1
ATOM 2999 C C . LEU A 1 370 ? -10.020 -0.110 -16.145 1.00 89.56 370 LEU A C 1
ATOM 3001 O O . LEU A 1 370 ? -10.742 -0.248 -15.160 1.00 89.56 370 LEU A O 1
ATOM 3005 N N . THR A 1 371 ? -10.518 0.246 -17.325 1.00 85.94 371 THR A N 1
ATOM 3006 C CA . THR A 1 371 ? -11.961 0.428 -17.583 1.00 85.94 371 THR A CA 1
ATOM 3007 C C . THR A 1 371 ? -12.660 -0.875 -17.985 1.00 85.94 371 THR A C 1
ATOM 3009 O O . THR A 1 371 ? -13.814 -1.088 -17.608 1.00 85.94 371 THR A O 1
ATOM 3012 N N . ALA A 1 372 ? -11.963 -1.750 -18.713 1.00 89.06 372 ALA A N 1
ATOM 3013 C CA . ALA A 1 372 ? -12.451 -3.021 -19.253 1.00 89.06 372 ALA A CA 1
ATOM 3014 C C . ALA A 1 372 ? -11.290 -4.025 -19.440 1.00 89.06 372 ALA A C 1
ATOM 3016 O O . ALA A 1 372 ? -10.168 -3.752 -19.015 1.00 89.06 372 ALA A O 1
ATOM 3017 N N . ASN A 1 373 ? -11.559 -5.174 -20.078 1.00 94.56 373 ASN A N 1
ATOM 3018 C CA . ASN A 1 373 ? -10.559 -6.197 -20.438 1.00 94.56 373 ASN A CA 1
ATOM 3019 C C . ASN A 1 373 ? -9.727 -6.691 -19.243 1.00 94.56 373 ASN A C 1
ATOM 3021 O O . ASN A 1 373 ? -8.506 -6.840 -19.317 1.00 94.56 373 ASN A O 1
ATOM 3025 N N . PHE A 1 374 ? -10.401 -6.919 -18.112 1.00 95.12 374 PHE A N 1
ATOM 3026 C CA . PHE A 1 374 ? -9.763 -7.314 -16.854 1.00 95.12 374 PHE A CA 1
ATOM 3027 C C . PHE A 1 374 ? -9.038 -8.661 -16.928 1.00 95.12 374 PHE A C 1
ATOM 3029 O O . PHE A 1 374 ? -8.291 -8.982 -16.017 1.00 95.12 374 PHE A O 1
ATOM 3036 N N . ASP A 1 375 ? -9.247 -9.436 -17.988 1.00 95.94 375 ASP A N 1
ATOM 3037 C CA . ASP A 1 375 ? -8.590 -10.707 -18.259 1.00 95.94 375 ASP A CA 1
ATOM 3038 C C . ASP A 1 375 ? -7.197 -10.563 -18.887 1.00 95.94 375 ASP A C 1
ATOM 3040 O O . ASP A 1 375 ? -6.345 -11.424 -18.671 1.00 95.94 375 ASP A O 1
ATOM 3044 N N . LYS A 1 376 ? -6.913 -9.473 -19.615 1.00 96.81 376 LYS A N 1
ATOM 3045 C CA . LYS A 1 376 ? -5.616 -9.298 -20.295 1.00 96.81 376 LYS A CA 1
ATOM 3046 C C . LYS A 1 376 ? -4.417 -9.313 -19.337 1.00 96.81 376 LYS A C 1
ATOM 3048 O O . LYS A 1 376 ? -3.466 -10.032 -19.639 1.00 96.81 376 LYS A O 1
ATOM 3053 N N . PRO A 1 377 ? -4.447 -8.646 -18.165 1.00 97.06 377 PRO A N 1
ATOM 3054 C CA . PRO A 1 377 ? -3.347 -8.746 -17.205 1.00 97.06 377 PRO A CA 1
ATOM 3055 C C . PRO A 1 377 ? -3.100 -10.178 -16.726 1.00 97.06 377 PRO A C 1
ATOM 3057 O O . PRO A 1 377 ? -1.953 -10.573 -16.559 1.00 97.06 377 PRO A O 1
ATOM 3060 N N . PHE A 1 378 ? -4.152 -10.989 -16.574 1.00 97.25 378 PHE A N 1
ATOM 3061 C CA . PHE A 1 378 ? -4.015 -12.397 -16.198 1.00 97.25 378 PHE A CA 1
ATOM 3062 C C . PHE A 1 378 ? -3.290 -13.183 -17.285 1.00 97.25 378 PHE A C 1
ATOM 3064 O O . PHE A 1 378 ? -2.334 -13.882 -16.970 1.00 97.25 378 PHE A O 1
ATOM 3071 N N . ARG A 1 379 ? -3.665 -12.992 -18.556 1.00 97.00 379 ARG A N 1
ATOM 3072 C CA . ARG A 1 379 ? -2.984 -13.626 -19.697 1.00 97.00 379 ARG A CA 1
ATOM 3073 C C . ARG A 1 379 ? -1.521 -13.205 -19.811 1.00 97.00 379 ARG A C 1
ATOM 3075 O O . ARG A 1 379 ? -0.672 -14.038 -20.112 1.00 97.00 379 ARG A O 1
ATOM 3082 N N . VAL A 1 380 ? -1.209 -11.932 -19.537 1.00 97.31 380 VAL A N 1
ATOM 3083 C CA . VAL A 1 380 ? 0.184 -11.462 -19.466 1.00 97.31 380 VAL A CA 1
ATOM 3084 C C . VAL A 1 380 ? 0.936 -12.246 -18.392 1.00 97.31 380 VAL A C 1
ATOM 3086 O O . VAL A 1 380 ? 1.970 -12.833 -18.699 1.00 97.31 380 VAL A O 1
ATOM 3089 N N . MET A 1 381 ? 0.406 -12.339 -17.169 1.00 97.06 381 MET A N 1
ATOM 3090 C CA . MET A 1 381 ? 1.065 -13.097 -16.099 1.00 97.06 381 MET A CA 1
ATOM 3091 C C . MET A 1 381 ? 1.208 -14.593 -16.433 1.00 97.06 381 MET A C 1
ATOM 3093 O O . MET A 1 381 ? 2.269 -15.167 -16.189 1.00 97.06 381 MET A O 1
ATOM 3097 N N . GLU A 1 382 ? 0.194 -15.214 -17.038 1.00 95.50 382 GLU A N 1
ATOM 3098 C CA . GLU A 1 382 ? 0.236 -16.612 -17.499 1.00 95.50 382 GLU A CA 1
ATOM 3099 C C . GLU A 1 382 ? 1.330 -16.838 -18.545 1.00 95.50 382 GLU A C 1
ATOM 3101 O O . GLU A 1 382 ? 2.097 -17.793 -18.436 1.00 95.50 382 GLU A O 1
ATOM 3106 N N . SER A 1 383 ? 1.455 -15.932 -19.521 1.00 96.00 383 SER A N 1
ATOM 3107 C CA . SER A 1 383 ? 2.485 -16.013 -20.566 1.00 96.00 383 SER A CA 1
ATOM 3108 C C . SER A 1 383 ? 3.912 -15.910 -20.015 1.00 96.00 383 SER A C 1
ATOM 3110 O O . SER A 1 383 ? 4.855 -16.404 -20.628 1.00 96.00 383 SER A O 1
ATOM 3112 N N . LEU A 1 384 ? 4.064 -15.307 -18.832 1.00 95.69 384 LEU A N 1
ATOM 3113 C CA . LEU A 1 384 ? 5.324 -15.219 -18.093 1.00 95.69 384 LEU A CA 1
ATOM 3114 C C . LEU A 1 384 ? 5.543 -16.421 -17.155 1.00 95.69 384 LEU A C 1
ATOM 3116 O O . LEU A 1 384 ? 6.486 -16.429 -16.365 1.00 95.69 384 LEU A O 1
ATOM 3120 N N . GLY A 1 385 ? 4.665 -17.427 -17.208 1.00 94.44 385 GLY A N 1
ATOM 3121 C CA . GLY A 1 385 ? 4.750 -18.645 -16.407 1.00 94.44 385 GLY A CA 1
ATOM 3122 C C . GLY A 1 385 ? 4.264 -18.494 -14.965 1.00 94.44 385 GLY A C 1
A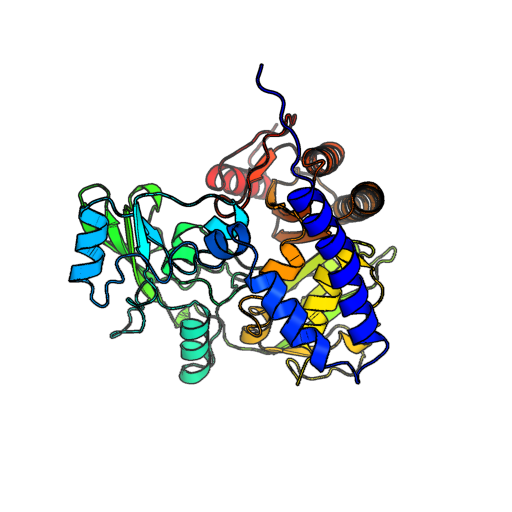TOM 3123 O O . GLY A 1 385 ? 4.554 -19.357 -14.136 1.00 94.44 385 GLY A O 1
ATOM 3124 N N . VAL A 1 386 ? 3.539 -17.423 -14.620 1.00 94.31 386 VAL A N 1
ATOM 3125 C CA . VAL A 1 386 ? 2.930 -17.306 -13.288 1.00 94.31 386 VAL A CA 1
ATOM 3126 C C . VAL A 1 386 ? 1.791 -18.310 -13.164 1.00 94.31 386 VAL A C 1
ATOM 3128 O O . VAL A 1 386 ? 0.858 -18.312 -13.956 1.00 94.31 386 VAL A O 1
ATOM 3131 N N . LEU A 1 387 ? 1.858 -19.153 -12.132 1.00 90.50 387 LEU A N 1
ATOM 3132 C CA . LEU A 1 387 ? 0.898 -20.243 -11.923 1.00 90.50 387 LEU A CA 1
ATOM 3133 C C . LEU A 1 387 ? -0.184 -19.911 -10.900 1.00 90.50 387 LEU A C 1
ATOM 3135 O O . LEU A 1 387 ? -1.173 -20.634 -10.784 1.00 90.50 387 LEU A O 1
ATOM 3139 N N . ALA A 1 388 ? 0.014 -18.871 -10.093 1.00 92.50 388 ALA A N 1
ATOM 3140 C CA . ALA A 1 388 ? -0.879 -18.581 -8.991 1.00 92.50 388 ALA A CA 1
ATOM 3141 C C . ALA A 1 388 ? -0.887 -17.118 -8.582 1.00 92.50 388 ALA A C 1
ATOM 3143 O O . ALA A 1 388 ? 0.137 -16.430 -8.609 1.00 92.50 388 ALA A O 1
ATOM 3144 N N . TYR A 1 389 ? -2.055 -16.689 -8.114 1.00 94.94 389 TYR A N 1
ATOM 3145 C CA . TYR A 1 389 ? -2.288 -15.320 -7.693 1.00 94.94 389 TYR A CA 1
ATOM 3146 C C . TYR A 1 389 ? -3.266 -15.235 -6.518 1.00 94.94 389 TYR A C 1
ATOM 3148 O O . TYR A 1 389 ? -3.987 -16.177 -6.201 1.00 94.94 389 TYR A O 1
ATOM 3156 N N . THR A 1 390 ? -3.335 -14.069 -5.893 1.00 94.38 390 THR A N 1
ATOM 3157 C CA . THR A 1 390 ? -4.453 -13.637 -5.037 1.00 94.38 390 THR A CA 1
ATOM 3158 C C . THR A 1 390 ? -4.807 -12.195 -5.389 1.00 94.38 390 THR A C 1
ATOM 3160 O O . THR A 1 390 ? -4.036 -11.509 -6.061 1.00 94.38 390 THR A O 1
ATOM 3163 N N . LEU A 1 391 ? -5.975 -11.731 -4.951 1.00 92.75 391 LEU A N 1
ATOM 3164 C CA . LEU A 1 391 ? -6.437 -10.361 -5.165 1.00 92.75 391 LEU A CA 1
ATOM 3165 C C . LEU A 1 391 ? -6.499 -9.594 -3.848 1.00 92.75 391 LEU A C 1
ATOM 3167 O O . LEU A 1 391 ? -6.833 -10.148 -2.795 1.00 92.75 391 LEU A O 1
ATOM 3171 N N . HIS A 1 392 ? -6.221 -8.293 -3.907 1.00 89.12 392 HIS A N 1
ATOM 3172 C CA . HIS A 1 392 ? -6.341 -7.420 -2.747 1.00 89.12 392 HIS A CA 1
ATOM 3173 C C . HIS A 1 392 ? -7.813 -7.255 -2.343 1.00 89.12 392 HIS A C 1
ATOM 3175 O O . HIS A 1 392 ? -8.593 -6.562 -2.996 1.00 89.12 392 HIS A O 1
ATOM 3181 N N . LYS A 1 393 ? -8.182 -7.815 -1.187 1.00 85.44 393 LYS A N 1
ATOM 3182 C CA . LYS A 1 393 ? -9.563 -7.836 -0.665 1.00 85.44 393 LYS A CA 1
ATOM 3183 C C . LYS A 1 393 ? -10.184 -6.466 -0.413 1.00 85.44 393 LYS A C 1
ATOM 3185 O O . LYS A 1 393 ? -11.383 -6.384 -0.187 1.00 85.44 393 LYS A O 1
ATOM 3190 N N . GLY A 1 394 ? -9.393 -5.401 -0.361 1.00 80.75 394 GLY A N 1
ATOM 3191 C CA . GLY A 1 394 ? -9.873 -4.024 -0.209 1.00 80.75 394 GLY A CA 1
ATOM 3192 C C . GLY A 1 394 ? -10.186 -3.296 -1.522 1.00 80.75 394 GLY A C 1
ATOM 3193 O O . GLY A 1 394 ? -10.567 -2.131 -1.451 1.00 80.75 394 GLY A O 1
ATOM 3194 N N . LYS A 1 395 ? -10.001 -3.940 -2.683 1.00 87.56 395 LYS A N 1
ATOM 3195 C CA . LYS A 1 395 ? -10.124 -3.348 -4.027 1.00 87.56 395 LYS A CA 1
ATOM 3196 C C . LYS A 1 395 ? -11.149 -4.099 -4.883 1.00 87.56 395 LYS A C 1
ATOM 3198 O O . LYS A 1 395 ? -11.772 -5.040 -4.394 1.00 87.56 395 LYS A O 1
ATOM 3203 N N . PHE A 1 396 ? -11.359 -3.665 -6.128 1.00 88.31 396 PHE A N 1
ATOM 3204 C CA . PHE A 1 396 ? -12.205 -4.391 -7.075 1.00 88.31 396 PHE A CA 1
ATOM 3205 C C . PHE A 1 396 ? -11.675 -5.819 -7.287 1.00 88.31 396 PHE A C 1
ATOM 3207 O O . PHE A 1 396 ? -10.469 -6.036 -7.330 1.00 88.31 396 PHE A O 1
ATOM 3214 N N . GLU A 1 397 ? -12.570 -6.797 -7.413 1.00 91.00 397 GLU A N 1
ATOM 3215 C CA . GLU A 1 397 ? -12.208 -8.197 -7.651 1.00 91.00 397 GLU A CA 1
ATOM 3216 C C . GLU A 1 397 ? -12.819 -8.640 -8.984 1.00 91.00 397 GLU A C 1
ATOM 3218 O O . GLU A 1 397 ? -14.010 -8.961 -9.027 1.00 91.00 397 GLU A O 1
ATOM 3223 N N . PRO A 1 398 ? -12.054 -8.613 -10.090 1.00 90.06 398 PRO A N 1
ATOM 3224 C CA . PRO A 1 398 ? -12.585 -9.032 -11.375 1.00 90.06 398 PRO A CA 1
ATOM 3225 C C . PRO A 1 398 ? -12.887 -10.538 -11.369 1.00 90.06 398 PRO A C 1
ATOM 3227 O O . PRO A 1 398 ? -12.131 -11.345 -10.822 1.00 90.06 398 PRO A O 1
ATOM 3230 N N . SER A 1 399 ? -14.005 -10.913 -11.991 1.00 89.69 399 SER A N 1
ATOM 3231 C CA . SER A 1 399 ? -14.317 -12.306 -12.309 1.00 89.69 399 SER A CA 1
ATOM 3232 C C . SER A 1 399 ? -13.704 -12.616 -13.670 1.00 89.69 399 SER A C 1
ATOM 3234 O O . SER A 1 399 ? -14.127 -12.057 -14.680 1.00 89.69 399 SER A O 1
ATOM 3236 N N . VAL A 1 400 ? -12.657 -13.436 -13.675 1.00 88.19 400 VAL A N 1
ATOM 3237 C CA . VAL A 1 400 ? -11.878 -13.776 -14.868 1.00 88.19 400 VAL A CA 1
ATOM 3238 C C . VAL A 1 400 ? -11.682 -15.284 -14.887 1.00 88.19 400 VAL A C 1
ATOM 3240 O O . VAL A 1 400 ? -11.309 -15.869 -13.869 1.00 88.19 400 VAL A O 1
ATOM 3243 N N . ALA A 1 401 ? -11.916 -15.901 -16.042 1.00 83.88 401 ALA A N 1
ATOM 3244 C CA . ALA A 1 401 ? -11.461 -17.257 -16.304 1.00 83.88 401 ALA A CA 1
ATOM 3245 C C . ALA A 1 401 ? -9.950 -17.205 -16.569 1.00 83.88 401 ALA A C 1
ATOM 3247 O O . ALA A 1 401 ? -9.512 -16.627 -17.560 1.00 83.88 401 ALA A O 1
ATOM 3248 N N . SER A 1 402 ? -9.165 -17.758 -15.650 1.00 87.62 402 SER A N 1
ATOM 3249 C CA . SER A 1 402 ? -7.709 -17.849 -15.743 1.00 87.62 402 SER A CA 1
ATOM 3250 C C . SER A 1 402 ? -7.291 -19.273 -15.387 1.00 87.62 402 SER A C 1
ATOM 3252 O O . SER A 1 402 ? -7.910 -19.917 -14.540 1.00 87.62 402 SER A O 1
ATOM 3254 N N . SER A 1 403 ? -6.246 -19.756 -16.052 1.00 91.31 403 SER A N 1
ATOM 3255 C CA . SER A 1 403 ? -5.552 -21.007 -15.736 1.00 91.31 403 SER A CA 1
ATOM 3256 C C . SER A 1 403 ? -4.736 -20.918 -14.441 1.00 91.31 403 SER A C 1
ATOM 3258 O O . SER A 1 403 ? -4.416 -21.942 -13.838 1.00 91.31 403 SER A O 1
ATOM 3260 N N . MET A 1 404 ? -4.427 -19.702 -13.974 1.00 93.06 404 MET A N 1
ATOM 3261 C CA . MET A 1 404 ? -3.727 -19.503 -12.712 1.00 93.06 404 MET A CA 1
ATOM 3262 C C . MET A 1 404 ? -4.596 -19.911 -11.520 1.00 93.06 404 MET A C 1
ATOM 3264 O O . MET A 1 404 ? -5.772 -19.558 -11.406 1.00 93.06 404 MET A O 1
ATOM 3268 N N . ARG A 1 405 ? -3.980 -20.567 -10.538 1.00 91.44 405 ARG A N 1
ATOM 3269 C CA . ARG A 1 405 ? -4.641 -20.917 -9.282 1.00 91.44 405 ARG A CA 1
ATOM 3270 C C . ARG A 1 405 ? -4.843 -19.677 -8.409 1.00 91.44 405 ARG A C 1
ATOM 3272 O O . ARG A 1 405 ? -3.877 -19.132 -7.869 1.00 91.44 405 ARG A O 1
ATOM 3279 N N . LYS A 1 406 ? -6.099 -19.278 -8.183 1.00 92.88 406 LYS A N 1
ATOM 3280 C CA . LYS A 1 406 ? -6.445 -18.286 -7.152 1.00 92.88 406 LYS A CA 1
ATOM 3281 C C . LYS A 1 406 ? -6.209 -18.887 -5.760 1.00 92.88 406 LYS A C 1
ATOM 3283 O O . LYS A 1 406 ? -6.790 -19.914 -5.421 1.00 92.88 406 LYS A O 1
ATOM 3288 N N . MET A 1 407 ? -5.370 -18.250 -4.952 1.00 92.19 407 MET A N 1
ATOM 3289 C CA . MET A 1 407 ? -5.046 -18.644 -3.578 1.00 92.19 407 MET A CA 1
ATOM 3290 C C . MET A 1 407 ? -5.474 -17.561 -2.580 1.00 92.19 407 MET A C 1
ATOM 3292 O O . MET A 1 407 ? -5.770 -16.429 -2.955 1.00 92.19 407 MET A O 1
ATOM 3296 N N . SER A 1 408 ? -5.469 -17.873 -1.285 1.00 87.75 408 SER A N 1
ATOM 3297 C CA . SER A 1 408 ? -5.473 -16.855 -0.232 1.00 87.75 408 SER A CA 1
ATOM 3298 C C . SER A 1 408 ? -4.087 -16.220 -0.061 1.00 87.75 408 SER A C 1
ATOM 3300 O O . SER A 1 408 ? -3.064 -16.831 -0.366 1.00 87.75 408 SER A O 1
ATOM 3302 N N . ASN A 1 409 ? -4.020 -15.017 0.524 1.00 83.44 409 ASN A N 1
ATOM 3303 C CA . ASN A 1 409 ? -2.736 -14.357 0.812 1.00 83.44 409 ASN A CA 1
ATOM 3304 C C . ASN A 1 409 ? -1.812 -15.240 1.669 1.00 83.44 409 ASN A C 1
ATOM 3306 O O . ASN A 1 409 ? -0.618 -15.322 1.401 1.00 83.44 409 ASN A O 1
ATOM 3310 N N . LYS A 1 410 ? -2.358 -15.938 2.677 1.00 82.62 410 LYS A N 1
ATOM 3311 C CA . LYS A 1 410 ? -1.575 -16.834 3.547 1.00 82.62 410 LYS A CA 1
ATOM 3312 C C . LYS A 1 410 ? -0.950 -17.979 2.749 1.00 82.62 410 LYS A C 1
ATOM 3314 O O . LYS A 1 410 ? 0.219 -18.295 2.965 1.00 82.62 410 LYS A O 1
ATOM 3319 N N . GLU A 1 411 ? -1.712 -18.586 1.845 1.00 86.56 411 GLU A N 1
ATOM 3320 C CA . GLU A 1 411 ? -1.222 -19.651 0.966 1.00 86.56 411 GLU A CA 1
ATOM 3321 C C . GLU A 1 411 ? -0.169 -19.124 -0.005 1.00 86.56 411 GLU A C 1
ATOM 3323 O O . GLU A 1 411 ? 0.881 -19.746 -0.124 1.00 86.56 411 GLU A O 1
ATOM 3328 N N . LEU A 1 412 ? -0.387 -17.953 -0.612 1.00 86.44 412 LEU A N 1
ATOM 3329 C CA . LEU A 1 412 ? 0.573 -17.344 -1.533 1.00 86.44 412 LEU A CA 1
ATOM 3330 C C . LEU A 1 412 ? 1.920 -17.061 -0.850 1.00 86.44 412 LEU A C 1
ATOM 3332 O O . LEU A 1 412 ? 2.966 -17.442 -1.367 1.00 86.44 412 LEU A O 1
ATOM 3336 N N . TYR A 1 413 ? 1.912 -16.447 0.338 1.00 83.12 413 TYR A N 1
ATOM 3337 C CA . TYR A 1 413 ? 3.148 -16.189 1.084 1.00 83.12 413 TYR A CA 1
ATOM 3338 C C . TYR A 1 413 ? 3.809 -17.475 1.586 1.00 83.12 413 TYR A C 1
ATOM 3340 O O . TYR A 1 413 ? 5.035 -17.557 1.632 1.00 83.12 413 TYR A O 1
ATOM 3348 N N . SER A 1 414 ? 3.022 -18.490 1.954 1.00 84.50 414 SER A N 1
ATOM 3349 C CA . SER A 1 414 ? 3.567 -19.799 2.334 1.00 84.50 414 SER A CA 1
ATOM 3350 C C . SER A 1 414 ? 4.233 -20.477 1.139 1.00 84.50 414 SER A C 1
ATOM 3352 O O . SER A 1 414 ? 5.351 -20.966 1.266 1.00 84.50 414 SER A O 1
ATOM 3354 N N . TYR A 1 415 ? 3.593 -20.429 -0.029 1.00 81.50 415 TYR A N 1
ATOM 3355 C CA . TYR A 1 415 ? 4.142 -20.914 -1.289 1.00 81.50 415 TYR A CA 1
ATOM 3356 C C . TYR A 1 415 ? 5.444 -20.182 -1.645 1.00 81.50 415 TYR A C 1
ATOM 3358 O O . TYR A 1 415 ? 6.461 -20.831 -1.866 1.00 81.50 415 TYR A O 1
ATOM 3366 N N . ALA A 1 416 ? 5.463 -18.846 -1.582 1.00 80.00 416 ALA A N 1
ATOM 3367 C CA . ALA A 1 416 ? 6.664 -18.046 -1.833 1.00 80.00 416 ALA A CA 1
ATOM 3368 C C . ALA A 1 416 ? 7.829 -18.411 -0.888 1.00 80.00 416 ALA A C 1
ATOM 3370 O O . ALA A 1 416 ? 8.960 -18.584 -1.337 1.00 80.00 416 ALA A O 1
ATOM 3371 N N . LYS A 1 417 ? 7.558 -18.624 0.410 1.00 80.69 417 LYS A N 1
ATOM 3372 C CA . LYS A 1 417 ? 8.568 -19.088 1.384 1.00 80.69 417 LYS A CA 1
ATOM 3373 C C . LYS A 1 417 ? 9.063 -20.512 1.106 1.00 80.69 417 LYS A C 1
ATOM 3375 O O . LYS A 1 417 ? 10.235 -20.834 1.313 1.00 80.69 417 LYS A O 1
ATOM 3380 N N . GLN A 1 418 ? 8.177 -21.405 0.675 1.00 81.38 418 GLN A N 1
ATOM 3381 C CA . GLN A 1 418 ? 8.550 -22.777 0.325 1.00 81.38 418 GLN A CA 1
ATOM 3382 C C . GLN A 1 418 ? 9.420 -22.823 -0.941 1.00 81.38 418 GLN A C 1
ATOM 3384 O O . GLN A 1 418 ? 10.367 -23.609 -1.009 1.00 81.38 418 GLN A O 1
ATOM 3389 N N . VAL A 1 419 ? 9.135 -21.945 -1.906 1.00 75.12 419 VAL A N 1
ATOM 3390 C CA . VAL A 1 419 ? 9.957 -21.719 -3.099 1.00 75.12 419 VAL A CA 1
ATOM 3391 C C . VAL A 1 419 ? 11.364 -21.244 -2.709 1.00 75.12 419 VAL A C 1
ATOM 3393 O O . VAL A 1 419 ? 12.340 -21.870 -3.130 1.00 75.12 419 VAL A O 1
ATOM 3396 N N . GLU A 1 420 ? 11.465 -20.239 -1.829 1.00 72.12 420 GLU A N 1
ATOM 3397 C CA . GLU A 1 420 ? 12.732 -19.684 -1.308 1.00 72.12 420 GLU A CA 1
ATOM 3398 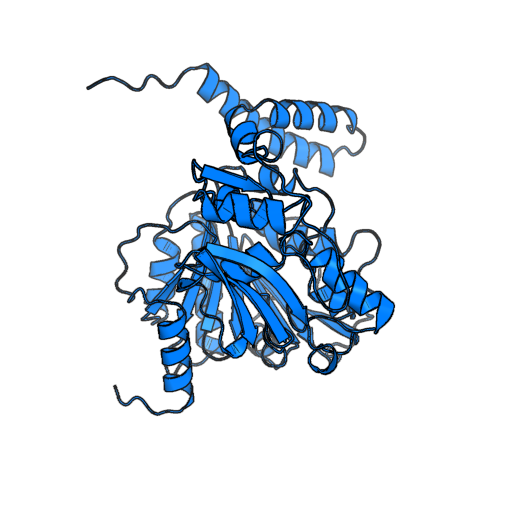C C . GLU A 1 420 ? 13.575 -20.754 -0.588 1.00 72.12 420 GLU A C 1
ATOM 3400 O O . GLU A 1 420 ? 14.762 -20.928 -0.857 1.00 72.12 420 GLU A O 1
ATOM 3405 N N . SER A 1 421 ? 12.946 -21.559 0.274 1.00 74.88 421 SER A N 1
ATOM 3406 C CA . SER A 1 421 ? 13.630 -22.597 1.066 1.00 74.88 421 SER A CA 1
ATOM 3407 C C . SER A 1 421 ? 14.038 -23.852 0.277 1.00 74.88 421 SER A C 1
ATOM 3409 O O . SER A 1 421 ? 14.508 -24.823 0.869 1.00 74.88 421 SER A O 1
ATOM 3411 N N . LYS A 1 422 ? 13.854 -23.869 -1.052 1.00 65.12 422 LYS A N 1
ATOM 3412 C CA . LYS A 1 422 ? 14.078 -25.018 -1.951 1.00 65.12 422 LYS A CA 1
ATOM 3413 C C . LYS A 1 422 ? 13.284 -26.294 -1.606 1.00 65.12 422 LYS A C 1
ATOM 3415 O O . LYS A 1 422 ? 13.472 -27.289 -2.306 1.00 65.12 422 LYS A O 1
ATOM 3420 N N . LYS A 1 423 ? 12.358 -26.269 -0.637 1.00 54.91 423 LYS A N 1
ATOM 3421 C CA . LYS A 1 423 ? 11.688 -27.458 -0.065 1.00 54.91 423 LYS A CA 1
ATOM 3422 C C . LYS A 1 423 ? 10.611 -28.117 -0.935 1.00 54.91 423 LYS A C 1
ATOM 3424 O O . LYS A 1 423 ? 10.138 -29.186 -0.569 1.00 54.91 423 LYS A O 1
ATOM 3429 N N . ILE A 1 424 ? 10.243 -27.543 -2.081 1.00 46.09 424 ILE A N 1
ATOM 3430 C CA . ILE A 1 424 ? 9.323 -28.193 -3.030 1.00 46.09 424 ILE A CA 1
ATOM 3431 C C . ILE A 1 424 ? 10.119 -28.813 -4.183 1.00 46.09 424 ILE A C 1
ATOM 3433 O O . ILE A 1 424 ? 10.778 -28.087 -4.939 1.00 46.09 424 ILE A O 1
ATOM 3437 N N . LYS A 1 425 ? 10.062 -30.142 -4.303 1.00 37.06 425 LYS A N 1
ATOM 3438 C CA . LYS A 1 425 ? 10.249 -30.860 -5.570 1.00 37.06 425 LYS A CA 1
ATOM 3439 C C . LYS A 1 425 ? 8.864 -30.896 -6.227 1.00 37.06 425 LYS A C 1
ATOM 3441 O O . LYS A 1 425 ? 7.945 -31.419 -5.605 1.00 37.06 425 LYS A O 1
ATOM 3446 N N . PHE A 1 426 ? 8.712 -30.241 -7.375 1.00 43.72 426 PHE A N 1
ATOM 3447 C CA . PHE A 1 426 ? 7.582 -30.491 -8.269 1.00 43.72 426 PHE A CA 1
ATOM 3448 C C . PHE A 1 426 ? 7.984 -31.616 -9.207 1.00 43.72 426 PHE A C 1
ATOM 3450 O O . PHE A 1 426 ? 9.162 -31.576 -9.641 1.00 43.72 426 PHE A O 1
#

Solvent-accessible surface area (backbone atoms only — not comparable to full-atom values): 22948 Å² total; per-residue (Å²): 139,81,84,84,76,80,50,69,67,58,55,53,53,48,52,49,53,67,50,47,52,57,50,46,53,49,39,54,74,73,39,81,81,58,68,76,54,54,61,54,52,50,52,52,61,69,64,36,69,70,56,43,47,55,80,48,70,39,93,84,70,58,54,58,31,67,46,72,69,50,43,52,54,40,41,67,72,66,27,38,76,33,42,68,52,59,42,31,56,38,48,73,50,77,79,93,52,53,28,37,26,63,55,25,46,54,71,58,87,75,34,33,27,17,18,24,32,40,44,64,53,46,50,48,38,33,75,74,68,49,26,16,64,51,19,36,34,47,60,39,72,41,6,47,28,43,37,63,71,58,62,63,55,35,61,34,16,78,72,33,51,61,50,64,66,25,49,40,34,36,32,29,31,29,76,88,64,44,79,46,76,45,51,38,91,76,62,55,72,90,51,43,56,40,60,51,29,40,28,67,37,71,88,60,35,35,69,47,47,67,26,33,35,34,49,45,70,83,56,100,53,31,54,57,62,67,67,44,89,22,39,24,43,41,34,22,36,13,72,46,67,45,34,38,41,29,19,80,62,82,87,65,100,62,79,62,48,69,47,78,44,101,54,49,43,50,50,52,40,40,28,50,44,63,36,12,32,73,72,37,82,69,62,74,62,56,66,82,43,28,21,38,28,35,42,55,56,66,34,45,47,49,57,87,78,56,96,58,57,58,62,57,72,51,54,79,60,44,43,40,28,32,40,39,34,36,57,59,83,87,60,61,64,50,64,50,51,51,53,49,53,54,54,50,37,56,47,22,70,72,72,45,29,36,39,37,41,36,56,43,99,44,39,39,37,41,40,34,36,33,70,65,73,80,47,54,65,54,52,54,42,44,76,72,57,34,56,32,33,28,67,45,84,48,31,29,80,81,90,64,94,63,93,44,46,80,45,52,68,70,54,47,54,49,50,37,51,37,48,73,68,62,73,66,85,130

Sequence (426 aa):
MRGCTYDFVYVSVQVLKVCLVPLAVTLFVVAPHYWGVLPLLFLLVLRLPKCNTCARSGCASGKQPKTKRAFVACVRRGLQPVGSGWSFYLKRDAPSQIFYTRQFRGRKNEWWKSGTSIQEVADYYRLQYNKAFPSLPSISEITIGAWIWTGSHGSSGDTGAPSNACFKEIEYVALDKRIRVVPYALFDVKQALGIVRVSFDVEKMADNFTLHKRKIEYDALAVREWLRPSYQRAIFIGKHAVFLQWSKEKRVEVEEHEDPHCCSRFCLWLQSDPCNAACGCCIESEEKYASRVSLYEVNQFVPSVWRWTLPALFGYGHRNYEMFCALPKRVDLTEFFEKMVVNLLRMHEDIGGRSEIRFSKHVVFLDLSLTANFDKPFRVMESLGVLAYTLHKGKFEPSVASSMRKMSNKELYSYAKQVESKKIKF

Foldseek 3Di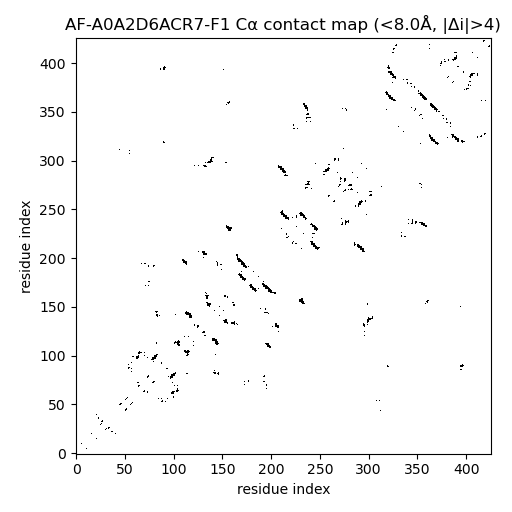:
DDDDDDDPVNVVLVVCLVPVVVVVVVCVVPPVVVPVVVVVVVVSCVPDVLSCCQLPVDPPPAAEDLDLVSVLVLLVVVAAEDEPSLLCLQAVDDDPRYHYDLNPADDDDQKTFQNHFQVVVQVVLCVPPQFGQLAAALARRTGNFNCLLLVGWGFFAAPTDTRCQFWAKWWFQFPVSDIDIDGPVPDDSVRGSTTTITGTRSVSTHRFDKWKKWKFADDLCRQVVLNPGAGGWKWKAFLGTTTMTIHPDDDDPADAAEPDDDCLLVLQLCLRALCSLPPNPSHDDGNSRTYMYTSNVVNNSDDPPDSPVVCVSLVSQWRKKKKKFFADLDDPSSVLVSLLNVLQNVVCVVFTWMWMWGDYQGIIIIITIGNDPPASNLVSCVVSVTQAIEIRPSRHDDDYDHNHHYDDPVVSVVVNVCSVVVVDDD

Secondary structure (DSSP, 8-state):
-------HHHHHHHHHHHHHHHHHHHHHHH-TT-TTHHHHHHHHHTT-HHHHHHHSSSSSSSB---SHHHHHHHHHTTPEEESS-HHHHHHT---SSEEEGGGS-SEETTEEETTSBHHHHHHHHHHHHSEE-S---S-TTSBHHHHHHHT------TTPPPTTTTEEEEEEEETTS-EEEEEGGG--GGGEEEEEEEEE-STTSEE--EEEEEEE--SSSHHHHHHS--SEEEEEESSSEEEEEEESS--S-SPPEEES-TTHHHHHHHIIIIIHHHT-TTPPPHHHH-EEEEHHHHT--S-SS-TTHHHHHS-SS-EEEEEEEEPPSS--HHHHHHHHHHHHHHHHHHH--EEEEEEETTEEEEEEEESS-TTHHHHHHHHTT--EEEE-TTS-------SSEE--HHHHHHHHHHHHTT----

Mean predicted aligned error: 9.2 Å